Protein AF-A0AA88YRN0-F1 (afdb_monomer)

Foldseek 3Di:
DQVLVLVLVVPDPDDDPVSVVLSVVVVVVQLVVLQVVCVVVVNRDDSQDDPVSHDQWDDHDQWIWGKDWDDKFKAFCDDPDPDPPGDHPLRSVVVLVVVAQWKWKDFPRFIWIWGQDPQKIKIWGQAAADPLRADDPNGGIDIDIGNDSVVVSVVVVRRCVSVVGDSRTMMIMIRMDIDTPDDPPPDDDPVVVVVVVVVVVVVVVVVQVVDPVSVVVVVVVVVVQVVDPVSVVVVVVVVVVLVVDPVSVVVVVVVVVVVVVVLCVDPVSVVVVVVVVVVLCVPPVSVVVVVVVVVVQCVDPVSVVVVVVVVVVVVVVLCVDPVSVVVVVVVVVVLCVPPVSVVVVVVVVVVCVVDPVSVVVVVVVVVVVVVVLCVDPVSVVVVVVVVVVVVVVVVVVVVVVVVVVVCVPPPVNVVVVVVVVVVVVVVVVVVVVVVVVVVCVVCVVVVVVVPD

InterPro domains:
  IPR006928 Herpesvirus large tegument protein, USP domain [PF04843] (11-161)
  IPR038765 Papain-like cysteine peptidase superfamily [SSF54001] (12-160)

Structure (mmCIF, N/CA/C/O backbone):
data_AF-A0AA88YRN0-F1
#
_entry.id   AF-A0AA88YRN0-F1
#
loop_
_atom_site.group_PDB
_atom_site.id
_atom_site.type_symbol
_atom_site.label_atom_id
_atom_site.label_alt_id
_atom_site.label_comp_id
_atom_site.label_asym_id
_atom_site.label_entity_id
_atom_site.label_seq_id
_atom_site.pdbx_PDB_ins_code
_atom_site.Cartn_x
_atom_site.Cartn_y
_atom_site.Cartn_z
_atom_site.occupancy
_atom_site.B_iso_or_equiv
_atom_site.auth_seq_id
_atom_site.auth_comp_id
_atom_site.auth_asym_id
_atom_site.auth_atom_id
_atom_site.pdbx_PDB_model_num
ATOM 1 N N . MET A 1 1 ? 15.027 7.876 -19.108 1.00 95.56 1 MET A N 1
ATOM 2 C CA . MET A 1 1 ? 14.178 8.380 -20.213 1.00 95.56 1 MET A CA 1
ATOM 3 C C . MET A 1 1 ? 13.533 7.250 -21.004 1.00 95.56 1 MET A C 1
ATOM 5 O O . MET A 1 1 ? 12.315 7.155 -21.005 1.00 95.56 1 MET A O 1
ATOM 9 N N . SER A 1 2 ? 14.324 6.357 -21.598 1.00 97.25 2 SER A N 1
ATOM 10 C CA . SER A 1 2 ? 13.883 5.284 -22.508 1.00 97.25 2 SER A CA 1
ATOM 11 C C . SER A 1 2 ? 12.809 4.357 -21.918 1.00 97.25 2 SER A C 1
ATOM 13 O O . SER A 1 2 ? 11.824 4.045 -22.579 1.00 97.25 2 SER A O 1
ATOM 15 N N . LEU A 1 3 ? 12.898 4.029 -20.623 1.00 96.50 3 LEU A N 1
ATOM 16 C CA . LEU A 1 3 ? 11.845 3.286 -19.918 1.00 96.50 3 LEU A CA 1
ATOM 17 C C . LEU A 1 3 ? 10.495 4.034 -19.868 1.00 96.50 3 LEU A C 1
ATOM 19 O O . LEU A 1 3 ? 9.449 3.426 -20.072 1.00 96.50 3 LEU A O 1
ATOM 23 N N . SER A 1 4 ? 10.498 5.354 -19.643 1.00 95.75 4 SER A N 1
ATOM 24 C CA . SER A 1 4 ? 9.270 6.165 -19.682 1.00 95.75 4 SER A CA 1
ATOM 25 C C . SER A 1 4 ? 8.643 6.168 -21.079 1.00 95.75 4 SER A C 1
ATOM 27 O O . SER A 1 4 ? 7.421 6.210 -21.189 1.00 95.75 4 SER A O 1
ATOM 29 N N . MET A 1 5 ? 9.460 6.106 -22.138 1.00 96.25 5 MET A N 1
ATOM 30 C CA . MET A 1 5 ? 8.958 6.027 -23.512 1.00 96.25 5 MET A CA 1
ATOM 31 C C . MET A 1 5 ? 8.219 4.711 -23.758 1.00 96.25 5 MET A C 1
ATOM 33 O O . MET A 1 5 ? 7.119 4.728 -24.303 1.00 96.25 5 MET A O 1
ATOM 37 N N . ILE A 1 6 ? 8.785 3.585 -23.307 1.00 96.00 6 ILE A N 1
ATOM 38 C CA . ILE A 1 6 ? 8.146 2.263 -23.416 1.00 96.00 6 ILE A CA 1
ATOM 39 C C . ILE A 1 6 ? 6.750 2.270 -22.781 1.00 96.00 6 ILE A C 1
ATOM 41 O O . ILE A 1 6 ? 5.816 1.715 -23.356 1.00 96.00 6 ILE A O 1
ATOM 45 N N . LEU A 1 7 ? 6.597 2.914 -21.617 1.00 93.88 7 LEU A N 1
ATOM 46 C CA . LEU A 1 7 ? 5.299 3.044 -20.948 1.00 93.88 7 LEU A CA 1
ATOM 47 C C . LEU A 1 7 ? 4.345 3.970 -21.705 1.00 93.88 7 LEU A C 1
ATOM 49 O O . LEU A 1 7 ? 3.177 3.635 -21.868 1.00 93.88 7 LEU A O 1
ATOM 53 N N . SER A 1 8 ? 4.849 5.091 -22.223 1.00 93.06 8 SER A N 1
ATOM 54 C CA . SER A 1 8 ? 4.070 6.004 -23.067 1.00 93.06 8 SER A CA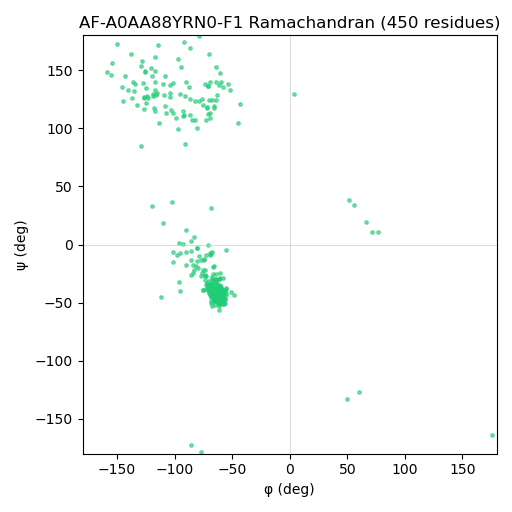 1
ATOM 55 C C . SER A 1 8 ? 3.495 5.302 -24.301 1.00 93.06 8 SER A C 1
ATOM 57 O O . SER A 1 8 ? 2.322 5.461 -24.624 1.00 93.06 8 SER A O 1
ATOM 59 N N . LEU A 1 9 ? 4.286 4.426 -24.933 1.00 91.25 9 LEU A N 1
ATOM 60 C CA . LEU A 1 9 ? 3.877 3.610 -26.082 1.00 91.25 9 LEU A CA 1
ATOM 61 C C . LEU A 1 9 ? 2.788 2.580 -25.772 1.00 91.25 9 LEU A C 1
ATOM 63 O O . LEU A 1 9 ? 2.131 2.122 -26.709 1.00 91.25 9 LEU A O 1
ATOM 67 N N . GLN A 1 10 ? 2.557 2.232 -24.502 1.00 85.00 10 GLN A N 1
ATOM 68 C CA . GLN A 1 10 ? 1.431 1.369 -24.129 1.00 85.00 10 GLN A CA 1
ATOM 69 C C . GLN A 1 10 ? 0.098 2.121 -24.181 1.00 85.00 10 GLN A C 1
ATOM 71 O O . GLN A 1 10 ? -0.903 1.558 -24.616 1.00 85.00 10 GLN A O 1
ATOM 76 N N . ASP A 1 11 ? 0.095 3.383 -23.750 1.00 79.12 11 ASP A N 1
ATOM 77 C CA . ASP A 1 11 ? -1.127 4.166 -23.551 1.00 79.12 11 ASP A CA 1
ATOM 78 C C . ASP A 1 11 ? -1.468 5.052 -24.764 1.00 79.12 11 ASP A C 1
ATOM 80 O O . ASP A 1 11 ? -2.645 5.256 -25.062 1.00 79.12 11 ASP A O 1
ATOM 84 N N . ASP A 1 12 ? -0.460 5.547 -25.489 1.00 77.88 12 ASP A N 1
ATOM 85 C CA . ASP A 1 12 ? -0.651 6.536 -26.550 1.00 77.88 12 ASP A CA 1
ATOM 86 C C . ASP A 1 12 ? -0.623 5.898 -27.954 1.00 77.88 12 ASP A C 1
ATOM 88 O O . ASP A 1 12 ? 0.185 5.016 -28.279 1.00 77.88 12 ASP A O 1
ATOM 92 N N . THR A 1 13 ? -1.527 6.356 -28.823 1.00 71.56 13 THR A N 1
ATOM 93 C CA . THR A 1 13 ? -1.601 5.959 -30.242 1.00 71.56 13 THR A CA 1
ATOM 94 C C . THR A 1 13 ? -1.006 7.005 -31.184 1.00 71.56 13 THR A C 1
ATOM 96 O O . THR A 1 13 ? -0.731 6.698 -32.342 1.00 71.56 13 THR A O 1
ATOM 99 N N . GLN A 1 14 ? -0.783 8.229 -30.700 1.00 80.44 14 GLN A N 1
ATOM 100 C CA . GLN A 1 14 ? -0.220 9.345 -31.458 1.00 80.44 14 GLN A CA 1
ATOM 101 C C . GLN A 1 14 ? 0.821 10.080 -30.614 1.00 80.44 14 GLN A C 1
ATOM 103 O O . GLN A 1 14 ? 0.616 10.292 -29.421 1.00 80.44 14 GLN A O 1
ATOM 108 N N . PHE A 1 15 ? 1.923 10.482 -31.248 1.00 86.25 15 PHE A N 1
ATOM 109 C CA . PHE A 1 15 ? 3.025 11.182 -30.594 1.00 86.25 15 PHE A CA 1
ATOM 110 C C . PHE A 1 15 ? 3.221 12.558 -31.209 1.00 86.25 15 PHE A C 1
ATOM 112 O O . PHE A 1 15 ? 3.353 12.692 -32.425 1.00 86.25 15 PHE A O 1
ATOM 119 N N . SER A 1 16 ? 3.272 13.568 -30.347 1.00 89.81 16 SER A N 1
ATOM 120 C CA . SER A 1 16 ? 3.706 14.919 -30.682 1.00 89.81 16 SER A CA 1
ATOM 121 C C . SER A 1 16 ? 5.003 15.252 -29.941 1.00 89.81 16 SER A C 1
ATOM 123 O O . SER A 1 16 ? 5.440 14.519 -29.049 1.00 89.81 16 SER A O 1
ATOM 125 N N . SER A 1 17 ? 5.609 16.393 -30.274 1.00 91.12 17 SER A N 1
ATOM 126 C CA . SER A 1 17 ? 6.739 16.933 -29.508 1.00 91.12 17 SER A CA 1
ATOM 127 C C . SER A 1 17 ? 6.391 17.112 -28.025 1.00 91.12 17 SER A C 1
ATOM 129 O O . SER A 1 17 ? 7.205 16.799 -27.164 1.00 91.12 17 SER A O 1
ATOM 131 N N . GLU A 1 18 ? 5.156 17.519 -27.710 1.00 91.69 18 GLU A N 1
ATOM 132 C CA . GLU A 1 18 ? 4.689 17.656 -26.324 1.00 91.69 18 GLU A CA 1
ATOM 133 C C . GLU A 1 18 ? 4.621 16.300 -25.606 1.00 91.69 18 GLU A C 1
ATOM 135 O O . GLU A 1 18 ? 5.002 16.195 -24.438 1.00 91.69 18 GLU A O 1
ATOM 140 N N . SER A 1 19 ? 4.195 15.237 -26.301 1.00 90.69 19 SER A N 1
ATOM 141 C CA . SER A 1 19 ? 4.218 13.873 -25.758 1.00 90.69 19 SER A CA 1
ATOM 142 C C . SER A 1 19 ? 5.640 13.447 -25.383 1.00 90.69 19 SER A C 1
ATOM 144 O O . SER A 1 19 ? 5.849 12.852 -24.322 1.00 90.69 19 SER A O 1
ATOM 146 N N . LEU A 1 20 ? 6.630 13.777 -26.222 1.00 93.75 20 LEU A N 1
ATOM 147 C CA . LEU A 1 20 ? 8.038 13.489 -25.941 1.00 93.75 20 LEU A CA 1
ATOM 148 C C . LEU A 1 20 ? 8.564 14.318 -24.762 1.00 93.75 20 LEU A C 1
ATOM 150 O O . LEU A 1 20 ? 9.238 13.764 -23.895 1.00 93.75 20 LEU A O 1
ATOM 154 N N . ASP A 1 21 ? 8.190 15.592 -24.644 1.00 95.31 21 ASP A N 1
ATOM 155 C CA . ASP A 1 21 ? 8.561 16.421 -23.490 1.00 95.31 21 ASP A CA 1
ATOM 156 C C . ASP A 1 21 ? 8.028 15.848 -22.168 1.00 95.31 21 ASP A C 1
ATOM 158 O O . ASP A 1 21 ? 8.721 15.871 -21.146 1.00 95.31 21 ASP A O 1
ATOM 162 N N . ILE A 1 22 ? 6.810 15.294 -22.170 1.00 93.75 22 ILE A N 1
ATOM 163 C CA . ILE A 1 22 ? 6.241 14.602 -21.003 1.00 93.75 22 ILE A CA 1
ATOM 164 C C . ILE A 1 22 ? 7.070 13.359 -20.661 1.00 93.75 22 ILE A C 1
ATOM 166 O O . ILE A 1 22 ? 7.390 13.137 -19.490 1.00 93.75 22 ILE A O 1
ATOM 170 N N . VAL A 1 23 ? 7.451 12.561 -21.663 1.00 95.56 23 VAL A N 1
ATOM 171 C CA . VAL A 1 23 ? 8.312 11.380 -21.484 1.00 95.56 23 VAL A CA 1
ATOM 172 C C . VAL A 1 23 ? 9.662 11.764 -20.879 1.00 95.56 23 VAL A C 1
ATOM 174 O O . VAL A 1 23 ? 10.114 11.101 -19.938 1.00 95.56 23 VAL A O 1
ATOM 177 N N . LEU A 1 24 ? 10.278 12.844 -21.368 1.00 96.88 24 LEU A N 1
ATOM 178 C CA . LEU A 1 24 ? 11.551 13.351 -20.861 1.00 96.88 24 LEU A CA 1
ATOM 179 C C . LEU A 1 24 ? 11.419 13.837 -19.413 1.00 96.88 24 LEU A C 1
ATOM 181 O O . LEU A 1 24 ? 12.128 13.357 -18.532 1.00 96.88 24 LEU A O 1
ATOM 185 N N . LYS A 1 25 ? 10.446 14.702 -19.108 1.00 96.50 25 LYS A N 1
ATOM 186 C CA . LYS A 1 25 ? 10.207 15.168 -17.728 1.00 96.50 25 LYS A CA 1
ATOM 187 C C . LYS A 1 25 ? 9.932 14.008 -16.773 1.00 96.50 25 LYS A C 1
ATOM 189 O O . LYS A 1 25 ? 10.431 13.981 -15.649 1.00 96.50 25 LYS A O 1
ATOM 194 N N . HIS A 1 26 ? 9.148 13.025 -17.211 1.00 95.94 26 HIS A N 1
ATOM 195 C CA . HIS A 1 26 ? 8.875 11.839 -16.411 1.00 95.94 26 HIS A CA 1
ATOM 196 C C . HIS A 1 26 ? 10.141 11.012 -16.164 1.00 95.94 26 HIS A C 1
ATOM 198 O O . HIS A 1 26 ? 10.394 10.570 -15.045 1.00 95.94 26 HIS A O 1
ATOM 204 N N . GLY A 1 27 ? 10.943 10.789 -17.206 1.00 96.12 27 GLY A N 1
ATOM 205 C CA . GLY A 1 27 ? 12.175 10.020 -17.099 1.00 96.12 27 GLY A CA 1
ATOM 206 C C . GLY A 1 27 ? 13.249 10.689 -16.240 1.00 96.12 27 GLY A C 1
ATOM 207 O O . GLY A 1 27 ? 13.956 9.962 -15.548 1.00 96.12 27 GLY A O 1
ATOM 208 N N . ASP A 1 28 ? 13.336 12.021 -16.227 1.00 97.12 28 ASP A N 1
ATOM 209 C CA . ASP A 1 28 ? 14.232 12.763 -15.327 1.00 97.12 28 ASP A CA 1
ATOM 210 C C . ASP A 1 28 ? 13.811 12.588 -13.863 1.00 97.12 28 ASP A C 1
ATOM 212 O O . ASP A 1 28 ? 14.594 12.169 -13.010 1.00 97.12 28 ASP A O 1
ATOM 216 N N . ASN A 1 29 ? 12.519 12.783 -13.584 1.00 96.12 29 ASN A N 1
ATOM 217 C CA . ASN A 1 29 ? 11.952 12.547 -12.257 1.00 96.12 29 ASN A CA 1
ATOM 218 C C . ASN A 1 29 ? 12.169 11.104 -11.783 1.00 96.12 29 ASN A C 1
ATOM 220 O O . ASN A 1 29 ? 12.456 10.870 -10.608 1.00 96.12 29 ASN A O 1
ATOM 224 N N . LEU A 1 30 ? 12.025 10.129 -12.685 1.00 95.56 30 LEU A N 1
ATOM 225 C CA . LEU A 1 30 ? 12.288 8.725 -12.389 1.00 95.56 30 LEU A CA 1
ATOM 226 C C . LEU A 1 30 ? 13.760 8.490 -12.053 1.00 95.56 30 LEU A C 1
ATOM 228 O O . LEU A 1 30 ? 14.049 7.850 -11.045 1.00 95.56 30 LEU A O 1
ATOM 232 N N . TYR A 1 31 ? 14.674 9.014 -12.871 1.00 96.44 31 TYR A N 1
ATOM 233 C CA . TYR A 1 31 ? 16.110 8.901 -12.642 1.00 96.44 31 TYR A CA 1
ATOM 234 C C . TYR A 1 31 ? 16.485 9.463 -11.267 1.00 96.44 31 TYR A C 1
ATOM 236 O O . TYR A 1 31 ? 17.073 8.751 -10.458 1.00 96.44 31 TYR A O 1
ATOM 244 N N . ASN A 1 32 ? 16.041 10.681 -10.946 1.00 96.25 32 ASN A N 1
ATOM 245 C CA . ASN A 1 32 ? 16.316 11.315 -9.656 1.00 96.25 32 ASN A CA 1
ATOM 246 C C . ASN A 1 32 ? 15.798 10.482 -8.470 1.00 96.25 32 ASN A C 1
ATOM 248 O O . ASN A 1 32 ? 16.504 10.325 -7.473 1.00 96.25 32 ASN A O 1
ATOM 252 N N . LYS A 1 33 ? 14.603 9.884 -8.585 1.00 94.81 33 LYS A N 1
ATOM 253 C CA . LYS A 1 33 ? 14.072 8.958 -7.567 1.00 94.81 33 LYS A CA 1
ATOM 254 C C . LYS A 1 33 ? 14.955 7.719 -7.400 1.00 94.81 33 LYS A C 1
ATOM 256 O O . LYS A 1 33 ? 15.285 7.368 -6.272 1.00 94.81 33 LYS A O 1
ATOM 261 N N . VAL A 1 34 ? 15.367 7.092 -8.504 1.00 94.94 34 VAL A N 1
ATOM 262 C CA . VAL A 1 34 ? 16.240 5.907 -8.474 1.00 94.94 34 VAL A CA 1
ATOM 263 C C . VAL A 1 34 ? 17.595 6.242 -7.850 1.00 94.94 34 VAL A C 1
ATOM 265 O O . VAL A 1 34 ? 18.062 5.492 -6.997 1.00 94.94 34 VAL A O 1
ATOM 268 N N . ILE A 1 35 ? 18.198 7.388 -8.186 1.00 96.25 35 ILE A N 1
ATOM 269 C CA . ILE A 1 35 ? 19.454 7.832 -7.562 1.00 96.25 35 ILE A CA 1
ATOM 270 C C . ILE A 1 35 ? 19.300 7.964 -6.044 1.00 96.25 35 ILE A C 1
ATOM 272 O O . ILE A 1 35 ? 20.125 7.429 -5.302 1.00 96.25 35 ILE A O 1
ATOM 276 N N . ILE A 1 36 ? 18.245 8.637 -5.576 1.00 95.00 36 ILE A N 1
ATOM 277 C CA . ILE A 1 36 ? 17.977 8.810 -4.141 1.00 95.00 36 ILE A CA 1
ATOM 278 C C . ILE A 1 36 ? 17.814 7.447 -3.454 1.00 95.00 36 ILE A C 1
ATOM 280 O O . ILE A 1 36 ? 18.398 7.213 -2.394 1.00 95.00 36 ILE A O 1
ATOM 284 N N . ASP A 1 37 ? 17.069 6.522 -4.057 1.00 93.44 37 ASP A N 1
ATOM 285 C CA . ASP A 1 37 ? 16.861 5.180 -3.506 1.00 93.44 37 ASP A CA 1
ATOM 286 C C . ASP A 1 37 ? 18.167 4.367 -3.448 1.00 93.44 37 ASP A C 1
ATOM 288 O O . ASP A 1 37 ? 18.453 3.704 -2.443 1.00 93.44 37 ASP A O 1
ATOM 292 N N . LEU A 1 38 ? 19.010 4.452 -4.480 1.00 94.31 38 LEU A N 1
ATOM 293 C CA . LEU A 1 38 ? 20.328 3.813 -4.499 1.00 94.31 38 LEU A CA 1
ATOM 294 C C . LEU A 1 38 ? 21.266 4.406 -3.441 1.00 94.31 38 LEU A C 1
ATOM 296 O O . LEU A 1 38 ? 21.993 3.661 -2.782 1.00 94.31 38 LEU A O 1
ATOM 300 N N . GLN A 1 39 ? 21.238 5.725 -3.234 1.00 95.31 39 GLN A N 1
ATOM 301 C CA . GLN A 1 39 ? 22.027 6.393 -2.194 1.00 95.31 39 GLN A CA 1
ATOM 302 C C . GLN A 1 39 ? 21.573 5.959 -0.799 1.00 95.31 39 GLN A C 1
ATOM 304 O O . GLN A 1 39 ? 22.391 5.534 0.015 1.00 95.31 39 GLN A O 1
ATOM 309 N N . ASN A 1 40 ? 20.262 5.969 -0.551 1.00 94.69 40 ASN A N 1
ATOM 310 C CA . ASN A 1 40 ? 19.672 5.550 0.722 1.00 94.69 40 ASN A CA 1
ATOM 311 C C . ASN A 1 40 ? 19.955 4.079 1.057 1.00 94.69 40 ASN A C 1
ATOM 313 O O . ASN A 1 40 ? 20.031 3.712 2.229 1.00 94.69 40 ASN A O 1
ATOM 317 N N . THR A 1 41 ? 20.104 3.227 0.040 1.00 94.00 41 THR A N 1
ATOM 318 C CA . THR A 1 41 ? 20.406 1.797 0.209 1.00 94.00 41 THR A CA 1
ATOM 319 C C . THR A 1 41 ? 21.902 1.474 0.179 1.00 94.00 41 THR A C 1
ATOM 321 O O . THR A 1 41 ? 22.261 0.304 0.307 1.00 94.00 41 THR A O 1
ATOM 324 N N . GLY A 1 42 ? 22.777 2.477 0.025 1.00 93.31 42 GLY A N 1
ATOM 325 C CA . GLY A 1 42 ? 24.228 2.285 -0.075 1.00 93.31 42 GLY A CA 1
ATOM 326 C C . GLY A 1 42 ? 24.671 1.544 -1.342 1.00 93.31 42 GLY A C 1
ATOM 327 O O . GLY A 1 42 ? 25.758 0.974 -1.372 1.00 93.31 42 GLY A O 1
ATOM 328 N N . LYS A 1 43 ? 23.821 1.512 -2.376 1.00 92.94 43 LYS A N 1
ATOM 329 C CA . LYS A 1 43 ? 24.076 0.843 -3.662 1.00 92.94 43 LYS A CA 1
ATOM 330 C C . LYS A 1 43 ? 24.480 1.803 -4.780 1.00 92.94 43 LYS A C 1
ATOM 332 O O . LYS A 1 43 ? 24.832 1.344 -5.859 1.00 92.94 43 LYS A O 1
ATOM 337 N N . PHE A 1 44 ? 24.436 3.112 -4.540 1.00 94.31 44 PHE A N 1
ATOM 338 C CA . PHE A 1 44 ? 24.836 4.113 -5.525 1.00 94.31 44 PHE A CA 1
ATOM 339 C C . PHE A 1 44 ? 26.339 4.021 -5.822 1.00 94.31 44 PHE A C 1
ATOM 341 O O . PHE A 1 44 ? 27.161 4.218 -4.928 1.00 94.31 44 PHE A O 1
ATOM 348 N N . ARG A 1 45 ? 26.688 3.718 -7.077 1.00 91.81 45 ARG A N 1
ATOM 349 C CA . ARG A 1 45 ? 28.083 3.559 -7.530 1.00 91.81 45 ARG A CA 1
ATOM 350 C C . ARG A 1 45 ? 28.519 4.662 -8.486 1.00 91.81 45 ARG A C 1
ATOM 352 O O . ARG A 1 45 ? 29.613 5.196 -8.352 1.00 91.81 45 ARG A O 1
ATOM 359 N N . ASN A 1 46 ? 27.674 4.999 -9.452 1.00 91.38 46 ASN A N 1
ATOM 360 C CA . ASN A 1 46 ? 27.958 5.961 -10.509 1.00 91.38 46 ASN A CA 1
ATOM 361 C C . ASN A 1 46 ? 26.653 6.650 -10.960 1.00 91.38 46 ASN A C 1
ATOM 363 O O . ASN A 1 46 ? 25.556 6.285 -10.543 1.00 91.38 46 ASN A O 1
ATOM 367 N N . LYS A 1 47 ? 26.777 7.665 -11.822 1.00 91.38 47 LYS A N 1
ATOM 368 C CA . LYS A 1 47 ? 25.623 8.346 -12.438 1.00 91.38 47 LYS A CA 1
ATOM 369 C C . LYS A 1 47 ? 25.034 7.578 -13.634 1.00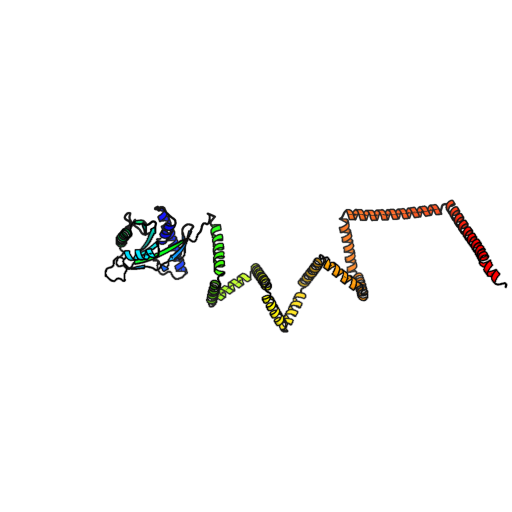 91.38 47 LYS A C 1
ATOM 371 O O . LYS A 1 47 ? 23.943 7.901 -14.084 1.00 91.38 47 LYS A O 1
ATOM 376 N N . LEU A 1 48 ? 25.757 6.591 -14.162 1.00 92.50 48 LEU A N 1
ATOM 377 C CA . LEU A 1 48 ? 25.332 5.785 -15.306 1.00 92.50 48 LEU A CA 1
ATOM 378 C C . LEU A 1 48 ? 24.707 4.484 -14.806 1.00 92.50 48 LEU A C 1
ATOM 380 O O . LEU A 1 48 ? 25.415 3.552 -14.437 1.00 92.50 48 LEU A O 1
ATOM 384 N N . LEU A 1 49 ? 23.378 4.457 -14.776 1.00 94.12 49 LEU A N 1
ATOM 385 C CA . LEU A 1 49 ? 22.613 3.331 -14.251 1.00 94.12 49 LEU A CA 1
ATOM 386 C C . LEU A 1 49 ? 22.724 2.095 -15.144 1.00 94.12 49 LEU A C 1
ATOM 388 O O . LEU A 1 49 ? 22.635 2.195 -16.366 1.00 94.12 49 LEU A O 1
ATOM 392 N N . SER A 1 50 ? 22.840 0.933 -14.507 1.00 94.25 50 SER A N 1
ATOM 393 C CA . SER A 1 50 ? 22.744 -0.370 -15.163 1.00 94.25 50 SER A CA 1
ATOM 394 C C . SER A 1 50 ? 21.289 -0.844 -15.255 1.00 94.25 50 SER A C 1
ATOM 396 O O . SER A 1 50 ? 20.386 -0.308 -14.603 1.00 94.25 50 SER A O 1
ATOM 398 N N . PHE A 1 51 ? 21.037 -1.905 -16.022 1.00 95.31 51 PHE A N 1
ATOM 399 C CA . PHE A 1 51 ? 19.713 -2.531 -16.074 1.00 95.31 51 PHE A CA 1
ATOM 400 C C . PHE A 1 51 ? 19.236 -3.074 -14.722 1.00 95.31 51 PHE A C 1
ATOM 402 O O . PHE A 1 51 ? 18.029 -3.071 -14.453 1.00 95.31 51 PHE A O 1
ATOM 409 N N . ASP A 1 52 ? 20.151 -3.477 -13.841 1.00 93.50 52 ASP A N 1
ATOM 410 C CA . ASP A 1 52 ? 19.822 -3.947 -12.493 1.00 93.50 52 ASP A CA 1
ATOM 411 C C . ASP A 1 52 ? 19.278 -2.829 -11.600 1.00 93.50 52 ASP A C 1
ATOM 413 O O . ASP A 1 52 ? 18.426 -3.084 -10.745 1.00 93.50 52 ASP A O 1
ATOM 417 N N . ASP A 1 53 ? 19.676 -1.584 -11.864 1.00 94.31 53 ASP A N 1
ATOM 418 C CA . ASP A 1 53 ? 19.250 -0.403 -11.111 1.00 94.31 53 ASP A CA 1
ATOM 419 C C . ASP A 1 53 ? 17.834 0.068 -11.476 1.00 94.31 53 ASP A C 1
ATOM 421 O O . ASP A 1 53 ? 17.234 0.874 -10.760 1.00 94.31 53 ASP A O 1
ATOM 425 N N . LEU A 1 54 ? 17.262 -0.435 -12.578 1.00 92.81 54 LEU A N 1
ATOM 426 C CA . LEU A 1 54 ? 15.899 -0.083 -12.972 1.00 92.81 54 LEU A CA 1
ATOM 427 C C . LEU A 1 54 ? 14.880 -0.569 -11.925 1.00 92.81 54 LEU A C 1
ATOM 429 O O . LEU A 1 54 ? 14.979 -1.708 -11.450 1.00 92.81 54 LEU A O 1
ATOM 433 N N . PRO A 1 55 ? 13.847 0.234 -11.610 1.00 92.81 55 PRO A N 1
ATOM 434 C CA . PRO A 1 55 ? 12.811 -0.173 -10.672 1.00 92.81 55 PRO A CA 1
ATOM 435 C C . PRO A 1 55 ? 12.028 -1.380 -11.205 1.00 92.81 55 PRO A C 1
ATOM 437 O O . PRO A 1 55 ? 11.893 -1.573 -12.409 1.00 92.81 55 PRO A O 1
ATOM 440 N N . LEU A 1 56 ? 11.472 -2.188 -10.299 1.00 90.00 56 LEU A N 1
ATOM 441 C CA . LEU A 1 56 ? 10.583 -3.306 -10.657 1.00 90.00 56 LEU A CA 1
ATOM 442 C C . LEU A 1 56 ? 9.122 -2.876 -10.817 1.00 90.00 56 LEU A C 1
ATOM 444 O O . LEU A 1 56 ? 8.300 -3.643 -11.303 1.00 90.00 56 LEU A O 1
ATOM 448 N N . ALA A 1 57 ? 8.775 -1.675 -10.366 1.00 90.19 57 ALA A N 1
ATOM 449 C CA . ALA A 1 57 ? 7.448 -1.116 -10.530 1.00 90.19 57 ALA A CA 1
ATOM 450 C C . ALA A 1 57 ? 7.517 0.406 -10.495 1.00 90.19 57 ALA A C 1
ATOM 452 O O . ALA A 1 57 ? 8.327 0.980 -9.761 1.00 90.19 57 ALA A O 1
ATOM 453 N N . MET A 1 58 ? 6.657 1.059 -11.265 1.00 89.06 58 MET A N 1
ATOM 454 C CA . MET A 1 58 ? 6.625 2.512 -11.345 1.00 89.06 58 MET A CA 1
ATOM 455 C C . MET A 1 58 ? 5.251 3.035 -11.751 1.00 89.06 58 MET A C 1
ATOM 457 O O . MET A 1 58 ? 4.444 2.339 -12.360 1.00 89.06 58 MET A O 1
ATOM 461 N N . GLU A 1 59 ? 5.004 4.283 -11.383 1.00 88.19 59 GLU A N 1
ATOM 462 C CA . GLU A 1 59 ? 3.844 5.051 -11.818 1.00 88.19 59 GLU A CA 1
ATOM 463 C C . GLU A 1 59 ? 4.204 5.798 -13.103 1.00 88.19 59 GLU A C 1
ATOM 465 O O . GLU A 1 59 ? 5.325 6.294 -13.227 1.00 88.19 59 GLU A O 1
ATOM 470 N N . TYR A 1 60 ? 3.271 5.849 -14.048 1.00 87.69 60 TYR A N 1
ATOM 471 C CA . TYR A 1 60 ? 3.356 6.659 -15.258 1.00 87.69 60 TYR A CA 1
ATOM 472 C C . TYR A 1 60 ? 1.953 7.166 -15.599 1.00 87.69 60 TYR A C 1
ATOM 474 O O . TYR A 1 60 ? 1.028 6.363 -15.736 1.00 87.69 60 TYR A O 1
ATOM 482 N N . LYS A 1 61 ? 1.784 8.492 -15.711 1.00 83.75 61 LYS A N 1
ATOM 483 C CA . LYS A 1 61 ? 0.458 9.147 -15.726 1.00 83.75 61 LYS A CA 1
ATOM 484 C C . LYS A 1 61 ? -0.383 8.642 -14.533 1.00 83.75 61 LYS A C 1
ATOM 486 O O . LYS A 1 61 ? 0.143 8.568 -13.427 1.00 83.75 61 LYS A O 1
ATOM 491 N N . ASP A 1 62 ? -1.642 8.259 -14.741 1.00 80.00 62 ASP A N 1
ATOM 492 C CA . ASP A 1 62 ? -2.520 7.699 -13.699 1.00 80.00 62 ASP A CA 1
ATOM 493 C C . ASP A 1 62 ? -2.446 6.163 -13.581 1.00 80.00 62 ASP A C 1
ATOM 495 O O . ASP A 1 62 ? -3.268 5.531 -12.912 1.00 80.00 62 ASP A O 1
ATOM 499 N N . ASN A 1 63 ? -1.450 5.542 -14.220 1.00 83.31 63 ASN A N 1
ATOM 500 C CA . ASN A 1 63 ? -1.290 4.096 -14.274 1.00 83.31 63 ASN A CA 1
ATOM 501 C C . ASN A 1 63 ? -0.111 3.619 -13.429 1.00 83.31 63 ASN A C 1
ATOM 503 O O . ASN A 1 63 ? 0.942 4.252 -13.356 1.00 83.31 63 ASN A O 1
ATOM 507 N N . TYR A 1 64 ? -0.279 2.446 -12.820 1.00 87.31 64 TYR A N 1
ATOM 508 C CA . TYR A 1 64 ? 0.794 1.761 -12.116 1.00 87.31 64 TYR A CA 1
ATOM 509 C C . TYR A 1 64 ? 1.218 0.521 -12.896 1.00 87.31 64 TYR A C 1
ATOM 511 O O . TYR A 1 64 ? 0.387 -0.318 -13.249 1.00 87.31 64 TYR A O 1
ATOM 519 N N . TYR A 1 65 ? 2.516 0.404 -13.141 1.00 90.38 65 TYR A N 1
ATOM 520 C CA . TYR A 1 65 ? 3.108 -0.655 -13.942 1.00 90.38 65 TYR A CA 1
ATOM 521 C C . TYR A 1 65 ? 4.020 -1.525 -13.084 1.00 90.38 65 TYR A C 1
ATOM 523 O O . TYR A 1 65 ? 4.885 -1.013 -12.371 1.00 90.38 65 TYR A O 1
ATOM 531 N N . SER A 1 66 ? 3.838 -2.844 -13.170 1.00 92.69 66 SER A N 1
ATOM 532 C CA . SER A 1 66 ? 4.852 -3.824 -12.776 1.00 92.69 66 SER A CA 1
ATOM 533 C C . SER A 1 66 ? 5.757 -4.078 -13.972 1.00 92.69 66 SER A C 1
ATOM 535 O O . SER A 1 66 ? 5.265 -4.241 -15.084 1.00 92.69 66 SER A O 1
ATOM 537 N N . LEU A 1 67 ? 7.067 -4.112 -13.768 1.00 94.25 67 LEU A N 1
ATOM 538 C CA . LEU A 1 67 ? 8.040 -4.304 -14.832 1.00 94.25 67 LEU A CA 1
ATOM 539 C C . LEU A 1 67 ? 8.646 -5.700 -14.726 1.00 94.25 67 LEU A C 1
ATOM 541 O O . LEU A 1 67 ? 9.370 -6.005 -13.775 1.00 94.25 67 LEU A O 1
ATOM 545 N N . VAL A 1 68 ? 8.362 -6.542 -15.717 1.00 95.31 68 VAL A N 1
ATOM 546 C CA . VAL A 1 68 ? 8.980 -7.862 -15.843 1.00 95.31 68 VAL A CA 1
ATOM 547 C C . VAL A 1 68 ? 10.229 -7.725 -16.711 1.00 95.31 68 VAL A C 1
ATOM 549 O O . VAL A 1 68 ? 10.136 -7.423 -17.900 1.00 95.31 68 VAL A O 1
ATOM 552 N N . LYS A 1 69 ? 11.401 -7.907 -16.095 1.00 96.88 69 LYS A N 1
ATOM 553 C CA . LYS A 1 69 ? 12.705 -7.936 -16.772 1.00 96.88 69 LYS A CA 1
ATOM 554 C C . LYS A 1 69 ? 12.985 -9.359 -17.257 1.00 96.88 69 LYS A C 1
ATOM 556 O O . LYS A 1 69 ? 12.957 -10.286 -16.448 1.00 96.88 69 LYS A O 1
ATOM 561 N N . HIS A 1 70 ? 13.259 -9.526 -18.547 1.00 97.12 70 HIS A N 1
ATOM 562 C CA . HIS A 1 70 ? 13.678 -10.809 -19.121 1.00 97.12 70 HIS A CA 1
ATOM 563 C C . HIS A 1 70 ? 15.202 -10.933 -19.135 1.00 97.12 70 HIS A C 1
ATOM 565 O O . HIS A 1 70 ? 15.911 -9.991 -18.794 1.00 97.12 70 HIS A O 1
ATOM 571 N N . SER A 1 71 ? 15.722 -12.099 -19.526 1.00 96.19 71 SER A N 1
ATOM 572 C CA . SER A 1 71 ? 17.170 -12.295 -19.636 1.00 96.19 71 SER A CA 1
ATOM 573 C C . SER A 1 71 ? 17.775 -11.390 -20.711 1.00 96.19 71 SER A C 1
ATOM 575 O O . SER A 1 71 ? 17.360 -11.445 -21.876 1.00 96.19 71 SER A O 1
ATOM 577 N N . THR A 1 72 ? 18.761 -10.587 -20.306 1.00 97.62 72 THR A N 1
ATOM 578 C CA . THR A 1 72 ? 19.516 -9.683 -21.178 1.00 97.62 72 THR A CA 1
ATOM 579 C C . THR A 1 72 ? 20.218 -10.463 -22.287 1.00 97.62 72 THR A C 1
ATOM 581 O O . THR A 1 72 ? 20.721 -11.567 -22.070 1.00 97.62 72 THR A O 1
ATOM 584 N N . VAL A 1 73 ? 20.207 -9.898 -23.490 1.00 97.25 73 VAL A N 1
ATOM 585 C CA . VAL A 1 73 ? 20.892 -10.411 -24.678 1.00 97.25 73 VAL A CA 1
ATOM 586 C C . VAL A 1 73 ? 22.132 -9.560 -24.915 1.00 97.25 73 VAL A C 1
ATOM 588 O O . VAL A 1 73 ? 22.069 -8.339 -24.793 1.00 97.25 73 VAL A O 1
ATOM 591 N N . TYR A 1 74 ? 23.246 -10.200 -25.249 1.00 95.88 74 TYR A N 1
ATOM 592 C CA . TYR A 1 74 ? 24.544 -9.556 -25.419 1.00 95.88 74 TYR A CA 1
ATOM 593 C C . TYR A 1 74 ? 25.158 -9.946 -26.760 1.00 95.88 74 TYR A C 1
ATOM 595 O O . TYR A 1 74 ? 24.878 -11.031 -27.268 1.00 95.88 74 TYR A O 1
ATOM 603 N N . GLY A 1 75 ? 26.017 -9.088 -27.298 1.00 93.88 75 GLY A N 1
ATOM 604 C CA . GLY A 1 75 ? 26.747 -9.368 -28.530 1.00 93.88 75 GLY A CA 1
ATOM 605 C C . GLY A 1 75 ? 27.579 -8.179 -28.991 1.00 93.88 75 GLY A C 1
ATOM 606 O O . GLY A 1 75 ? 27.820 -7.246 -28.218 1.00 93.88 75 GLY A O 1
ATOM 607 N N . LEU A 1 76 ? 27.999 -8.210 -30.253 1.00 92.00 76 LEU A N 1
ATOM 608 C CA . LEU A 1 76 ? 28.754 -7.139 -30.900 1.00 92.00 76 LEU A CA 1
ATOM 609 C C . LEU A 1 76 ? 27.948 -6.548 -32.065 1.00 92.00 76 LEU A C 1
ATOM 611 O O . LEU A 1 76 ? 27.312 -7.295 -32.807 1.00 92.00 76 LEU A O 1
ATOM 615 N N . PRO A 1 77 ? 27.954 -5.217 -32.264 1.00 87.19 77 PRO A N 1
ATOM 616 C CA . PRO A 1 77 ? 27.201 -4.599 -33.346 1.00 87.19 77 PRO A CA 1
ATOM 617 C C . PRO A 1 77 ? 27.535 -5.155 -34.728 1.00 87.19 77 PRO A C 1
ATOM 619 O O . PRO A 1 77 ? 26.628 -5.426 -35.520 1.00 87.19 77 PRO A O 1
ATOM 622 N N . VAL A 1 78 ? 28.828 -5.350 -34.983 1.00 82.88 78 VAL A N 1
ATOM 623 C CA . VAL A 1 78 ? 29.369 -5.929 -36.211 1.00 82.88 78 VAL A CA 1
ATOM 624 C C . VAL A 1 78 ? 30.241 -7.121 -35.826 1.00 82.88 78 VAL A C 1
ATOM 626 O O . VAL A 1 78 ? 31.197 -6.963 -35.068 1.00 82.88 78 VAL A O 1
ATOM 629 N N . ILE A 1 79 ? 29.917 -8.305 -36.345 1.00 72.31 79 ILE A N 1
ATOM 630 C CA . ILE A 1 79 ? 30.728 -9.511 -36.152 1.00 72.31 79 ILE A CA 1
ATOM 631 C C . ILE A 1 79 ? 31.958 -9.416 -37.068 1.00 72.31 79 ILE A C 1
ATOM 633 O O . ILE A 1 79 ? 31.813 -9.217 -38.273 1.00 72.31 79 ILE A O 1
ATOM 637 N N . GLN A 1 80 ? 33.165 -9.538 -36.505 1.00 60.69 80 GLN A N 1
ATOM 638 C CA . GLN A 1 80 ? 34.423 -9.563 -37.270 1.00 60.69 80 GLN A CA 1
ATOM 639 C C . GLN A 1 80 ? 34.957 -10.986 -37.537 1.00 60.69 80 GLN A C 1
ATOM 641 O O . GLN A 1 80 ? 35.903 -11.135 -38.306 1.00 60.69 80 GLN A O 1
ATOM 646 N N . SER A 1 81 ? 34.378 -12.029 -36.928 1.00 56.38 81 SER A N 1
ATOM 647 C CA . SER A 1 81 ? 34.852 -13.418 -37.032 1.00 56.38 81 SER A CA 1
ATOM 648 C C . SER A 1 81 ? 33.710 -14.437 -37.080 1.00 56.38 81 SER A C 1
ATOM 650 O O . SER A 1 81 ? 32.733 -14.274 -36.357 1.00 56.38 81 SER A O 1
ATOM 652 N N . ASP A 1 82 ? 33.883 -15.528 -37.836 1.00 57.97 82 ASP A N 1
ATOM 653 C CA . ASP A 1 82 ? 32.936 -16.657 -38.009 1.00 57.97 82 ASP A CA 1
ATOM 654 C C . ASP A 1 82 ? 32.738 -17.528 -36.743 1.00 57.97 82 ASP A C 1
ATOM 656 O O . ASP A 1 82 ? 32.547 -18.741 -36.807 1.00 57.97 82 ASP A O 1
ATOM 660 N N . THR A 1 83 ? 32.844 -16.942 -35.554 1.00 60.31 83 THR A N 1
ATOM 661 C CA . THR A 1 83 ? 32.568 -17.633 -34.295 1.00 60.31 83 THR A CA 1
ATOM 662 C C . THR A 1 83 ? 31.072 -17.564 -34.008 1.00 60.31 83 THR A C 1
ATOM 664 O O . THR A 1 83 ? 30.588 -16.514 -33.584 1.00 60.31 83 THR A O 1
ATOM 667 N N . ASP A 1 84 ? 30.371 -18.689 -34.171 1.00 61.62 84 ASP A N 1
ATOM 668 C CA . ASP A 1 84 ? 28.915 -18.866 -33.976 1.00 61.62 84 ASP A CA 1
ATOM 669 C C . ASP A 1 84 ? 28.375 -18.458 -32.581 1.00 61.62 84 ASP A C 1
ATOM 671 O O . ASP A 1 84 ? 27.172 -18.500 -32.329 1.00 61.62 84 ASP A O 1
ATOM 675 N N . GLU A 1 85 ? 29.244 -18.083 -31.638 1.00 76.81 85 GLU A N 1
ATOM 676 C CA . GLU A 1 85 ? 28.878 -17.786 -30.250 1.00 76.81 85 GLU A CA 1
ATOM 677 C C . GLU A 1 85 ? 28.524 -16.309 -29.989 1.00 76.81 85 GLU A C 1
ATOM 679 O O . GLU A 1 85 ? 27.905 -16.007 -28.965 1.00 76.81 85 GLU A O 1
ATOM 684 N N . ILE A 1 86 ? 28.896 -15.378 -30.879 1.00 86.44 86 ILE A N 1
ATOM 685 C CA . ILE A 1 86 ? 28.676 -13.935 -30.677 1.00 86.44 86 ILE A CA 1
ATOM 686 C C . ILE A 1 86 ? 27.578 -13.432 -31.610 1.00 86.44 86 ILE A C 1
ATOM 688 O O . ILE A 1 86 ? 27.722 -13.451 -32.825 1.00 86.44 86 ILE A O 1
ATOM 692 N N . LEU A 1 87 ? 26.504 -12.904 -31.023 1.00 91.75 87 LEU A N 1
ATOM 693 C CA . LEU A 1 87 ? 25.382 -12.343 -31.771 1.00 91.75 87 LEU A CA 1
ATOM 694 C C . LEU A 1 87 ? 25.737 -10.989 -32.394 1.00 91.75 87 LEU A C 1
ATOM 696 O O . LEU A 1 87 ? 26.296 -10.115 -31.724 1.00 91.75 87 LEU A O 1
ATOM 700 N N . SER A 1 88 ? 25.311 -10.785 -33.638 1.00 92.81 88 SER A N 1
ATOM 701 C CA . SER A 1 88 ? 25.242 -9.462 -34.261 1.00 92.81 88 SER A CA 1
ATOM 702 C C . SER A 1 88 ? 24.132 -8.622 -33.624 1.00 92.81 88 SER A C 1
ATOM 704 O O . SER A 1 88 ? 23.219 -9.150 -32.981 1.00 92.81 88 SER A O 1
ATOM 706 N N . LEU A 1 89 ? 24.147 -7.300 -33.837 1.00 94.50 89 LEU A N 1
ATOM 707 C CA . LEU A 1 89 ? 23.044 -6.436 -33.386 1.00 94.50 89 LEU A CA 1
ATOM 708 C C . LEU A 1 89 ? 21.694 -6.880 -33.965 1.00 94.50 89 LEU A C 1
ATOM 710 O O . LEU A 1 89 ? 20.684 -6.873 -33.261 1.00 94.50 89 LEU A O 1
ATOM 714 N N . HIS A 1 90 ? 21.687 -7.288 -35.234 1.00 95.06 90 HIS A N 1
ATOM 715 C CA . HIS A 1 90 ? 20.491 -7.760 -35.918 1.00 95.06 90 HIS A CA 1
ATOM 716 C C . HIS A 1 90 ? 19.909 -9.010 -35.239 1.00 95.06 90 HIS A C 1
ATOM 718 O O . HIS A 1 90 ? 18.747 -9.017 -34.827 1.00 95.06 90 HIS A O 1
ATOM 724 N N . GLU A 1 91 ? 20.732 -10.042 -35.036 1.00 95.25 91 GLU A N 1
ATOM 725 C CA . GLU A 1 91 ? 20.320 -11.283 -34.364 1.00 95.25 91 GLU A CA 1
ATOM 726 C C . GLU A 1 91 ? 19.933 -11.040 -32.904 1.00 95.25 91 GLU A C 1
ATOM 728 O O . GLU A 1 91 ? 18.929 -11.573 -32.428 1.00 95.25 91 GLU A O 1
ATOM 733 N N . GLY A 1 92 ? 20.686 -10.189 -32.203 1.00 96.38 92 GLY A N 1
ATOM 734 C CA . GLY A 1 92 ? 20.415 -9.810 -30.822 1.00 96.38 92 GLY A CA 1
ATOM 735 C C . GLY A 1 92 ? 19.036 -9.177 -30.651 1.00 96.38 92 GLY A C 1
ATOM 736 O O . GLY A 1 92 ? 18.302 -9.547 -29.732 1.00 96.38 92 GLY A O 1
ATOM 737 N N . ILE A 1 93 ? 18.643 -8.274 -31.558 1.00 97.81 93 ILE A N 1
ATOM 738 C CA . ILE A 1 93 ? 17.304 -7.669 -31.554 1.00 97.81 93 ILE A CA 1
ATOM 739 C C . ILE A 1 93 ? 16.234 -8.725 -31.852 1.00 97.81 93 ILE A C 1
ATOM 741 O O . ILE A 1 93 ? 15.235 -8.768 -31.134 1.00 97.81 93 ILE A O 1
ATOM 745 N N . ILE A 1 94 ? 16.434 -9.608 -32.839 1.00 97.25 94 ILE A N 1
ATOM 746 C CA . ILE A 1 94 ? 15.480 -10.692 -33.147 1.00 97.25 94 ILE A CA 1
ATOM 747 C C . ILE A 1 94 ? 15.248 -11.577 -31.919 1.00 97.25 94 ILE A C 1
ATOM 749 O O . ILE A 1 94 ? 14.104 -11.777 -31.509 1.00 97.25 94 ILE A O 1
ATOM 753 N N . ILE A 1 95 ? 16.324 -12.060 -31.292 1.00 97.31 95 ILE A N 1
ATOM 754 C CA . ILE A 1 95 ? 16.264 -12.921 -30.102 1.00 97.31 95 ILE A CA 1
ATOM 755 C C . ILE A 1 95 ? 15.632 -12.185 -28.914 1.00 97.31 95 ILE A C 1
ATOM 757 O O . ILE A 1 95 ? 14.909 -12.776 -28.112 1.00 97.31 95 ILE A O 1
ATOM 761 N N . ALA A 1 96 ? 15.881 -10.885 -28.766 1.00 98.06 96 ALA A N 1
ATOM 762 C CA . ALA A 1 96 ? 15.254 -10.099 -27.713 1.00 98.06 96 ALA A CA 1
ATOM 763 C C . ALA A 1 96 ? 13.739 -9.937 -27.945 1.00 98.06 96 ALA A C 1
ATOM 765 O O . ALA A 1 96 ? 12.956 -10.059 -26.997 1.00 98.06 96 ALA A O 1
ATOM 766 N N . LEU A 1 97 ? 13.314 -9.738 -29.198 1.00 98.00 97 LEU A N 1
ATOM 767 C CA . LEU A 1 97 ? 11.904 -9.588 -29.570 1.00 98.00 97 LEU A CA 1
ATOM 768 C C . LEU A 1 97 ? 11.078 -10.858 -29.356 1.00 98.00 97 LEU A C 1
ATOM 770 O O . LEU A 1 97 ? 9.883 -10.749 -29.085 1.00 98.00 97 LEU A O 1
ATOM 774 N N . THR A 1 98 ? 11.687 -12.051 -29.379 1.00 97.50 98 THR A N 1
ATOM 775 C CA . THR A 1 98 ? 10.970 -13.286 -29.007 1.00 97.50 98 THR A CA 1
ATOM 776 C C . THR A 1 98 ? 10.587 -13.320 -27.525 1.00 97.50 98 THR A C 1
ATOM 778 O O . THR A 1 98 ? 9.726 -14.106 -27.135 1.00 97.50 98 THR A O 1
ATOM 781 N N . LYS A 1 99 ? 11.241 -12.509 -26.680 1.00 97.69 99 LYS A N 1
ATOM 782 C CA . LYS A 1 99 ? 10.981 -12.429 -25.233 1.00 97.69 99 LYS A CA 1
ATOM 783 C C . LYS A 1 99 ? 10.010 -11.302 -24.887 1.00 97.69 99 LYS A C 1
ATOM 785 O O . LYS A 1 99 ? 9.171 -11.468 -24.005 1.00 97.69 99 LYS A O 1
ATOM 790 N N . SER A 1 100 ? 10.129 -10.148 -25.544 1.00 97.69 100 SER A N 1
ATOM 791 C CA . SER A 1 100 ? 9.204 -9.026 -25.369 1.00 97.69 100 SER A CA 1
ATOM 792 C C . SER A 1 100 ? 9.235 -8.075 -26.558 1.00 97.69 100 SER A C 1
ATOM 794 O O . SER A 1 100 ? 10.288 -7.810 -27.125 1.00 97.69 100 SER A O 1
ATOM 796 N N . HIS A 1 101 ? 8.094 -7.456 -26.853 1.00 97.44 101 HIS A N 1
ATOM 797 C CA . HIS A 1 101 ? 7.995 -6.384 -27.840 1.00 97.44 101 HIS A CA 1
ATOM 798 C C . HIS A 1 101 ? 8.605 -5.053 -27.388 1.00 97.44 101 HIS A C 1
ATOM 800 O O . HIS A 1 101 ? 8.699 -4.147 -28.206 1.00 97.44 101 HIS A O 1
ATOM 806 N N . ASN A 1 102 ? 8.996 -4.894 -26.120 1.00 98.12 102 ASN A N 1
ATOM 807 C CA . ASN A 1 102 ? 9.675 -3.683 -25.655 1.00 98.12 102 ASN A CA 1
ATOM 808 C C . ASN A 1 102 ? 11.086 -4.019 -25.201 1.00 98.12 102 ASN A C 1
ATOM 810 O O . ASN A 1 102 ? 11.277 -4.900 -24.362 1.00 98.12 102 ASN A O 1
ATOM 814 N N . LEU A 1 103 ? 12.050 -3.280 -25.725 1.00 98.50 103 LEU A N 1
ATOM 815 C CA . LEU A 1 103 ? 13.468 -3.485 -25.512 1.00 98.50 103 LEU A CA 1
ATOM 816 C C . LEU A 1 103 ? 14.108 -2.184 -25.038 1.00 98.50 103 LEU A C 1
ATOM 818 O O . LEU A 1 103 ? 13.833 -1.106 -25.569 1.00 98.50 103 LEU A O 1
ATOM 822 N N . LEU A 1 104 ? 15.008 -2.298 -24.073 1.00 98.50 104 LEU A N 1
ATOM 823 C CA . LEU A 1 104 ? 16.012 -1.281 -23.798 1.00 98.50 104 LEU A CA 1
ATOM 824 C C . LEU A 1 104 ? 17.336 -1.777 -24.353 1.00 98.50 104 LEU A C 1
ATOM 826 O O . LEU A 1 104 ? 17.724 -2.905 -24.068 1.00 98.50 104 LEU A O 1
ATOM 830 N N . ILE A 1 105 ? 18.020 -0.947 -25.126 1.00 97.88 105 ILE A N 1
ATOM 831 C CA . ILE A 1 105 ? 19.325 -1.271 -25.696 1.00 97.88 105 ILE A CA 1
ATOM 832 C C . ILE A 1 105 ? 20.372 -0.307 -25.155 1.00 97.88 105 ILE A C 1
ATOM 834 O O . ILE A 1 105 ? 20.147 0.902 -25.134 1.00 97.88 105 ILE A O 1
ATOM 838 N N . MET A 1 106 ? 21.504 -0.846 -24.711 1.00 96.50 106 MET A N 1
ATOM 839 C CA . MET A 1 106 ? 22.684 -0.091 -24.314 1.00 96.50 106 MET A CA 1
ATOM 840 C C . MET A 1 106 ? 23.863 -0.462 -25.202 1.00 96.50 106 MET A C 1
ATOM 842 O O . MET A 1 106 ? 24.187 -1.639 -25.331 1.00 96.50 106 MET A O 1
ATOM 846 N N . ILE A 1 107 ? 24.510 0.545 -25.788 1.00 94.56 107 ILE A N 1
ATOM 847 C CA . ILE A 1 107 ? 25.819 0.407 -26.439 1.00 94.56 107 ILE A CA 1
ATOM 848 C C . ILE A 1 107 ? 26.686 1.561 -25.944 1.00 94.56 107 ILE A C 1
ATOM 850 O O . ILE A 1 107 ? 26.318 2.733 -26.074 1.00 94.56 107 ILE A O 1
ATOM 854 N N . GLY A 1 108 ? 27.806 1.234 -25.299 1.00 90.00 108 GLY A N 1
ATOM 855 C CA . GLY A 1 108 ? 28.581 2.216 -24.542 1.00 90.00 108 GLY A CA 1
ATOM 856 C C . GLY A 1 108 ? 27.746 2.844 -23.416 1.00 90.00 108 GLY A C 1
ATOM 857 O O . GLY A 1 108 ? 27.159 2.139 -22.601 1.00 90.00 108 GLY A O 1
ATOM 858 N N . ALA A 1 109 ? 27.687 4.178 -23.366 1.00 89.44 109 ALA A N 1
ATOM 859 C CA . ALA A 1 109 ? 26.931 4.922 -22.350 1.00 89.44 109 ALA A CA 1
ATOM 860 C C . ALA A 1 109 ? 25.519 5.351 -22.803 1.00 89.44 109 ALA A C 1
ATOM 862 O O . ALA A 1 109 ? 24.817 6.030 -22.050 1.00 89.44 109 ALA A O 1
ATOM 863 N N . ILE A 1 110 ? 25.100 4.994 -24.023 1.00 93.62 110 ILE A N 1
ATOM 864 C CA . ILE A 1 110 ? 23.801 5.392 -24.578 1.00 93.62 110 ILE A CA 1
ATOM 865 C C . ILE A 1 110 ? 22.778 4.289 -24.342 1.00 93.62 110 ILE A C 1
ATOM 867 O O . ILE A 1 110 ? 23.022 3.136 -24.679 1.00 93.62 110 ILE A O 1
ATOM 871 N N . CYS A 1 111 ? 21.619 4.666 -23.794 1.00 96.56 111 CYS A N 1
ATOM 872 C CA . CYS A 1 111 ? 20.480 3.784 -23.563 1.00 96.56 111 CYS A CA 1
ATOM 873 C C . CYS A 1 111 ? 19.274 4.257 -24.382 1.00 96.56 111 CYS A C 1
ATOM 875 O O . CYS A 1 111 ? 18.701 5.310 -24.089 1.00 96.56 111 CYS A O 1
ATOM 877 N N . SER A 1 112 ? 18.834 3.455 -25.344 1.00 97.56 112 SER A N 1
ATOM 878 C CA . SER A 1 112 ? 17.710 3.764 -26.238 1.00 97.56 112 SER A CA 1
ATOM 879 C C . SER A 1 112 ? 16.571 2.754 -26.037 1.00 97.56 112 SER A C 1
ATOM 881 O O . SER A 1 112 ? 16.764 1.689 -25.447 1.00 97.56 112 SER A O 1
ATOM 883 N N . ALA A 1 113 ? 15.358 3.092 -26.477 1.00 98.25 113 ALA A N 1
ATOM 884 C CA . ALA A 1 113 ? 14.206 2.187 -26.434 1.00 98.25 113 ALA A CA 1
ATOM 885 C C . ALA A 1 113 ? 13.816 1.737 -27.842 1.00 98.25 113 ALA A C 1
ATOM 887 O O . ALA A 1 113 ? 13.758 2.553 -28.760 1.00 98.25 113 ALA A O 1
ATOM 888 N N . ILE A 1 114 ? 13.502 0.450 -27.984 1.00 98.44 114 ILE A N 1
ATOM 889 C CA . ILE A 1 114 ? 12.921 -0.131 -29.195 1.00 98.44 114 ILE A CA 1
ATOM 890 C C . ILE A 1 114 ? 11.609 -0.813 -28.808 1.00 98.44 114 ILE A C 1
ATOM 892 O O . ILE A 1 114 ? 11.595 -1.671 -27.929 1.00 98.44 114 ILE A O 1
ATOM 896 N N . THR A 1 115 ? 10.511 -0.464 -29.473 1.00 97.88 115 THR A N 1
ATOM 897 C CA . THR A 1 115 ? 9.208 -1.110 -29.269 1.00 97.88 115 THR A CA 1
ATOM 898 C C . THR A 1 115 ? 8.635 -1.591 -30.596 1.00 97.88 115 THR A C 1
ATOM 900 O O . THR A 1 115 ? 8.474 -0.803 -31.525 1.00 97.88 115 THR A O 1
ATOM 903 N N . LEU A 1 116 ? 8.277 -2.872 -30.674 1.00 97.06 116 LEU A N 1
ATOM 904 C CA . LEU A 1 116 ? 7.497 -3.440 -31.769 1.00 97.06 116 LEU A CA 1
ATOM 905 C C . LEU A 1 116 ? 6.003 -3.253 -31.474 1.00 97.06 116 LEU A C 1
ATOM 907 O O . LEU A 1 116 ? 5.457 -3.862 -30.555 1.00 97.06 116 LEU A O 1
ATOM 911 N N . LYS A 1 117 ? 5.332 -2.403 -32.249 1.00 94.19 117 LYS A N 1
ATOM 912 C CA . LYS A 1 117 ? 3.900 -2.114 -32.102 1.00 94.19 117 LYS A CA 1
ATOM 913 C C . LYS A 1 117 ? 3.264 -1.998 -33.480 1.00 94.19 117 LYS A C 1
ATOM 915 O O . LYS A 1 117 ? 3.824 -1.357 -34.363 1.00 94.19 117 LYS A O 1
ATOM 920 N N . ASP A 1 118 ? 2.120 -2.650 -33.669 1.00 92.62 118 ASP A N 1
ATOM 921 C CA . ASP A 1 118 ? 1.359 -2.639 -34.927 1.00 92.62 118 ASP A CA 1
ATOM 922 C C . ASP A 1 118 ? 2.209 -3.004 -36.163 1.00 92.62 118 ASP A C 1
ATOM 924 O O . ASP A 1 118 ? 2.081 -2.411 -37.234 1.00 92.62 118 ASP A O 1
ATOM 928 N N . GLY A 1 119 ? 3.126 -3.967 -35.995 1.00 94.69 119 GLY A N 1
ATOM 929 C CA . GLY A 1 119 ? 4.043 -4.423 -37.046 1.00 94.69 119 GLY A CA 1
ATOM 930 C C . GLY A 1 119 ? 5.153 -3.432 -37.411 1.00 94.69 119 GLY A C 1
ATOM 931 O O . GLY A 1 119 ? 5.834 -3.640 -38.409 1.00 94.69 119 GLY A O 1
ATOM 932 N N . LYS A 1 120 ? 5.339 -2.360 -36.633 1.00 96.56 120 LYS A N 1
ATOM 933 C CA . LYS A 1 120 ? 6.366 -1.334 -36.850 1.00 96.56 120 LYS A CA 1
ATOM 934 C C . LYS A 1 120 ? 7.307 -1.225 -35.660 1.00 96.56 120 LYS A C 1
ATOM 936 O O . LYS A 1 120 ? 6.919 -1.455 -34.513 1.00 96.56 120 LYS A O 1
ATOM 941 N N . TYR A 1 121 ? 8.537 -0.816 -35.937 1.00 97.88 121 TYR A N 1
ATOM 942 C CA . TYR A 1 121 ? 9.593 -0.663 -34.946 1.00 97.88 121 TYR A CA 1
ATOM 943 C C . TYR A 1 121 ? 9.753 0.806 -34.570 1.00 97.88 121 TYR A C 1
ATOM 945 O O . TYR A 1 121 ? 10.174 1.627 -35.382 1.00 97.88 121 TYR A O 1
ATOM 953 N N . TYR A 1 122 ? 9.419 1.133 -33.329 1.00 97.69 122 TYR A N 1
ATOM 954 C CA . TYR A 1 122 ? 9.562 2.461 -32.749 1.00 97.69 122 TYR A CA 1
ATOM 955 C C . TYR A 1 122 ? 10.912 2.547 -32.048 1.00 97.69 122 TYR A C 1
ATOM 957 O O . TYR A 1 122 ? 11.125 1.854 -31.059 1.00 97.69 122 TYR A O 1
ATOM 965 N N . PHE A 1 123 ? 11.804 3.400 -32.538 1.00 97.94 123 PHE A N 1
ATOM 966 C CA . PHE A 1 123 ? 13.089 3.704 -31.921 1.00 97.94 123 PHE A CA 1
ATOM 967 C C . PHE A 1 123 ? 13.033 5.064 -31.234 1.00 97.94 123 PHE A C 1
ATOM 969 O O . PHE A 1 123 ? 12.698 6.063 -31.871 1.00 97.94 123 PHE A O 1
ATOM 976 N N . PHE A 1 124 ? 13.397 5.114 -29.958 1.00 97.94 124 PHE A N 1
ATOM 977 C CA . PHE A 1 124 ? 13.491 6.348 -29.190 1.00 97.94 124 PHE A CA 1
ATOM 978 C C . PHE A 1 124 ? 14.870 6.517 -28.571 1.00 97.94 124 PHE A C 1
ATOM 980 O O . PHE A 1 124 ? 15.366 5.611 -27.896 1.00 97.94 124 PHE A O 1
ATOM 987 N N . ASP A 1 125 ? 15.412 7.724 -28.698 1.00 97.44 125 ASP A N 1
ATOM 988 C CA . ASP A 1 125 ? 16.590 8.150 -27.959 1.00 97.44 125 ASP A CA 1
ATOM 989 C C . ASP A 1 125 ? 16.402 9.554 -27.376 1.00 97.44 125 ASP A C 1
ATOM 991 O O . ASP A 1 125 ? 15.848 10.450 -28.018 1.00 97.44 125 ASP A O 1
ATOM 995 N N . SER A 1 126 ? 16.851 9.732 -26.132 1.00 96.25 126 SER A N 1
ATOM 996 C CA . SER A 1 126 ? 16.672 10.977 -25.383 1.00 96.25 126 SER A CA 1
ATOM 997 C C . SER A 1 126 ? 17.796 11.998 -25.545 1.00 96.25 126 SER A C 1
ATOM 999 O O . SER A 1 126 ? 17.679 13.085 -24.982 1.00 96.25 126 SER A O 1
ATOM 1001 N N . HIS A 1 127 ? 18.890 11.658 -26.228 1.00 94.56 127 HIS A N 1
ATOM 1002 C CA . HIS A 1 127 ? 19.999 12.584 -26.448 1.00 94.56 127 HIS A CA 1
ATOM 1003 C C . HIS A 1 127 ? 19.680 13.600 -27.551 1.00 94.56 127 HIS A C 1
ATOM 1005 O O . HIS A 1 127 ? 18.578 13.658 -28.096 1.00 94.56 127 HIS A O 1
ATOM 1011 N N . SER A 1 128 ? 20.659 14.455 -27.823 1.00 94.94 128 SER A N 1
ATOM 1012 C CA . SER A 1 128 ? 20.557 15.572 -28.749 1.00 94.94 128 SER A CA 1
ATOM 1013 C C . SER A 1 128 ? 20.779 15.092 -30.187 1.00 94.94 128 SER A C 1
ATOM 1015 O O . SER A 1 128 ? 21.903 14.761 -30.565 1.00 94.94 128 SER A O 1
ATOM 1017 N N . HIS A 1 129 ? 19.709 15.042 -30.986 1.00 95.69 129 HIS A N 1
ATOM 1018 C CA . HIS A 1 129 ? 19.757 14.604 -32.386 1.00 95.69 129 HIS A CA 1
ATOM 1019 C C . HIS A 1 129 ? 19.161 15.627 -33.350 1.00 95.69 129 HIS A C 1
ATOM 1021 O O . HIS A 1 129 ? 18.241 16.376 -33.012 1.00 95.69 129 HIS A O 1
ATOM 1027 N N . GLY A 1 130 ? 19.689 15.657 -34.572 1.00 93.69 130 GLY A N 1
ATOM 1028 C CA . GLY A 1 130 ? 19.171 16.474 -35.664 1.00 93.69 130 GLY A CA 1
ATOM 1029 C C . GLY A 1 130 ? 17.923 15.872 -36.331 1.00 93.69 130 GLY A C 1
ATOM 1030 O O . GLY A 1 130 ? 17.489 14.771 -35.988 1.00 93.69 130 GLY A O 1
ATOM 1031 N N . PRO A 1 131 ? 17.350 16.546 -37.348 1.00 90.88 131 PRO A N 1
ATOM 1032 C CA . PRO A 1 131 ? 16.162 16.065 -38.070 1.00 90.88 131 PRO A CA 1
ATOM 1033 C C . PRO A 1 131 ? 16.350 14.715 -38.781 1.00 90.88 131 PRO A C 1
ATOM 1035 O O . PRO A 1 131 ? 15.386 13.991 -39.020 1.00 90.88 131 PRO A O 1
ATOM 1038 N N . ASN A 1 132 ? 17.592 14.362 -39.115 1.00 92.25 132 ASN A N 1
ATOM 1039 C CA . ASN A 1 132 ? 17.958 13.069 -39.696 1.00 92.25 132 ASN A CA 1
ATOM 1040 C C . ASN A 1 132 ? 18.079 11.945 -38.649 1.00 92.25 132 ASN A C 1
ATOM 1042 O O . ASN A 1 132 ? 18.324 10.800 -39.026 1.00 92.25 132 ASN A O 1
ATOM 1046 N N . GLY A 1 133 ? 17.907 12.258 -37.361 1.00 92.81 133 GLY A N 1
ATOM 1047 C CA . GLY A 1 133 ? 18.038 11.331 -36.243 1.00 92.81 133 GLY A CA 1
ATOM 1048 C C . GLY A 1 133 ? 19.475 10.992 -35.847 1.00 92.81 133 GLY A C 1
ATOM 1049 O O . GLY A 1 133 ? 19.656 10.046 -35.093 1.00 92.81 133 GLY A O 1
ATOM 1050 N N . LEU A 1 134 ? 20.474 11.710 -36.367 1.00 95.50 134 LEU A N 1
ATOM 1051 C CA . LEU A 1 134 ? 21.883 11.549 -35.997 1.00 95.50 134 LEU A CA 1
ATOM 1052 C C . LEU A 1 134 ? 22.288 12.581 -34.939 1.00 95.50 134 LEU A C 1
ATOM 1054 O O . LEU A 1 134 ? 21.647 13.628 -34.819 1.00 95.50 134 LEU A O 1
ATOM 1058 N N . SER A 1 135 ? 23.374 12.300 -34.219 1.00 94.88 135 SER A N 1
ATOM 1059 C CA . SER A 1 135 ? 23.909 13.157 -33.155 1.00 94.88 135 SER A CA 1
ATOM 1060 C C . SER A 1 135 ? 24.102 14.605 -33.619 1.00 94.88 135 SER A C 1
ATOM 1062 O O . SER A 1 135 ? 24.660 14.865 -34.687 1.00 94.88 135 SER A O 1
ATOM 1064 N N . SER A 1 136 ? 23.637 15.557 -32.813 1.00 95.44 136 SER A N 1
ATOM 1065 C CA . SER A 1 136 ? 23.743 16.992 -33.083 1.00 95.44 136 SER A CA 1
ATOM 1066 C C . SER A 1 136 ? 23.922 17.755 -31.770 1.00 95.44 136 SER A C 1
ATOM 1068 O O . SER A 1 136 ? 23.169 17.493 -30.838 1.00 95.44 136 SER A O 1
ATOM 1070 N N . PRO A 1 137 ? 24.842 18.732 -31.668 1.00 91.06 137 PRO A N 1
ATOM 1071 C CA . PRO A 1 137 ? 25.004 19.534 -30.452 1.00 91.06 137 PRO A CA 1
ATOM 1072 C C . PRO A 1 137 ? 23.701 20.231 -30.023 1.00 91.06 137 PRO A C 1
ATOM 1074 O O . PRO A 1 137 ? 23.277 20.088 -28.878 1.00 91.06 137 PRO A O 1
ATOM 1077 N N . ASP A 1 138 ? 23.007 20.863 -30.976 1.00 92.44 138 ASP A N 1
ATOM 1078 C CA . ASP A 1 138 ? 21.758 21.618 -30.761 1.00 92.44 138 ASP A CA 1
ATOM 1079 C C . ASP A 1 138 ? 20.508 20.827 -31.190 1.00 92.44 138 ASP A C 1
ATOM 1081 O O . ASP A 1 138 ? 19.568 21.344 -31.800 1.00 92.44 138 ASP A O 1
ATOM 1085 N N . GLY A 1 139 ? 20.539 19.521 -30.953 1.00 94.06 139 GLY A N 1
ATOM 1086 C CA . GLY A 1 139 ? 19.473 18.589 -31.278 1.00 94.06 139 GLY A CA 1
ATOM 1087 C C . GLY A 1 139 ? 18.373 18.463 -30.220 1.00 94.06 139 GLY A C 1
ATOM 1088 O O . GLY A 1 139 ? 18.272 19.211 -29.246 1.00 94.06 139 GLY A O 1
ATOM 1089 N N . ARG A 1 140 ? 17.492 17.490 -30.451 1.00 95.31 140 ARG A N 1
ATOM 1090 C CA . ARG A 1 140 ? 16.367 17.128 -29.576 1.00 95.31 140 ARG A CA 1
ATOM 1091 C C . ARG A 1 140 ? 16.256 15.609 -29.481 1.00 95.31 140 ARG A C 1
ATOM 1093 O O . ARG A 1 140 ? 16.795 14.902 -30.329 1.00 95.31 140 ARG A O 1
ATOM 1100 N N . ALA A 1 141 ? 15.516 15.124 -28.486 1.00 96.75 141 ALA A N 1
ATOM 1101 C CA . ALA A 1 141 ? 15.129 13.718 -28.424 1.00 96.75 141 ALA A CA 1
ATOM 1102 C C . ALA A 1 141 ? 14.292 13.333 -29.652 1.00 96.75 141 ALA A C 1
ATOM 1104 O O . ALA A 1 141 ? 13.517 14.146 -30.166 1.00 96.75 141 ALA A O 1
ATOM 1105 N N . ILE A 1 142 ? 14.420 12.085 -30.097 1.00 96.06 142 ILE A N 1
ATOM 1106 C CA . ILE A 1 142 ? 13.774 11.596 -31.319 1.00 96.06 142 ILE A CA 1
ATOM 1107 C C . ILE A 1 142 ? 12.947 10.346 -31.055 1.00 96.06 142 ILE A C 1
ATOM 1109 O O . ILE A 1 142 ? 13.294 9.511 -30.223 1.00 96.06 142 ILE A O 1
ATOM 1113 N N . LEU A 1 143 ? 11.875 10.207 -31.831 1.00 96.50 143 LEU A N 1
ATOM 1114 C CA . LEU A 1 143 ? 11.123 8.973 -32.008 1.00 96.50 143 LEU A CA 1
ATOM 1115 C C . LEU A 1 143 ? 11.042 8.697 -33.510 1.00 96.50 143 LEU A C 1
ATOM 1117 O O . LEU A 1 143 ? 10.465 9.492 -34.252 1.00 96.50 143 LEU A O 1
ATOM 1121 N N . ARG A 1 144 ? 11.629 7.592 -33.966 1.00 95.75 144 ARG A N 1
ATOM 1122 C CA . ARG A 1 144 ? 11.607 7.168 -35.371 1.00 95.75 144 ARG A CA 1
ATOM 1123 C C . ARG A 1 144 ? 10.878 5.846 -35.515 1.00 95.75 144 ARG A C 1
ATOM 1125 O O . ARG A 1 144 ? 10.874 5.034 -34.597 1.00 95.75 144 ARG A O 1
ATOM 1132 N N . ILE A 1 145 ? 10.237 5.657 -36.660 1.00 96.31 145 ILE A N 1
ATOM 1133 C CA . ILE A 1 145 ? 9.408 4.487 -36.937 1.00 96.31 145 ILE A CA 1
ATOM 1134 C C . ILE A 1 145 ? 9.939 3.824 -38.201 1.00 96.31 145 ILE A C 1
ATOM 1136 O O . ILE A 1 145 ? 10.075 4.488 -39.228 1.00 96.31 145 ILE A O 1
ATOM 1140 N N . TYR A 1 146 ? 10.201 2.527 -38.114 1.00 97.88 146 TYR A N 1
ATOM 1141 C CA . TYR A 1 146 ? 10.689 1.700 -39.212 1.00 97.88 146 TYR A CA 1
ATOM 1142 C C . TYR A 1 146 ? 9.692 0.585 -39.508 1.00 97.88 146 TYR A C 1
ATOM 1144 O O . TYR A 1 146 ? 9.031 0.070 -38.602 1.00 97.88 146 TYR A O 1
ATOM 1152 N N . SER A 1 147 ? 9.565 0.226 -40.783 1.00 97.25 147 SER A N 1
ATOM 1153 C CA . SER A 1 147 ? 8.651 -0.834 -41.226 1.00 97.25 147 SER A CA 1
ATOM 1154 C C . SER A 1 147 ? 9.290 -2.219 -41.145 1.00 97.25 147 SER A C 1
ATOM 1156 O O . SER A 1 147 ? 8.579 -3.207 -41.006 1.00 97.25 147 SER A O 1
ATOM 1158 N N . THR A 1 148 ? 10.620 -2.293 -41.226 1.00 97.62 148 THR A N 1
ATOM 1159 C CA . THR A 1 148 ? 11.384 -3.541 -41.184 1.00 97.62 148 THR A CA 1
ATOM 1160 C C . THR A 1 148 ? 12.485 -3.461 -40.130 1.00 97.62 148 THR A C 1
ATOM 1162 O O . THR A 1 148 ? 12.901 -2.372 -39.721 1.00 97.62 148 THR A O 1
ATOM 1165 N N . ILE A 1 149 ? 12.946 -4.626 -39.674 1.00 97.06 149 ILE A N 1
ATOM 1166 C CA . ILE A 1 149 ? 14.085 -4.718 -38.760 1.00 97.06 149 ILE A CA 1
ATOM 1167 C C . ILE A 1 149 ? 15.395 -4.313 -39.445 1.00 97.06 149 ILE A C 1
ATOM 1169 O O . ILE A 1 149 ? 16.222 -3.665 -38.808 1.00 97.06 149 ILE A O 1
ATOM 1173 N N . ASP A 1 150 ? 15.547 -4.606 -40.739 1.00 96.69 150 ASP A N 1
ATOM 1174 C CA . ASP A 1 150 ? 16.723 -4.230 -41.525 1.00 96.69 150 ASP A CA 1
ATOM 1175 C C . ASP A 1 150 ? 16.899 -2.706 -41.559 1.00 96.69 150 ASP A C 1
ATOM 1177 O O . ASP A 1 150 ? 17.980 -2.198 -41.257 1.00 96.69 150 ASP A O 1
ATOM 1181 N N . ASP A 1 151 ? 15.818 -1.960 -41.822 1.00 97.62 151 ASP A N 1
ATOM 1182 C CA . ASP A 1 151 ? 15.850 -0.492 -41.835 1.00 97.62 151 ASP A CA 1
ATOM 1183 C C . ASP A 1 151 ? 16.223 0.085 -40.461 1.00 97.62 151 ASP A C 1
ATOM 1185 O O . ASP A 1 151 ? 16.991 1.049 -40.366 1.00 97.62 151 ASP A O 1
ATOM 1189 N N . LEU A 1 152 ? 15.687 -0.507 -39.385 1.00 97.94 152 LEU A N 1
ATOM 1190 C CA . LEU A 1 152 ? 16.024 -0.124 -38.016 1.00 97.94 152 LEU A CA 1
ATOM 1191 C C . LEU A 1 152 ? 17.513 -0.356 -37.746 1.00 97.94 152 LEU A C 1
ATOM 1193 O O . LEU A 1 152 ? 18.188 0.546 -37.259 1.00 97.94 152 LEU A O 1
ATOM 1197 N N . VAL A 1 153 ? 18.030 -1.549 -38.045 1.00 96.62 153 VAL A N 1
ATOM 1198 C CA . VAL A 1 153 ? 19.420 -1.923 -37.751 1.00 96.62 153 VAL A CA 1
ATOM 1199 C C . VAL A 1 153 ? 20.404 -1.092 -38.573 1.00 96.62 153 VAL A C 1
ATOM 1201 O O . VAL A 1 153 ? 21.369 -0.567 -38.016 1.00 96.62 153 VAL A O 1
ATOM 1204 N N . MET A 1 154 ? 20.120 -0.869 -39.857 1.00 95.62 154 MET A N 1
ATOM 1205 C CA . MET A 1 154 ? 20.910 0.028 -40.708 1.00 95.62 154 MET A CA 1
ATOM 1206 C C . MET A 1 154 ? 20.957 1.455 -40.156 1.00 95.62 154 MET A C 1
ATOM 1208 O O . MET A 1 154 ? 22.012 2.102 -40.151 1.00 95.62 154 MET A O 1
ATOM 1212 N N . PHE A 1 155 ? 19.829 1.949 -39.640 1.00 97.25 155 PHE A N 1
ATOM 1213 C CA . PHE A 1 155 ? 19.808 3.225 -38.942 1.00 97.25 155 PHE A CA 1
ATOM 1214 C C . PHE A 1 155 ? 20.627 3.189 -37.646 1.00 97.25 155 PHE A C 1
ATOM 1216 O O . PHE A 1 155 ? 21.394 4.121 -37.420 1.00 97.25 155 PHE A O 1
ATOM 1223 N N . LEU A 1 156 ? 20.515 2.139 -36.824 1.00 96.62 156 LEU A N 1
ATOM 1224 C CA . LEU A 1 156 ? 21.266 2.014 -35.569 1.00 96.62 156 LEU A CA 1
ATOM 1225 C C . LEU A 1 156 ? 22.781 2.076 -35.801 1.00 96.62 156 LEU A C 1
ATOM 1227 O O . LEU A 1 156 ? 23.473 2.752 -35.043 1.00 96.62 156 LEU A O 1
ATOM 1231 N N . TYR A 1 157 ? 23.301 1.466 -36.870 1.00 94.62 157 TYR A N 1
ATOM 1232 C CA . TYR A 1 157 ? 24.719 1.601 -37.224 1.00 94.62 157 TYR A CA 1
ATOM 1233 C C . TYR A 1 157 ? 25.113 3.055 -37.484 1.00 94.62 157 TYR A C 1
ATOM 1235 O O . TYR A 1 157 ? 26.070 3.556 -36.895 1.00 94.62 157 TYR A O 1
ATOM 1243 N N . SER A 1 158 ? 24.340 3.758 -38.314 1.00 94.94 158 SER A N 1
ATOM 1244 C CA . SER A 1 158 ? 24.587 5.173 -38.621 1.00 94.94 158 SER A CA 1
ATOM 1245 C C . SER A 1 158 ? 24.460 6.055 -37.373 1.00 94.94 158 SER A C 1
ATOM 1247 O O . SER A 1 158 ? 25.257 6.967 -37.155 1.00 94.94 158 SER A O 1
ATOM 1249 N N . PHE A 1 159 ? 23.471 5.756 -36.532 1.00 95.69 159 PHE A N 1
ATOM 1250 C CA . PHE A 1 159 ? 23.195 6.434 -35.274 1.00 95.69 159 PHE A CA 1
ATOM 1251 C C . PHE A 1 159 ? 24.371 6.313 -34.301 1.00 95.69 159 PHE A C 1
ATOM 1253 O O . PHE A 1 159 ? 24.927 7.335 -33.899 1.00 95.69 159 PHE A O 1
ATOM 1260 N N . TYR A 1 160 ? 24.807 5.093 -33.971 1.00 94.31 160 TYR A N 1
ATOM 1261 C CA . TYR A 1 160 ? 25.888 4.877 -33.006 1.00 94.31 160 TYR A CA 1
ATOM 1262 C C . TYR A 1 160 ? 27.228 5.430 -33.505 1.00 94.31 160 TYR A C 1
ATOM 1264 O O . TYR A 1 160 ? 27.946 6.059 -32.726 1.00 94.31 160 TYR A O 1
ATOM 1272 N N . LEU A 1 161 ? 27.516 5.318 -34.809 1.00 93.38 161 LEU A N 1
ATOM 1273 C CA . LEU A 1 161 ? 28.680 5.972 -35.415 1.00 93.38 161 LEU A CA 1
ATOM 1274 C C . LEU A 1 161 ? 28.621 7.498 -35.263 1.00 93.38 161 LEU A C 1
ATOM 1276 O O . LEU A 1 161 ? 29.616 8.112 -34.888 1.00 93.38 161 LEU A O 1
ATOM 1280 N N . SER A 1 162 ? 27.454 8.120 -35.476 1.00 94.94 162 SER A N 1
ATOM 1281 C CA . SER A 1 162 ? 27.293 9.571 -35.288 1.00 94.94 162 SER A CA 1
ATOM 1282 C C . SER A 1 162 ? 27.485 10.019 -33.833 1.00 94.94 162 SER A C 1
ATOM 1284 O O . SER A 1 162 ? 27.881 11.154 -33.573 1.00 94.94 162 SER A O 1
ATOM 1286 N N . CYS A 1 163 ? 27.245 9.123 -32.874 1.00 92.44 163 CYS A N 1
ATOM 1287 C CA . CYS A 1 163 ? 27.498 9.346 -31.453 1.00 92.44 163 CYS A CA 1
ATOM 1288 C C . CYS A 1 163 ? 28.958 9.079 -31.042 1.00 92.44 163 CYS A C 1
ATOM 1290 O O . CYS A 1 163 ? 29.258 9.131 -29.850 1.00 92.44 163 CYS A O 1
ATOM 1292 N N . ASN A 1 164 ? 29.858 8.804 -31.996 1.00 92.06 164 ASN A N 1
ATOM 1293 C CA . ASN A 1 164 ? 31.244 8.387 -31.759 1.00 92.06 164 ASN A CA 1
ATOM 1294 C C . ASN A 1 164 ? 31.355 7.129 -30.876 1.00 92.06 164 ASN A C 1
ATOM 1296 O O . ASN A 1 164 ? 32.285 7.006 -30.078 1.00 92.06 164 ASN A O 1
ATOM 1300 N N . ILE A 1 165 ? 30.399 6.203 -30.995 1.00 91.75 165 ILE A N 1
ATOM 1301 C CA . ILE A 1 165 ? 30.462 4.900 -30.330 1.00 91.75 165 ILE A CA 1
ATOM 1302 C C . ILE A 1 165 ? 31.133 3.907 -31.270 1.00 91.75 165 ILE A C 1
ATOM 1304 O O . ILE A 1 165 ? 30.717 3.734 -32.416 1.00 91.75 165 ILE A O 1
ATOM 1308 N N . ASP A 1 166 ? 32.161 3.236 -30.759 1.00 88.25 166 ASP A N 1
ATOM 1309 C CA . ASP A 1 166 ? 32.835 2.162 -31.475 1.00 88.25 166 ASP A CA 1
ATOM 1310 C C . ASP A 1 166 ? 31.894 0.957 -31.625 1.00 88.25 166 ASP A C 1
ATOM 1312 O O . ASP A 1 166 ? 31.395 0.423 -30.631 1.00 88.25 166 ASP A O 1
ATOM 1316 N N . LEU A 1 167 ? 31.679 0.511 -32.865 1.00 86.62 167 LEU A N 1
ATOM 1317 C CA . LEU A 1 167 ? 30.869 -0.665 -33.193 1.00 86.62 167 LEU A CA 1
ATOM 1318 C C . LEU A 1 167 ? 31.533 -1.997 -32.797 1.00 86.62 167 LEU A C 1
ATOM 1320 O O . LEU A 1 167 ? 30.936 -3.051 -33.003 1.00 86.62 167 LEU A O 1
ATOM 1324 N N . GLN A 1 168 ? 32.736 -1.961 -32.219 1.00 87.12 168 GLN A N 1
ATOM 1325 C CA . GLN A 1 168 ? 33.343 -3.078 -31.486 1.00 87.12 168 GLN A CA 1
ATOM 1326 C C . GLN A 1 168 ? 32.928 -3.128 -30.007 1.00 87.12 168 GLN A C 1
ATOM 1328 O O . GLN A 1 16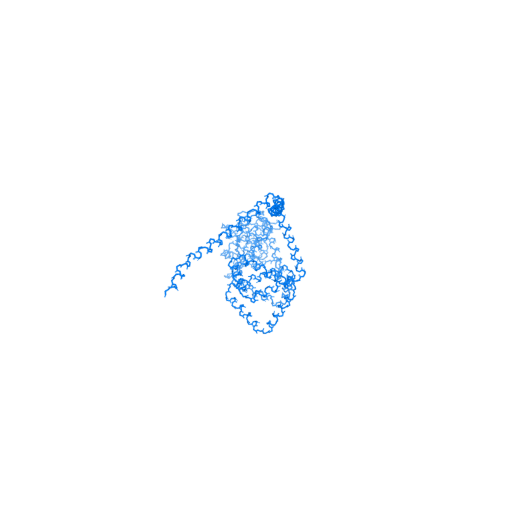8 ? 33.276 -4.067 -29.294 1.00 87.12 168 GLN A O 1
ATOM 1333 N N . SER A 1 169 ? 32.178 -2.135 -29.523 1.00 90.06 169 SER A N 1
ATOM 1334 C CA . SER A 1 169 ? 31.658 -2.141 -28.155 1.00 90.06 169 SER A CA 1
ATOM 1335 C C . SER A 1 169 ? 30.555 -3.180 -28.007 1.00 90.06 169 SER A C 1
ATOM 1337 O O . SER A 1 169 ? 29.646 -3.248 -28.831 1.00 90.06 169 SER A O 1
ATOM 1339 N N . GLN A 1 170 ? 30.583 -3.932 -26.909 1.00 93.56 170 GLN A N 1
ATOM 1340 C CA . GLN A 1 170 ? 29.503 -4.847 -26.558 1.00 93.56 170 GLN A CA 1
ATOM 1341 C C . GLN A 1 170 ? 28.169 -4.100 -26.434 1.00 93.56 170 GLN A C 1
ATOM 1343 O O . GLN A 1 170 ? 28.096 -3.039 -25.807 1.00 93.56 170 GLN A O 1
ATOM 1348 N N . PHE A 1 171 ? 27.112 -4.675 -27.008 1.00 96.00 171 PHE A N 1
ATOM 1349 C CA . PHE A 1 171 ? 25.748 -4.238 -26.743 1.00 96.00 171 PHE A CA 1
ATOM 1350 C C . PHE A 1 171 ? 25.110 -5.071 -25.631 1.00 96.00 171 PHE A C 1
ATOM 1352 O O . PHE A 1 171 ? 25.406 -6.257 -25.459 1.00 96.00 171 PHE A O 1
ATOM 1359 N N . GLU A 1 172 ? 24.157 -4.460 -24.935 1.00 97.62 172 GLU A N 1
ATOM 1360 C CA . GLU A 1 172 ? 23.251 -5.127 -24.007 1.00 97.62 172 GLU A CA 1
ATOM 1361 C C . GLU A 1 172 ? 21.806 -4.786 -24.375 1.00 97.62 172 GLU A C 1
ATOM 1363 O O . GLU A 1 172 ? 21.442 -3.614 -24.459 1.00 97.62 172 GLU A O 1
ATOM 1368 N N . ILE A 1 173 ? 20.954 -5.790 -24.564 1.00 98.44 173 ILE A N 1
ATOM 1369 C CA . ILE A 1 173 ? 19.526 -5.604 -24.830 1.00 98.44 173 ILE A CA 1
ATOM 1370 C C . ILE A 1 173 ? 18.733 -6.252 -23.705 1.00 98.44 173 ILE A C 1
ATOM 1372 O O . ILE A 1 173 ? 18.771 -7.469 -23.532 1.00 98.44 173 ILE A O 1
ATOM 1376 N N . LEU A 1 174 ? 17.974 -5.451 -22.963 1.00 98.50 174 LEU A N 1
ATOM 1377 C CA . LEU A 1 174 ? 17.020 -5.914 -21.964 1.00 98.50 174 LEU A CA 1
ATOM 1378 C C . LEU A 1 174 ? 15.603 -5.923 -22.555 1.00 98.50 174 LEU A C 1
ATOM 1380 O O . LEU A 1 174 ? 15.004 -4.853 -22.711 1.00 98.50 174 LEU A O 1
ATOM 1384 N N . PRO A 1 175 ? 15.012 -7.101 -22.816 1.00 98.44 175 PRO A N 1
ATOM 1385 C CA . PRO A 1 175 ? 13.587 -7.202 -23.078 1.00 98.44 175 PRO A CA 1
ATOM 1386 C C . PRO A 1 175 ? 12.796 -6.961 -21.788 1.00 98.44 175 PRO A C 1
ATOM 1388 O O . PRO A 1 175 ? 13.112 -7.501 -20.723 1.00 98.44 175 PRO A O 1
ATOM 1391 N N . LEU A 1 176 ? 11.729 -6.175 -21.890 1.00 96.69 176 LEU A N 1
ATOM 1392 C CA . LEU A 1 176 ? 10.920 -5.734 -20.759 1.00 96.69 176 LEU A CA 1
ATOM 1393 C C . LEU A 1 176 ? 9.431 -5.861 -21.077 1.00 96.69 176 LEU A C 1
ATOM 1395 O O . LEU A 1 176 ? 8.979 -5.389 -22.118 1.00 96.69 176 LEU A O 1
ATOM 1399 N N . SER A 1 177 ? 8.643 -6.438 -20.177 1.00 95.69 177 SER A N 1
ATOM 1400 C CA . SER A 1 177 ? 7.181 -6.483 -20.308 1.00 95.69 177 SER A CA 1
ATOM 1401 C C . SER A 1 177 ? 6.533 -5.635 -19.209 1.00 95.69 177 SER A C 1
ATOM 1403 O O . SER A 1 177 ? 6.530 -6.045 -18.044 1.00 95.69 177 SER A O 1
ATOM 1405 N N . PRO A 1 178 ? 6.025 -4.432 -19.536 1.00 93.38 178 PRO A N 1
ATOM 1406 C CA . PRO A 1 178 ? 5.259 -3.635 -18.592 1.00 93.38 178 PRO A CA 1
ATOM 1407 C C . PRO A 1 178 ? 3.848 -4.213 -18.439 1.00 93.38 178 PRO A C 1
ATOM 1409 O O . PRO A 1 178 ? 3.074 -4.279 -19.390 1.00 93.38 178 PRO A O 1
ATOM 1412 N N . GLU A 1 179 ? 3.493 -4.600 -17.221 1.00 91.00 179 GLU A N 1
ATOM 1413 C CA . GLU A 1 179 ? 2.162 -5.084 -16.872 1.00 91.00 179 GLU A CA 1
ATOM 1414 C C . GLU A 1 179 ? 1.395 -3.988 -16.136 1.00 91.00 179 GLU A C 1
ATOM 1416 O O . GLU A 1 179 ? 1.760 -3.579 -15.026 1.00 91.00 179 GLU A O 1
ATOM 1421 N N . ARG A 1 180 ? 0.308 -3.504 -16.747 1.00 85.56 180 ARG A N 1
ATOM 1422 C CA . ARG A 1 180 ? -0.570 -2.515 -16.119 1.00 85.56 180 ARG A CA 1
ATOM 1423 C C . ARG A 1 180 ? -1.322 -3.165 -14.962 1.00 85.56 180 ARG A C 1
ATOM 1425 O O . ARG A 1 180 ? -2.199 -4.006 -15.154 1.00 85.56 180 ARG A O 1
ATOM 1432 N N . ILE A 1 181 ? -1.026 -2.729 -13.745 1.00 83.12 181 ILE A N 1
ATOM 1433 C CA . ILE A 1 181 ? -1.795 -3.106 -12.564 1.00 83.12 181 ILE A CA 1
ATOM 1434 C C . ILE A 1 181 ? -3.029 -2.199 -12.551 1.00 83.12 181 ILE A C 1
ATOM 1436 O O . ILE A 1 181 ? -2.921 -1.027 -12.200 1.00 83.12 181 ILE A O 1
ATOM 1440 N N . MET A 1 182 ? -4.186 -2.711 -12.996 1.00 54.91 182 MET A N 1
ATOM 1441 C CA . MET A 1 182 ? -5.393 -1.903 -13.244 1.00 54.91 182 MET A CA 1
ATOM 1442 C C . MET A 1 182 ? -5.673 -0.866 -12.143 1.00 54.91 182 MET A C 1
ATOM 1444 O O . MET A 1 182 ? -5.900 -1.196 -10.974 1.00 54.91 182 MET A O 1
ATOM 1448 N N . HIS A 1 183 ? -5.698 0.396 -12.567 1.00 48.53 183 HIS A N 1
ATOM 1449 C CA . HIS A 1 183 ? -6.163 1.575 -11.846 1.00 48.53 183 HIS A CA 1
ATOM 1450 C C . HIS A 1 183 ? -7.136 2.309 -12.777 1.00 48.53 183 HIS A C 1
ATOM 1452 O O . HIS A 1 183 ? -6.748 3.224 -13.485 1.00 48.53 183 HIS A O 1
ATOM 1458 N N . ASN A 1 184 ? -8.408 1.913 -12.797 1.00 38.31 184 ASN A N 1
ATOM 1459 C CA . ASN A 1 184 ? -9.455 2.903 -13.042 1.00 38.31 184 ASN A CA 1
ATOM 1460 C C . ASN A 1 184 ? -9.865 3.401 -11.660 1.00 38.31 184 ASN A C 1
ATOM 1462 O O . ASN A 1 184 ? -10.760 2.843 -11.025 1.00 38.31 184 ASN A O 1
ATOM 1466 N N . PHE A 1 185 ? -9.152 4.404 -11.157 1.00 44.94 185 PHE A N 1
ATOM 1467 C CA . PHE A 1 185 ? -9.693 5.239 -10.098 1.00 44.94 185 PHE A CA 1
ATOM 1468 C C . PHE A 1 185 ? -10.351 6.421 -10.806 1.00 44.94 185 PHE A C 1
ATOM 1470 O O . PHE A 1 185 ? -9.621 7.193 -11.418 1.00 44.94 185 PHE A O 1
ATOM 1477 N N . PRO A 1 186 ? -11.691 6.548 -10.798 1.00 41.41 186 PRO A N 1
ATOM 1478 C CA . PRO A 1 186 ? -12.319 7.759 -11.309 1.00 41.41 186 PRO A CA 1
ATOM 1479 C C . PRO A 1 186 ? -11.706 8.961 -10.589 1.00 41.41 186 PRO A C 1
ATOM 1481 O O . PRO A 1 186 ? -11.460 8.881 -9.380 1.00 41.41 186 PRO A O 1
ATOM 1484 N N . ASP A 1 187 ? -11.426 10.020 -11.345 1.00 38.78 187 ASP A N 1
ATOM 1485 C CA . ASP A 1 187 ? -10.791 11.249 -10.881 1.00 38.78 187 ASP A CA 1
ATOM 1486 C C . ASP A 1 187 ? -11.400 11.726 -9.563 1.00 38.78 187 ASP A C 1
ATOM 1488 O O . ASP A 1 187 ? -12.508 12.256 -9.507 1.00 38.78 187 ASP A O 1
ATOM 1492 N N . PHE A 1 188 ? -10.670 11.523 -8.469 1.00 42.91 188 PHE A N 1
ATOM 1493 C CA . PHE A 1 188 ? -11.000 12.118 -7.186 1.00 42.91 188 PHE A CA 1
ATOM 1494 C C . PHE A 1 188 ? -9.726 12.648 -6.530 1.00 42.91 188 PHE A C 1
ATOM 1496 O O . PHE A 1 188 ? -8.753 11.914 -6.354 1.00 42.91 188 PHE A O 1
ATOM 1503 N N . GLU A 1 189 ? -9.801 13.935 -6.182 1.00 46.12 189 GLU A N 1
ATOM 1504 C CA . GLU A 1 189 ? -8.985 14.757 -5.276 1.00 46.12 189 GLU A CA 1
ATOM 1505 C C . GLU A 1 189 ? -7.748 14.087 -4.614 1.00 46.12 189 GLU A C 1
ATOM 1507 O O . GLU A 1 189 ? -7.871 13.050 -3.944 1.00 46.12 189 GLU A O 1
ATOM 1512 N N . PRO A 1 190 ? -6.552 14.709 -4.691 1.00 51.84 190 PRO A N 1
ATOM 1513 C CA . PRO A 1 190 ? -5.268 14.130 -4.264 1.00 51.84 190 PRO A CA 1
ATOM 1514 C C . PRO A 1 190 ? -5.206 13.693 -2.788 1.00 51.84 190 PRO A C 1
ATOM 1516 O O . PRO A 1 190 ? -4.527 12.717 -2.459 1.00 51.84 190 PRO A O 1
ATOM 1519 N N . GLU A 1 191 ? -5.965 14.321 -1.890 1.00 48.53 191 GLU A N 1
ATOM 1520 C CA . GLU A 1 191 ? -6.024 13.922 -0.474 1.00 48.53 191 GLU A CA 1
ATOM 1521 C C . GLU A 1 191 ? -6.692 12.549 -0.272 1.00 48.53 191 GLU A C 1
ATOM 1523 O O . GLU A 1 191 ? -6.315 11.777 0.618 1.00 48.53 191 GLU A O 1
ATOM 1528 N N . ARG A 1 192 ? -7.633 12.175 -1.151 1.00 49.00 192 ARG A N 1
ATOM 1529 C CA . ARG A 1 192 ? -8.252 10.841 -1.143 1.00 49.00 192 ARG A CA 1
ATOM 1530 C C . ARG A 1 192 ? -7.333 9.777 -1.750 1.00 49.00 192 ARG A C 1
ATOM 1532 O O . ARG A 1 192 ? -7.414 8.625 -1.315 1.00 49.00 192 ARG A O 1
ATOM 1539 N N . LYS A 1 193 ? -6.412 10.137 -2.663 1.00 51.81 193 LYS A N 1
ATOM 1540 C CA . LYS A 1 193 ? -5.394 9.215 -3.220 1.00 51.81 193 LYS A CA 1
ATOM 1541 C C . LYS A 1 193 ? -4.483 8.645 -2.118 1.00 51.81 193 LYS A C 1
ATOM 1543 O O . LYS A 1 193 ? -4.251 7.436 -2.081 1.00 51.81 193 LYS A O 1
ATOM 1548 N N . ILE A 1 194 ? -4.037 9.462 -1.156 1.00 55.16 194 ILE A N 1
ATOM 1549 C CA . ILE A 1 194 ? -3.161 9.012 -0.050 1.00 55.16 194 ILE A CA 1
ATOM 1550 C C . ILE A 1 194 ? -3.892 8.031 0.879 1.00 55.16 194 ILE A C 1
ATOM 1552 O O . ILE A 1 194 ? -3.361 6.969 1.220 1.00 55.16 194 ILE A O 1
ATOM 1556 N N . ILE A 1 195 ? -5.132 8.355 1.253 1.00 54.25 195 ILE A N 1
ATOM 1557 C CA . ILE A 1 195 ? -5.956 7.525 2.142 1.00 54.25 195 ILE A CA 1
ATOM 1558 C C . ILE A 1 195 ? -6.306 6.192 1.460 1.00 54.25 195 ILE A C 1
ATOM 1560 O O . ILE A 1 195 ? -6.215 5.129 2.085 1.00 54.25 195 ILE A O 1
ATOM 1564 N N . ASN A 1 196 ? -6.626 6.220 0.163 1.00 55.62 196 ASN A N 1
ATOM 1565 C CA . ASN A 1 196 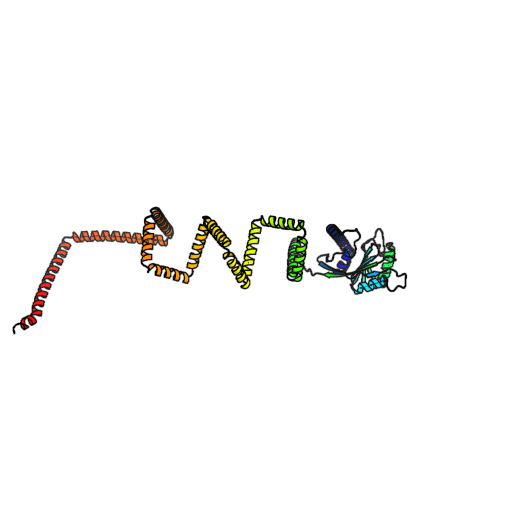? -6.935 5.020 -0.613 1.00 55.62 196 ASN A CA 1
ATOM 1566 C C . ASN A 1 196 ? -5.701 4.148 -0.863 1.00 55.62 196 ASN A C 1
ATOM 1568 O O . ASN A 1 196 ? -5.802 2.931 -0.732 1.00 55.62 196 ASN A O 1
ATOM 1572 N N . ARG A 1 197 ? -4.517 4.730 -1.099 1.00 58.53 197 ARG A N 1
ATOM 1573 C CA . ARG A 1 197 ? -3.254 3.978 -1.206 1.00 58.53 197 ARG A CA 1
ATOM 1574 C C . ARG A 1 197 ? -2.888 3.283 0.103 1.00 58.53 197 ARG A C 1
ATOM 1576 O O . ARG A 1 197 ? -2.512 2.111 0.093 1.00 58.53 197 ARG A O 1
ATOM 1583 N N . GLN A 1 198 ? -3.025 3.968 1.241 1.00 64.44 198 GLN A N 1
ATOM 1584 C CA . GLN A 1 198 ? -2.792 3.363 2.558 1.00 64.44 198 GLN A CA 1
ATOM 1585 C C . GLN A 1 198 ? -3.781 2.228 2.840 1.00 64.44 198 GLN A C 1
ATOM 1587 O O . GLN A 1 198 ? -3.391 1.174 3.350 1.00 64.44 198 GLN A O 1
ATOM 1592 N N . ARG A 1 199 ? -5.055 2.415 2.479 1.00 67.31 199 ARG A N 1
ATOM 1593 C CA . ARG A 1 199 ? -6.087 1.383 2.605 1.00 67.31 199 ARG A CA 1
ATOM 1594 C C . ARG A 1 199 ? -5.815 0.190 1.687 1.00 67.31 199 ARG A C 1
ATOM 1596 O O . ARG A 1 199 ? -5.861 -0.942 2.160 1.00 67.31 199 ARG A O 1
ATOM 1603 N N . TYR A 1 200 ? -5.444 0.434 0.435 1.00 69.69 200 TYR A N 1
ATOM 1604 C CA . TYR A 1 200 ? -5.084 -0.601 -0.530 1.00 69.69 200 TYR A CA 1
ATOM 1605 C C . TYR A 1 200 ? -3.860 -1.397 -0.076 1.00 69.69 200 TYR A C 1
ATOM 1607 O O . TYR A 1 200 ? -3.928 -2.618 0.005 1.00 69.69 200 TYR A O 1
ATOM 1615 N N . MET A 1 201 ? -2.766 -0.734 0.319 1.00 67.00 201 MET A N 1
ATOM 1616 C CA . MET A 1 201 ? -1.580 -1.422 0.844 1.00 67.00 201 MET A CA 1
ATOM 1617 C C . MET A 1 201 ? -1.909 -2.246 2.087 1.00 67.00 201 MET A C 1
ATOM 1619 O O . MET A 1 201 ? -1.412 -3.360 2.258 1.00 67.00 201 MET A O 1
ATOM 1623 N N . LYS A 1 202 ? -2.800 -1.739 2.943 1.00 73.56 202 LYS A N 1
ATOM 1624 C CA . LYS A 1 202 ? -3.299 -2.486 4.096 1.00 73.56 202 LYS A CA 1
ATOM 1625 C C . LYS A 1 202 ? -4.080 -3.732 3.667 1.00 73.56 202 LYS A C 1
ATOM 1627 O O . LYS A 1 202 ? -3.851 -4.790 4.246 1.00 73.56 202 LYS A O 1
ATOM 1632 N N . GLU A 1 203 ? -4.952 -3.641 2.668 1.00 73.69 203 GLU A N 1
ATOM 1633 C CA . GLU A 1 203 ? -5.733 -4.770 2.141 1.00 73.69 203 GLU A CA 1
ATOM 1634 C C . GLU A 1 203 ? -4.862 -5.787 1.383 1.00 73.69 203 GLU A C 1
ATOM 1636 O O . GLU A 1 203 ? -4.988 -6.992 1.600 1.00 73.69 203 GLU A O 1
ATOM 1641 N N . TYR A 1 204 ? -3.914 -5.326 0.568 1.00 78.44 204 TYR A N 1
ATOM 1642 C CA . TYR A 1 204 ? -2.929 -6.156 -0.124 1.00 78.44 204 TYR A CA 1
ATOM 1643 C C . TYR A 1 204 ? -2.047 -6.928 0.865 1.00 78.44 204 TYR A C 1
ATOM 1645 O O . TYR A 1 204 ? -1.948 -8.155 0.790 1.00 78.44 204 TYR A O 1
ATOM 1653 N N . MET A 1 205 ? -1.478 -6.242 1.863 1.00 77.12 205 MET A N 1
ATOM 1654 C CA . MET A 1 205 ? -0.682 -6.895 2.907 1.00 77.12 205 MET A CA 1
ATOM 1655 C C . MET A 1 205 ? -1.535 -7.830 3.768 1.00 77.12 205 MET A C 1
ATOM 1657 O O . MET A 1 205 ? -1.045 -8.865 4.214 1.00 77.12 205 MET A O 1
ATOM 1661 N N . GLN A 1 206 ? -2.819 -7.523 3.987 1.00 80.62 206 GLN A N 1
ATOM 1662 C CA . GLN A 1 206 ? -3.749 -8.458 4.627 1.00 80.62 206 GLN A CA 1
ATOM 1663 C C . GLN A 1 206 ? -3.980 -9.710 3.777 1.00 80.62 206 GLN A C 1
ATOM 1665 O O . GLN A 1 206 ? -3.981 -10.802 4.339 1.00 80.62 206 GLN A O 1
ATOM 1670 N N . LYS A 1 207 ? -4.140 -9.581 2.452 1.00 80.88 207 LYS A N 1
ATOM 1671 C CA . LYS A 1 207 ? -4.262 -10.725 1.535 1.00 80.88 207 LYS A CA 1
ATOM 1672 C C . LYS A 1 207 ? -2.996 -11.585 1.556 1.00 80.88 207 LYS A C 1
ATOM 1674 O O . LYS A 1 207 ? -3.113 -12.786 1.777 1.00 80.88 207 LYS A O 1
ATOM 1679 N N . LYS A 1 208 ? -1.801 -10.988 1.449 1.00 78.44 208 LYS A N 1
ATOM 1680 C CA . LYS A 1 208 ? -0.529 -11.730 1.554 1.00 78.44 208 LYS A CA 1
ATOM 1681 C C . LYS A 1 208 ? -0.370 -12.438 2.902 1.00 78.44 208 LYS A C 1
ATOM 1683 O O . LYS A 1 208 ? -0.036 -13.616 2.934 1.00 78.44 208 LYS A O 1
ATOM 1688 N N . ARG A 1 209 ? -0.721 -11.781 4.014 1.00 82.81 209 ARG A N 1
ATOM 1689 C CA . ARG A 1 209 ? -0.694 -12.378 5.365 1.00 82.81 209 ARG A CA 1
ATOM 1690 C C . ARG A 1 209 ? -1.717 -13.495 5.600 1.00 82.81 209 ARG A C 1
ATOM 1692 O O . ARG A 1 209 ? -1.677 -14.106 6.666 1.00 82.81 209 ARG A O 1
ATOM 1699 N N . LYS A 1 210 ? -2.631 -13.780 4.662 1.00 83.38 210 LYS A N 1
ATOM 1700 C CA . LYS A 1 210 ? -3.460 -14.996 4.732 1.00 83.38 210 LYS A CA 1
ATOM 1701 C C . LYS A 1 210 ? -2.640 -16.250 4.422 1.00 83.38 210 LYS A C 1
ATOM 1703 O O . LYS A 1 210 ? -2.893 -17.282 5.042 1.00 83.38 210 LYS A O 1
ATOM 1708 N N . SER A 1 211 ? -1.642 -16.150 3.538 1.00 87.62 211 SER A N 1
ATOM 1709 C CA . SER A 1 211 ? -0.709 -17.250 3.274 1.00 87.62 211 SER A CA 1
ATOM 1710 C C . SER A 1 211 ? 0.057 -17.615 4.553 1.00 87.62 211 SER A C 1
ATOM 1712 O O . SER A 1 211 ? 0.438 -16.745 5.346 1.00 87.62 211 SER A O 1
ATOM 1714 N N . ALA A 1 212 ? 0.214 -18.914 4.809 1.00 83.12 212 ALA A N 1
ATOM 1715 C CA . ALA A 1 212 ? 1.017 -19.412 5.923 1.00 83.12 212 ALA A CA 1
ATOM 1716 C C . ALA A 1 212 ? 2.508 -19.121 5.690 1.00 83.12 212 ALA A C 1
ATOM 1718 O O . ALA A 1 212 ? 3.162 -18.595 6.591 1.00 83.12 212 ALA A O 1
ATOM 1719 N N . ASP A 1 213 ? 2.987 -19.329 4.463 1.00 86.56 213 ASP A N 1
ATOM 1720 C CA . ASP A 1 213 ? 4.394 -19.169 4.079 1.00 86.56 213 ASP A CA 1
ATOM 1721 C C . ASP A 1 213 ? 4.859 -17.726 4.267 1.00 86.56 213 ASP A C 1
ATOM 1723 O O . ASP A 1 213 ? 5.863 -17.463 4.927 1.00 86.56 213 ASP A O 1
ATOM 1727 N N . PHE A 1 214 ? 4.054 -16.762 3.806 1.00 88.25 214 PHE A N 1
ATOM 1728 C CA . PHE A 1 214 ? 4.363 -15.341 3.982 1.00 88.25 214 PHE A CA 1
ATOM 1729 C C . PHE A 1 214 ? 4.409 -14.940 5.466 1.00 88.25 214 PHE A C 1
ATOM 1731 O O . PHE A 1 214 ? 5.241 -14.129 5.875 1.00 88.25 214 PHE A O 1
ATOM 1738 N N . ARG A 1 215 ? 3.528 -15.509 6.306 1.00 85.38 215 ARG A N 1
ATOM 1739 C CA . ARG A 1 215 ? 3.551 -15.261 7.760 1.00 85.38 215 ARG A CA 1
ATOM 1740 C C . ARG A 1 215 ? 4.809 -15.832 8.404 1.00 85.38 215 ARG A C 1
ATOM 1742 O O . ARG A 1 215 ? 5.369 -15.185 9.289 1.00 85.38 215 ARG A O 1
ATOM 1749 N N . GLN A 1 216 ? 5.240 -17.015 7.979 1.00 85.56 216 GLN A N 1
ATOM 1750 C CA . GLN A 1 216 ? 6.445 -17.659 8.489 1.00 85.56 216 GLN A CA 1
ATOM 1751 C C . GLN A 1 216 ? 7.705 -16.891 8.071 1.00 85.56 216 GLN A C 1
ATOM 1753 O O . GLN A 1 216 ? 8.559 -16.624 8.914 1.00 85.56 216 GLN A O 1
ATOM 1758 N N . GLU A 1 217 ? 7.774 -16.434 6.821 1.00 88.31 217 GLU A N 1
ATOM 1759 C CA . GLU A 1 217 ? 8.870 -15.602 6.318 1.00 88.31 217 GLU A CA 1
ATOM 1760 C C . GLU A 1 217 ? 8.941 -14.240 7.041 1.00 88.31 217 GLU A C 1
ATOM 1762 O O . GLU A 1 217 ? 10.018 -13.808 7.459 1.00 88.31 217 GLU A O 1
ATOM 1767 N N . GLU A 1 218 ? 7.796 -13.576 7.268 1.00 87.50 218 GLU A N 1
ATOM 1768 C CA . GLU A 1 218 ? 7.728 -12.316 8.029 1.00 87.50 218 GLU A CA 1
ATOM 1769 C C . GLU A 1 218 ? 8.198 -12.512 9.485 1.00 87.50 218 GLU A C 1
ATOM 1771 O O . GLU A 1 218 ? 8.871 -11.641 10.047 1.00 87.50 218 GLU A O 1
ATOM 1776 N N . LEU A 1 219 ? 7.869 -13.651 10.108 1.00 88.56 219 LEU A N 1
ATOM 1777 C CA . LEU A 1 219 ? 8.333 -14.002 11.454 1.00 88.56 219 LEU A CA 1
ATOM 1778 C C . LEU A 1 219 ? 9.843 -14.252 11.497 1.00 88.56 219 LEU A C 1
ATOM 1780 O O . LEU A 1 219 ? 10.504 -13.711 12.382 1.00 88.56 219 LEU A O 1
ATOM 1784 N N . LEU A 1 220 ? 10.387 -14.998 10.533 1.00 90.56 220 LEU A N 1
ATOM 1785 C CA . LEU A 1 220 ? 11.823 -15.261 10.401 1.00 90.56 220 LEU A CA 1
ATOM 1786 C C . LEU A 1 220 ? 12.616 -13.966 10.213 1.00 90.56 220 LEU A C 1
ATOM 1788 O O . LEU A 1 220 ? 13.599 -13.735 10.915 1.00 90.56 220 LEU A O 1
ATOM 1792 N N . LYS A 1 221 ? 12.149 -13.071 9.333 1.00 89.56 221 LYS A N 1
ATOM 1793 C CA . LYS A 1 221 ? 12.747 -11.740 9.149 1.00 89.56 221 LYS A CA 1
ATOM 1794 C C . LYS A 1 221 ? 12.750 -10.944 10.456 1.00 89.56 221 LYS A C 1
ATOM 1796 O O . LYS A 1 221 ? 13.781 -10.399 10.837 1.00 89.56 221 LYS A O 1
ATOM 1801 N N . LYS A 1 222 ? 11.633 -10.928 11.196 1.00 85.19 222 LYS A N 1
ATOM 1802 C CA . LYS A 1 222 ? 11.557 -10.250 12.505 1.00 85.19 222 LYS A CA 1
ATOM 1803 C C . LYS A 1 222 ? 12.464 -10.877 13.562 1.00 85.19 222 LYS A C 1
ATOM 1805 O O . LYS A 1 222 ? 12.993 -10.140 14.387 1.00 85.19 222 LYS A O 1
ATOM 1810 N N . GLN A 1 223 ? 12.615 -12.199 13.573 1.00 89.25 223 GLN A N 1
ATOM 1811 C CA . GLN A 1 223 ? 13.529 -12.888 14.485 1.00 89.25 223 GLN A CA 1
ATOM 1812 C C . GLN A 1 223 ? 14.981 -12.509 14.188 1.00 89.25 223 GLN A C 1
ATOM 1814 O O . GLN A 1 223 ? 15.654 -12.048 15.103 1.00 89.25 223 GLN A O 1
ATOM 1819 N N . LYS A 1 224 ? 15.401 -12.556 12.916 1.00 89.94 224 LYS A N 1
ATOM 1820 C CA . LYS A 1 224 ? 16.738 -12.114 12.483 1.00 89.94 224 LYS A CA 1
ATOM 1821 C C . LYS A 1 224 ? 17.014 -10.654 12.855 1.00 89.94 224 LYS A C 1
ATOM 1823 O O . LYS A 1 224 ? 18.040 -10.347 13.446 1.00 89.94 224 LYS A O 1
ATOM 1828 N N . CYS A 1 225 ? 16.069 -9.739 12.618 1.00 83.19 225 CYS A N 1
ATOM 1829 C CA . CYS A 1 225 ? 16.236 -8.335 13.025 1.00 83.19 225 CYS A CA 1
ATOM 1830 C C . CYS A 1 225 ? 16.381 -8.158 14.548 1.00 83.19 225 CYS A C 1
ATOM 1832 O O . CYS A 1 225 ? 17.045 -7.228 14.994 1.00 83.19 225 CYS A O 1
ATOM 1834 N N . ARG A 1 226 ? 15.773 -9.038 15.356 1.00 84.75 226 ARG A N 1
ATOM 1835 C CA . ARG A 1 226 ? 15.872 -9.016 16.825 1.00 84.75 226 ARG A CA 1
ATOM 1836 C C . ARG A 1 226 ? 17.154 -9.639 17.369 1.00 84.75 226 ARG A C 1
ATOM 1838 O O . ARG A 1 226 ? 17.331 -9.617 18.583 1.00 84.75 226 ARG A O 1
ATOM 1845 N N . GLU A 1 227 ? 18.029 -10.193 16.536 1.00 89.25 227 GLU A N 1
ATOM 1846 C CA . GLU A 1 227 ? 19.380 -10.579 16.961 1.00 89.25 227 GLU A CA 1
ATOM 1847 C C . GLU A 1 227 ? 20.238 -9.335 17.223 1.00 89.25 227 GLU A C 1
ATOM 1849 O O . GLU A 1 227 ? 21.043 -9.328 18.152 1.00 89.25 227 GLU A O 1
ATOM 1854 N N . ASN A 1 228 ? 19.985 -8.250 16.483 1.00 92.81 228 ASN A N 1
ATOM 1855 C CA . ASN A 1 228 ? 20.623 -6.959 16.699 1.00 92.81 228 ASN A CA 1
ATOM 1856 C C . ASN A 1 228 ? 20.097 -6.295 17.990 1.00 92.81 228 ASN A C 1
ATOM 1858 O O . ASN A 1 228 ? 18.910 -5.970 18.115 1.00 92.81 228 ASN A O 1
ATOM 1862 N N . GLU A 1 229 ? 21.000 -6.072 18.946 1.00 89.69 229 GLU A N 1
ATOM 1863 C CA . GLU A 1 229 ? 20.686 -5.492 20.255 1.00 89.69 229 GLU A CA 1
ATOM 1864 C C . GLU A 1 229 ? 20.151 -4.058 20.157 1.00 89.69 229 GLU A C 1
ATOM 1866 O O . GLU A 1 229 ? 19.176 -3.712 20.824 1.00 89.69 229 GLU A O 1
ATOM 1871 N N . GLU A 1 230 ? 20.710 -3.235 19.270 1.00 91.19 230 GLU A N 1
ATOM 1872 C CA . GLU A 1 230 ? 20.265 -1.855 19.072 1.00 91.19 230 GLU A CA 1
ATOM 1873 C C . GLU A 1 230 ? 18.812 -1.808 18.573 1.00 91.19 230 GLU A C 1
ATOM 1875 O O . GLU A 1 230 ? 17.994 -1.013 19.050 1.00 91.19 230 GLU A O 1
ATOM 1880 N N . TYR A 1 231 ? 18.454 -2.714 17.657 1.00 89.69 231 TYR A N 1
ATOM 1881 C CA . TYR A 1 231 ? 17.080 -2.850 17.178 1.00 89.69 231 TYR A CA 1
ATOM 1882 C C . TYR A 1 231 ? 16.128 -3.286 18.302 1.00 89.69 231 TYR A C 1
ATOM 1884 O O . TYR A 1 231 ? 15.038 -2.720 18.434 1.00 89.69 231 TYR A O 1
ATOM 1892 N N . ARG A 1 232 ? 16.536 -4.241 19.155 1.00 89.25 232 ARG A N 1
ATOM 1893 C CA . ARG A 1 232 ? 15.739 -4.664 20.323 1.00 89.25 232 ARG A CA 1
ATOM 1894 C C . ARG A 1 232 ? 15.468 -3.502 21.274 1.00 89.25 232 ARG A C 1
ATOM 1896 O O . ARG A 1 232 ? 14.317 -3.305 21.670 1.00 89.25 232 ARG A O 1
ATOM 1903 N N . GLN A 1 233 ? 16.492 -2.717 21.603 1.00 90.38 233 GLN A N 1
ATOM 1904 C CA . GLN A 1 233 ? 16.353 -1.575 22.509 1.00 90.38 233 GLN A CA 1
ATOM 1905 C C . GLN A 1 233 ? 15.434 -0.495 21.922 1.00 90.38 233 GLN A C 1
ATOM 1907 O O . GLN A 1 233 ? 14.534 -0.010 22.613 1.00 90.38 233 GLN A O 1
ATOM 1912 N N . LYS A 1 234 ? 15.558 -0.187 20.621 1.00 91.25 234 LYS A N 1
ATOM 1913 C CA . LYS A 1 234 ? 14.634 0.726 19.923 1.00 91.25 234 LYS A CA 1
ATOM 1914 C C . LYS A 1 234 ? 13.192 0.199 19.924 1.00 91.25 234 LYS A C 1
ATOM 1916 O O . LYS A 1 234 ? 12.268 0.954 20.230 1.00 91.25 234 LYS A O 1
ATOM 1921 N N . GLU A 1 235 ? 12.976 -1.091 19.645 1.00 89.50 235 GLU A N 1
ATOM 1922 C CA . GLU A 1 235 ? 11.641 -1.716 19.673 1.00 89.50 235 GLU A CA 1
ATOM 1923 C C . GLU A 1 235 ? 11.012 -1.636 21.079 1.00 89.50 235 GLU A C 1
ATOM 1925 O O . GLU A 1 235 ? 9.824 -1.321 21.218 1.00 89.50 235 GLU A O 1
ATOM 1930 N N . LEU A 1 236 ? 11.798 -1.893 22.130 1.00 90.25 236 LEU A N 1
ATOM 1931 C CA . LEU A 1 236 ? 11.357 -1.796 23.524 1.00 90.25 236 LEU A CA 1
ATOM 1932 C C . LEU A 1 236 ? 11.028 -0.358 23.925 1.00 90.25 236 LEU A C 1
ATOM 1934 O O . LEU A 1 236 ? 9.973 -0.129 24.522 1.00 90.25 236 LEU A O 1
ATOM 1938 N N . PHE A 1 237 ? 11.869 0.608 23.555 1.00 92.38 237 PHE A N 1
ATOM 1939 C CA . PHE A 1 237 ? 11.635 2.023 23.832 1.00 92.38 237 PHE A CA 1
ATOM 1940 C C . PHE A 1 237 ? 10.327 2.513 23.204 1.00 92.38 237 PHE A C 1
ATOM 1942 O O . PHE A 1 237 ? 9.501 3.121 23.887 1.00 92.38 237 PHE A O 1
ATOM 1949 N N . VAL A 1 238 ? 10.078 2.182 21.931 1.00 89.94 238 VAL A N 1
ATOM 1950 C CA . VAL A 1 238 ? 8.827 2.541 21.242 1.00 89.94 238 VAL A CA 1
ATOM 1951 C C . VAL A 1 238 ? 7.618 1.908 21.933 1.00 89.94 238 VAL A C 1
ATOM 1953 O O . VAL A 1 238 ? 6.617 2.588 22.159 1.00 89.94 238 VAL A O 1
ATOM 1956 N N . LYS A 1 239 ? 7.704 0.633 22.338 1.00 87.94 239 LYS A N 1
ATOM 1957 C CA . LYS A 1 239 ? 6.628 -0.033 23.094 1.00 87.94 239 LYS A CA 1
ATOM 1958 C C . LYS A 1 239 ? 6.390 0.611 24.456 1.00 87.94 239 LYS A C 1
ATOM 1960 O O . LYS A 1 239 ? 5.237 0.771 24.851 1.00 87.94 239 LYS A O 1
ATOM 1965 N N . HIS A 1 240 ? 7.449 0.979 25.172 1.00 89.44 240 HIS A N 1
ATOM 1966 C CA . HIS A 1 240 ? 7.336 1.628 26.474 1.00 89.44 240 HIS A CA 1
ATOM 1967 C C . HIS A 1 240 ? 6.724 3.028 26.343 1.00 89.44 240 HIS A C 1
ATOM 1969 O O . HIS A 1 240 ? 5.801 3.364 27.082 1.00 89.44 240 HIS A O 1
ATOM 1975 N N . LYS A 1 241 ? 7.161 3.807 25.347 1.00 90.50 241 LYS A N 1
ATOM 1976 C CA . LYS A 1 241 ? 6.593 5.120 25.016 1.00 90.50 241 LYS A CA 1
ATOM 1977 C C . LYS A 1 241 ? 5.125 5.019 24.596 1.00 90.50 241 LYS A C 1
ATOM 1979 O O . LYS A 1 241 ? 4.320 5.826 25.030 1.00 90.50 241 LYS A O 1
ATOM 1984 N N . ALA A 1 242 ? 4.742 4.010 23.816 1.00 85.50 242 ALA A N 1
ATOM 1985 C CA . ALA A 1 242 ? 3.334 3.784 23.482 1.00 85.50 242 ALA A CA 1
ATOM 1986 C C . ALA A 1 242 ? 2.504 3.398 24.721 1.00 85.50 242 ALA A C 1
ATOM 1988 O O . ALA A 1 242 ? 1.369 3.834 24.872 1.00 85.50 242 ALA A O 1
ATOM 1989 N N . ARG A 1 243 ? 3.071 2.607 25.642 1.00 89.44 243 ARG A N 1
ATOM 1990 C CA . ARG A 1 243 ? 2.402 2.188 26.884 1.00 89.44 243 ARG A CA 1
ATOM 1991 C C . ARG A 1 243 ? 2.396 3.244 27.988 1.00 89.44 243 ARG A C 1
ATOM 1993 O O . ARG A 1 243 ? 1.698 3.039 28.980 1.00 89.44 243 ARG A O 1
ATOM 2000 N N . SER A 1 244 ? 3.132 4.347 27.870 1.00 86.88 244 SER A N 1
ATOM 2001 C CA . SER A 1 244 ? 2.981 5.456 28.819 1.00 86.88 244 SER A CA 1
ATOM 2002 C C . SER A 1 244 ? 1.623 6.141 28.631 1.00 86.88 244 SER A C 1
ATOM 2004 O O . SER A 1 244 ? 0.971 6.493 29.620 1.00 86.88 244 SER A O 1
ATOM 2006 N N . ASP A 1 245 ? 1.127 6.197 27.392 1.00 90.62 245 ASP A N 1
ATOM 2007 C CA . ASP A 1 245 ? -0.221 6.658 27.086 1.00 90.62 245 ASP A CA 1
ATOM 2008 C C . ASP A 1 245 ? -1.285 5.743 27.726 1.00 90.62 245 ASP A C 1
ATOM 2010 O O . ASP A 1 245 ? -1.266 4.508 27.647 1.00 90.62 245 ASP A O 1
ATOM 2014 N N . LYS A 1 246 ? -2.220 6.370 28.440 1.00 90.94 246 LYS A N 1
ATOM 2015 C CA . LYS A 1 246 ? -3.331 5.693 29.107 1.00 90.94 246 LYS A CA 1
ATOM 2016 C C . LYS A 1 246 ? -4.333 5.153 28.087 1.00 90.94 246 LYS A C 1
ATOM 2018 O O . LYS A 1 246 ? -4.819 4.037 28.269 1.00 90.94 246 LYS A O 1
ATOM 2023 N N . GLU A 1 247 ? -4.612 5.900 27.020 1.00 91.56 247 GLU A N 1
ATOM 2024 C CA . GLU A 1 247 ? -5.603 5.497 26.021 1.00 91.56 247 GLU A CA 1
ATOM 2025 C C . GLU A 1 247 ? -5.126 4.264 25.247 1.00 91.56 247 GLU A C 1
ATOM 2027 O O . GLU A 1 247 ? -5.869 3.285 25.106 1.00 91.56 247 GLU A O 1
ATOM 2032 N N . TYR A 1 248 ? -3.859 4.260 24.822 1.00 90.19 248 TYR A N 1
ATOM 2033 C CA . TYR A 1 248 ? -3.234 3.088 24.216 1.00 90.19 248 TYR A CA 1
ATOM 2034 C C . TYR A 1 248 ? -3.306 1.851 25.127 1.00 90.19 248 TYR A C 1
ATOM 2036 O O . TYR A 1 248 ? -3.734 0.785 24.677 1.00 90.19 248 TYR A O 1
ATOM 2044 N N . ARG A 1 249 ? -2.967 1.985 26.420 1.00 89.81 249 ARG A N 1
ATOM 2045 C CA . ARG A 1 249 ? -3.060 0.881 27.399 1.00 89.81 249 ARG A CA 1
ATOM 2046 C C . ARG A 1 249 ? -4.474 0.334 27.537 1.00 89.81 249 ARG A C 1
ATOM 2048 O O . ARG A 1 249 ? -4.659 -0.877 27.660 1.00 89.81 249 ARG A O 1
ATOM 2055 N N . ASP A 1 250 ? -5.477 1.202 27.540 1.00 88.69 250 ASP A N 1
ATOM 2056 C CA . ASP A 1 250 ? -6.868 0.780 27.669 1.00 88.69 250 ASP A CA 1
ATOM 2057 C C . ASP A 1 250 ? -7.353 0.066 26.396 1.00 88.69 250 ASP A C 1
ATOM 2059 O O . ASP A 1 250 ? -7.994 -0.984 26.498 1.00 88.69 250 ASP A O 1
ATOM 2063 N N . LYS A 1 251 ? -6.954 0.531 25.203 1.00 89.81 251 LYS A N 1
ATOM 2064 C CA . LYS A 1 251 ? -7.210 -0.168 23.927 1.00 89.81 251 LYS A CA 1
ATOM 2065 C C . LYS A 1 251 ? -6.493 -1.521 23.844 1.00 89.81 251 LYS A C 1
ATOM 2067 O O . LYS A 1 251 ? -7.094 -2.497 23.392 1.00 89.81 251 LYS A O 1
ATOM 2072 N N . GLU A 1 252 ? -5.234 -1.604 24.280 1.00 88.69 252 GLU A N 1
ATOM 2073 C CA . GLU A 1 252 ? -4.460 -2.856 24.340 1.00 88.69 252 GLU A CA 1
ATOM 2074 C C . GLU A 1 252 ? -5.162 -3.871 25.262 1.00 88.69 252 GLU A C 1
ATOM 2076 O O . GLU A 1 252 ? -5.445 -4.996 24.840 1.00 88.69 252 GLU A O 1
ATOM 2081 N N . ARG A 1 253 ? -5.575 -3.439 26.464 1.00 90.31 253 ARG A N 1
ATOM 2082 C CA . ARG A 1 253 ? -6.343 -4.264 27.414 1.00 90.31 253 ARG A CA 1
ATOM 2083 C C . ARG A 1 253 ? -7.687 -4.724 26.851 1.00 90.31 253 ARG A C 1
ATOM 2085 O O . ARG A 1 253 ? -8.051 -5.886 27.019 1.00 90.31 253 ARG A O 1
ATOM 2092 N N . GLN A 1 254 ? -8.429 -3.855 26.165 1.00 89.75 254 GLN A N 1
ATOM 2093 C CA . GLN A 1 254 ? -9.703 -4.235 25.541 1.00 89.75 254 GLN A CA 1
ATOM 2094 C C . GLN A 1 254 ? -9.520 -5.310 24.463 1.00 89.75 254 GLN A C 1
ATOM 2096 O O . GLN A 1 254 ? -10.279 -6.282 24.436 1.00 89.75 254 GLN A O 1
ATOM 2101 N N . LYS A 1 255 ? -8.499 -5.176 23.605 1.00 89.44 255 LYS A N 1
ATOM 2102 C CA . LYS A 1 255 ? -8.169 -6.187 22.588 1.00 89.44 255 LYS A CA 1
ATOM 2103 C C . LYS A 1 255 ? -7.795 -7.524 23.221 1.00 89.44 255 LYS A C 1
ATOM 2105 O O . LYS A 1 255 ? -8.269 -8.559 22.760 1.00 89.44 255 LYS A O 1
ATOM 2110 N N . GLU A 1 256 ? -7.004 -7.510 24.292 1.00 90.06 256 GLU A N 1
ATOM 2111 C CA . GLU A 1 256 ? -6.637 -8.722 25.029 1.00 90.06 256 GLU A CA 1
ATOM 2112 C C . GLU A 1 256 ? -7.870 -9.418 25.632 1.00 90.06 256 GLU A C 1
ATOM 2114 O O . GLU A 1 256 ? -8.040 -10.632 25.494 1.00 90.06 256 GLU A O 1
ATOM 2119 N N . VAL A 1 257 ? -8.775 -8.651 26.251 1.00 91.19 257 VAL A N 1
ATOM 2120 C CA . VAL A 1 257 ? -10.030 -9.171 26.816 1.00 91.19 257 VAL A CA 1
ATOM 2121 C C . VAL A 1 257 ? -10.921 -9.775 25.727 1.00 91.19 257 VAL A C 1
ATOM 2123 O O . VAL A 1 257 ? -11.459 -10.867 25.920 1.00 91.19 257 VAL A O 1
ATOM 2126 N N . LEU A 1 258 ? -11.059 -9.107 24.577 1.00 90.31 258 LEU A N 1
ATOM 2127 C CA . LEU A 1 258 ? -11.814 -9.615 23.426 1.00 90.31 258 LEU A CA 1
ATOM 2128 C C . LEU A 1 258 ? -11.195 -10.896 22.857 1.00 90.31 258 LEU A C 1
ATOM 2130 O O . LEU A 1 258 ? -11.923 -11.853 22.597 1.00 90.31 258 LEU A O 1
ATOM 2134 N N . GLY A 1 259 ? -9.866 -10.941 22.727 1.00 89.56 259 GLY A N 1
ATOM 2135 C CA . GLY A 1 259 ? -9.130 -12.126 22.288 1.00 89.56 259 GLY A CA 1
ATOM 2136 C C . GLY A 1 259 ? -9.383 -13.319 23.206 1.00 89.56 259 GLY A C 1
ATOM 2137 O O . GLY A 1 259 ? -9.839 -14.361 22.744 1.00 89.56 259 GLY A O 1
ATOM 2138 N N . LYS A 1 260 ? -9.219 -13.135 24.523 1.00 89.25 260 LYS A N 1
ATOM 2139 C CA . LYS A 1 260 ? -9.528 -14.169 25.526 1.00 89.25 260 LYS A CA 1
ATOM 2140 C C . LYS A 1 260 ? -10.992 -14.603 25.482 1.00 89.25 260 LYS A C 1
ATOM 2142 O O . LYS A 1 260 ? -11.281 -15.788 25.614 1.00 89.25 260 LYS A O 1
ATOM 2147 N N . LYS A 1 261 ? -11.933 -13.671 25.287 1.00 90.06 261 LYS A N 1
ATOM 2148 C CA . LYS A 1 261 ? -13.362 -13.999 25.158 1.00 90.06 261 LYS A CA 1
ATOM 2149 C C . LYS A 1 261 ? -13.632 -14.866 23.925 1.00 90.06 261 LYS A C 1
ATOM 2151 O O . LYS A 1 261 ? -14.403 -15.812 24.040 1.00 90.06 261 LYS A O 1
ATOM 2156 N N . LYS A 1 262 ? -12.988 -14.570 22.790 1.00 90.06 262 LYS A N 1
ATOM 2157 C CA . LYS A 1 262 ? -13.086 -15.367 21.559 1.00 90.06 262 LYS A CA 1
ATOM 2158 C C . LYS A 1 262 ? -12.470 -16.755 21.743 1.00 90.06 262 LYS A C 1
ATOM 2160 O O . LYS A 1 262 ? -13.128 -17.740 21.449 1.00 90.06 262 LYS A O 1
ATOM 2165 N N . SER A 1 263 ? -11.269 -16.850 22.317 1.00 87.25 263 SER A N 1
ATOM 2166 C CA . SER A 1 263 ? -10.627 -18.143 22.602 1.00 87.25 263 SER A CA 1
ATOM 2167 C C . SER A 1 263 ? -11.443 -19.010 23.562 1.00 87.25 263 SER A C 1
ATOM 2169 O O . SER A 1 263 ? -11.508 -20.213 23.383 1.00 87.25 263 SER A O 1
ATOM 2171 N N . ARG A 1 264 ? -12.143 -18.421 24.540 1.00 88.88 264 ARG A N 1
ATOM 2172 C CA . ARG A 1 264 ? -13.036 -19.159 25.456 1.00 88.88 264 ARG A CA 1
ATOM 2173 C C . ARG A 1 264 ? -14.307 -19.717 24.808 1.00 88.88 264 ARG A C 1
ATOM 2175 O O . ARG A 1 264 ? -15.063 -20.393 25.509 1.00 88.88 264 ARG A O 1
ATOM 2182 N N . GLN A 1 265 ? -14.594 -19.397 23.544 1.00 88.56 265 GLN A N 1
ATOM 2183 C CA . GLN A 1 265 ? -15.658 -20.071 22.788 1.00 88.56 265 GLN A CA 1
ATOM 2184 C C . GLN A 1 265 ? -15.248 -21.497 22.405 1.00 88.56 265 GLN A C 1
ATOM 2186 O O . GLN A 1 265 ? -16.119 -22.349 22.288 1.00 88.56 265 GLN A O 1
ATOM 2191 N N . ASP A 1 266 ? -13.944 -21.751 22.270 1.00 92.19 266 ASP A N 1
ATOM 2192 C CA . ASP A 1 266 ? -13.382 -23.085 22.092 1.00 92.19 266 ASP A CA 1
ATOM 2193 C C . ASP A 1 266 ? -13.323 -23.812 23.445 1.00 92.19 266 ASP A C 1
ATOM 2195 O O . ASP A 1 266 ? -12.747 -23.320 24.425 1.00 92.19 266 ASP A O 1
ATOM 2199 N N . GLU A 1 267 ? -13.952 -24.984 23.502 1.00 91.56 267 GLU A N 1
ATOM 2200 C CA . GLU A 1 267 ? -14.038 -25.796 24.713 1.00 91.56 267 GLU A CA 1
ATOM 2201 C C . GLU A 1 267 ? -12.663 -26.347 25.116 1.00 91.56 267 GLU A C 1
ATOM 2203 O O . GLU A 1 267 ? -12.333 -26.361 26.301 1.00 91.56 267 GLU A O 1
ATOM 2208 N N . THR A 1 268 ? -11.800 -26.690 24.154 1.00 92.06 268 THR A N 1
ATOM 2209 C CA . THR A 1 268 ? -10.453 -27.213 24.444 1.00 92.06 268 THR A CA 1
ATOM 2210 C C . THR A 1 268 ? -9.592 -26.166 25.153 1.00 92.06 268 THR A C 1
ATOM 2212 O O . THR A 1 268 ? -8.950 -26.445 26.171 1.00 92.06 268 THR A O 1
ATOM 2215 N N . TYR A 1 269 ? -9.650 -24.917 24.680 1.00 92.69 269 TYR A N 1
ATOM 2216 C CA . TYR A 1 269 ? -8.983 -23.785 25.315 1.00 92.69 269 TYR A CA 1
ATOM 2217 C C . TYR A 1 269 ? -9.533 -23.533 26.721 1.00 92.69 269 TYR A C 1
ATOM 2219 O O . TYR A 1 269 ? -8.765 -23.269 27.649 1.00 92.69 269 TYR A O 1
ATOM 2227 N N . ARG A 1 270 ? -10.856 -23.633 26.902 1.00 91.44 270 ARG A N 1
ATOM 2228 C CA . ARG A 1 270 ? -11.510 -23.440 28.201 1.00 91.44 270 ARG A CA 1
ATOM 2229 C C . ARG A 1 270 ? -11.064 -24.487 29.222 1.00 91.44 270 ARG A C 1
ATOM 2231 O O . ARG A 1 270 ? -10.719 -24.108 30.341 1.00 91.44 270 ARG A O 1
ATOM 2238 N N . GLN A 1 271 ? -11.015 -25.760 28.836 1.00 91.25 271 GLN A N 1
ATOM 2239 C CA . GLN A 1 271 ? -10.543 -26.844 29.701 1.00 91.25 271 GLN A CA 1
ATOM 2240 C C . GLN A 1 271 ? -9.069 -26.658 30.074 1.00 91.25 271 GLN A C 1
ATOM 2242 O O . GLN A 1 271 ? -8.713 -26.724 31.251 1.00 91.25 271 GLN A O 1
ATOM 2247 N N . LYS A 1 272 ? -8.217 -26.291 29.107 1.00 93.38 272 LYS A N 1
ATOM 2248 C CA . LYS A 1 272 ? -6.805 -25.973 29.369 1.00 93.38 272 LYS A CA 1
ATOM 2249 C C . LYS A 1 272 ? -6.647 -24.780 30.319 1.00 93.38 272 LYS A C 1
ATOM 2251 O O . LYS A 1 272 ? -5.829 -24.825 31.235 1.00 93.38 272 LYS A O 1
ATOM 2256 N N . GLU A 1 273 ? -7.441 -23.720 30.146 1.00 91.31 273 GLU A N 1
ATOM 2257 C CA . GLU A 1 273 ? -7.434 -22.558 31.045 1.00 91.31 273 GLU A CA 1
ATOM 2258 C C . GLU A 1 273 ? -7.887 -22.933 32.470 1.00 91.31 273 GLU A C 1
ATOM 2260 O O . GLU A 1 273 ? -7.332 -22.422 33.446 1.00 91.31 273 GLU A O 1
ATOM 2265 N N . LEU A 1 274 ? -8.885 -23.814 32.610 1.00 91.69 274 LEU A N 1
ATOM 2266 C CA . LEU A 1 274 ? -9.351 -24.316 33.907 1.00 91.69 274 LEU A CA 1
ATOM 2267 C C . LEU A 1 274 ? -8.292 -25.175 34.598 1.00 91.69 274 LEU A C 1
ATOM 2269 O O . LEU A 1 274 ? -8.016 -24.939 35.773 1.00 91.69 274 LEU A O 1
ATOM 2273 N N . PHE A 1 275 ? -7.653 -26.084 33.863 1.00 93.44 275 PHE A N 1
ATOM 2274 C CA . PHE A 1 275 ? -6.582 -26.937 34.373 1.00 93.44 275 PHE A CA 1
ATOM 2275 C C . PHE A 1 275 ? -5.401 -26.116 34.908 1.00 93.44 275 PHE A C 1
ATOM 2277 O O . PHE A 1 275 ? -4.952 -26.322 36.035 1.00 93.44 275 PHE A O 1
ATOM 2284 N N . VAL A 1 276 ? -4.954 -25.102 34.155 1.00 91.31 276 VAL A N 1
ATOM 2285 C CA . VAL A 1 276 ? -3.889 -24.180 34.599 1.00 91.31 276 VAL A CA 1
ATOM 2286 C C . VAL A 1 276 ? -4.301 -23.411 35.861 1.00 91.31 276 VAL A C 1
ATOM 2288 O O . VAL A 1 276 ? -3.483 -23.155 36.741 1.00 91.31 276 VAL A O 1
ATOM 2291 N N . LYS A 1 277 ? -5.581 -23.040 35.994 1.00 89.88 277 LYS A N 1
ATOM 2292 C CA . LYS A 1 277 ? -6.080 -22.369 37.206 1.00 89.88 277 LYS A CA 1
ATOM 2293 C C . LYS A 1 277 ? -6.194 -23.310 38.401 1.00 89.88 277 LYS A C 1
ATOM 2295 O O . LYS A 1 277 ? -6.003 -22.848 39.522 1.00 89.88 277 LYS A O 1
ATOM 2300 N N . GLN A 1 278 ? -6.547 -24.575 38.189 1.00 90.25 278 GLN A N 1
ATOM 2301 C CA . GLN A 1 278 ? -6.611 -25.583 39.248 1.00 90.25 278 GLN A CA 1
ATOM 2302 C C . GLN A 1 278 ? -5.211 -25.885 39.779 1.00 90.25 278 GLN A C 1
ATOM 2304 O O . GLN A 1 278 ? -4.965 -25.650 40.959 1.00 90.25 278 GLN A O 1
ATOM 2309 N N . THR A 1 279 ? -4.272 -26.221 38.896 1.00 88.62 279 THR A N 1
ATOM 2310 C CA . THR A 1 279 ? -2.857 -26.441 39.251 1.00 88.62 279 THR A CA 1
ATOM 2311 C C . THR A 1 279 ? -2.236 -25.221 39.940 1.00 88.62 279 THR A C 1
ATOM 2313 O O . THR A 1 279 ? -1.552 -25.342 40.955 1.00 88.62 279 THR A O 1
ATOM 2316 N N . ALA A 1 280 ? -2.539 -24.002 39.480 1.00 85.00 280 ALA A N 1
ATOM 2317 C CA . ALA A 1 280 ? -2.072 -22.790 40.155 1.00 85.00 280 ALA A CA 1
ATOM 2318 C C . ALA A 1 280 ? -2.653 -22.606 41.571 1.00 85.00 280 ALA A C 1
ATOM 2320 O O . ALA A 1 280 ? -1.987 -21.991 42.404 1.00 85.00 280 ALA A O 1
ATOM 2321 N N . ARG A 1 281 ? -3.871 -23.096 41.845 1.00 82.69 281 ARG A N 1
ATOM 2322 C CA . ARG A 1 281 ? -4.543 -23.015 43.159 1.00 82.69 281 ARG A CA 1
ATOM 2323 C C . ARG A 1 281 ? -4.140 -24.126 44.120 1.00 82.69 281 ARG A C 1
ATOM 2325 O O . ARG A 1 281 ? -4.258 -23.920 45.326 1.00 82.69 281 ARG A O 1
ATOM 2332 N N . GLU A 1 282 ? -3.689 -25.262 43.601 1.00 86.62 282 GLU A N 1
ATOM 2333 C CA . GLU A 1 282 ? -3.082 -26.338 44.392 1.00 86.62 282 GLU A CA 1
ATOM 2334 C C . GLU A 1 282 ? -1.775 -25.870 45.041 1.00 86.62 282 GLU A C 1
ATOM 2336 O O . GLU A 1 282 ? -1.452 -26.275 46.154 1.00 86.62 282 GLU A O 1
ATOM 2341 N N . ASN A 1 283 ? -1.068 -24.927 44.410 1.00 91.31 283 ASN A N 1
ATOM 2342 C CA . ASN A 1 283 ? 0.081 -24.278 45.026 1.00 91.31 283 ASN A CA 1
ATOM 2343 C C . ASN A 1 283 ? -0.348 -23.357 46.194 1.00 91.31 283 ASN A C 1
ATOM 2345 O O . ASN A 1 283 ? -0.893 -22.263 46.000 1.00 91.31 283 ASN A O 1
ATOM 2349 N N . GLU A 1 284 ? -0.033 -23.788 47.418 1.00 86.94 284 GLU A N 1
ATOM 2350 C CA . GLU A 1 284 ? -0.296 -23.104 48.693 1.00 86.94 284 GLU A CA 1
ATOM 2351 C C . GLU A 1 284 ? 0.131 -21.622 48.678 1.00 86.94 284 GLU A C 1
ATOM 2353 O O . GLU A 1 284 ? -0.621 -20.739 49.109 1.00 86.94 284 GLU A O 1
ATOM 2358 N N . GLN A 1 285 ? 1.309 -21.312 48.119 1.00 89.31 285 GLN A N 1
ATOM 2359 C CA . GLN A 1 285 ? 1.825 -19.941 48.078 1.00 89.31 285 GLN A CA 1
ATOM 2360 C C . GLN A 1 285 ? 0.953 -19.030 47.209 1.00 89.31 285 GLN A C 1
ATOM 2362 O O . GLN A 1 285 ? 0.698 -17.875 47.567 1.00 89.31 285 GLN A O 1
ATOM 2367 N N . ASN A 1 286 ? 0.456 -19.540 46.081 1.00 87.56 286 ASN A N 1
ATOM 2368 C CA . ASN A 1 286 ? -0.446 -18.793 45.209 1.00 87.56 286 ASN A CA 1
ATOM 2369 C C . ASN A 1 286 ? -1.804 -18.575 45.879 1.00 87.56 286 ASN A C 1
ATOM 2371 O O . ASN A 1 286 ? -2.348 -17.470 45.812 1.00 87.56 286 ASN A O 1
ATOM 2375 N N . ARG A 1 287 ? -2.319 -19.584 46.590 1.00 87.81 287 ARG A N 1
ATOM 2376 C CA . ARG A 1 287 ? -3.576 -19.489 47.346 1.00 87.81 287 ARG A CA 1
ATOM 2377 C C . ARG A 1 287 ? -3.511 -18.402 48.420 1.00 87.81 287 ARG A C 1
ATOM 2379 O O . ARG A 1 287 ? -4.434 -17.590 48.542 1.00 87.81 287 ARG A O 1
ATOM 2386 N N . LEU A 1 288 ? -2.406 -18.339 49.166 1.00 88.50 288 LEU A N 1
ATOM 2387 C CA . LEU A 1 288 ? -2.174 -17.305 50.176 1.00 88.50 288 LEU A CA 1
ATOM 2388 C C . LEU A 1 288 ? -2.054 -15.913 49.546 1.00 88.50 288 LEU A C 1
ATOM 2390 O O . LEU A 1 288 ? -2.718 -14.983 50.013 1.00 88.50 288 LEU A O 1
ATOM 2394 N N . LYS A 1 289 ? -1.291 -15.768 48.453 1.00 88.69 289 LYS A N 1
ATOM 2395 C CA . LYS A 1 289 ? -1.172 -14.499 47.712 1.00 88.69 289 LYS A CA 1
ATOM 2396 C C . LYS A 1 289 ? -2.525 -14.021 47.174 1.00 88.69 289 LYS A C 1
ATOM 2398 O O . LYS A 1 289 ? -2.872 -12.853 47.354 1.00 88.69 289 LYS A O 1
ATOM 2403 N N . GLU A 1 290 ? -3.328 -14.909 46.584 1.00 86.38 290 GLU A N 1
ATOM 2404 C CA . GLU A 1 290 ? -4.670 -14.582 46.081 1.00 86.38 290 GLU A CA 1
ATOM 2405 C C . GLU A 1 290 ? -5.611 -14.160 47.225 1.00 86.38 290 GLU A C 1
ATOM 2407 O O . GLU A 1 290 ? -6.340 -13.171 47.109 1.00 86.38 290 GLU A O 1
ATOM 2412 N N . SER A 1 291 ? -5.572 -14.867 48.360 1.00 86.38 291 SER A N 1
ATOM 2413 C CA . SER A 1 291 ? -6.365 -14.541 49.552 1.00 86.38 291 SER A CA 1
ATOM 2414 C C . SER A 1 291 ? -5.978 -13.184 50.150 1.00 86.38 291 SER A C 1
ATOM 2416 O O . SER A 1 291 ? -6.848 -12.354 50.432 1.00 86.38 291 SER A O 1
ATOM 2418 N N . GLN A 1 292 ? -4.678 -12.906 50.286 1.00 89.88 292 GLN A N 1
ATOM 2419 C CA . GLN A 1 292 ? -4.180 -11.616 50.767 1.00 89.88 292 GLN A CA 1
ATOM 2420 C C . GLN A 1 292 ? -4.547 -10.473 49.817 1.00 89.88 292 GLN A C 1
ATOM 2422 O O . GLN A 1 292 ? -5.003 -9.426 50.279 1.00 89.88 292 GLN A O 1
ATOM 2427 N N . ALA A 1 293 ? -4.420 -10.675 48.502 1.00 87.19 293 ALA A N 1
ATOM 2428 C CA . ALA A 1 293 ? -4.843 -9.697 47.506 1.00 87.19 293 ALA A CA 1
ATOM 2429 C C . ALA A 1 293 ? -6.343 -9.393 47.636 1.00 87.19 293 ALA A C 1
ATOM 2431 O O . ALA A 1 293 ? -6.717 -8.229 47.762 1.00 87.19 293 ALA A O 1
ATOM 2432 N N . LYS A 1 294 ? -7.200 -10.421 47.739 1.00 86.56 294 LYS A N 1
ATOM 2433 C CA . LYS A 1 294 ? -8.647 -10.248 47.965 1.00 86.56 294 LYS A CA 1
ATOM 2434 C C . LYS A 1 294 ? -8.949 -9.493 49.258 1.00 86.56 294 LYS A C 1
ATOM 2436 O O . LYS A 1 294 ? -9.814 -8.617 49.252 1.00 86.56 294 LYS A O 1
ATOM 2441 N N . LYS A 1 295 ? -8.250 -9.800 50.357 1.00 88.31 295 LYS A N 1
ATOM 2442 C CA . LYS A 1 295 ? -8.401 -9.084 51.636 1.00 88.31 295 LYS A CA 1
ATOM 2443 C C . LYS A 1 295 ? -8.012 -7.608 51.504 1.00 88.31 295 LYS A C 1
ATOM 2445 O O . LYS A 1 295 ? -8.777 -6.760 51.956 1.00 88.31 295 LYS A O 1
ATOM 2450 N N . LYS A 1 296 ? -6.894 -7.296 50.836 1.00 88.69 296 LYS A N 1
ATOM 2451 C CA . LYS A 1 296 ? -6.448 -5.915 50.566 1.00 88.69 296 LYS A CA 1
ATOM 2452 C C . LYS A 1 296 ? -7.421 -5.158 49.659 1.00 88.69 296 LYS A C 1
ATOM 2454 O O . LYS A 1 296 ? -7.762 -4.018 49.940 1.00 88.69 296 LYS A O 1
ATOM 2459 N N . THR A 1 297 ? -7.938 -5.777 48.599 1.00 82.12 297 THR A N 1
ATOM 2460 C CA . THR A 1 297 ? -8.934 -5.120 47.736 1.00 82.12 297 THR A CA 1
ATOM 2461 C C . THR A 1 297 ? -10.234 -4.859 48.495 1.00 82.12 297 THR A C 1
ATOM 2463 O O . THR A 1 297 ? -10.811 -3.781 48.390 1.00 82.12 297 THR A O 1
ATOM 2466 N N . ARG A 1 298 ? -10.674 -5.819 49.318 1.00 84.44 298 ARG A N 1
ATOM 2467 C CA . ARG A 1 298 ? -11.876 -5.680 50.145 1.00 84.44 298 ARG A CA 1
ATOM 2468 C C . ARG A 1 298 ? -11.695 -4.777 51.355 1.00 84.44 298 ARG A C 1
ATOM 2470 O O . ARG A 1 298 ? -12.709 -4.461 51.962 1.00 84.44 298 ARG A O 1
ATOM 2477 N N . SER A 1 299 ? -10.492 -4.375 51.760 1.00 85.25 299 SER A N 1
ATOM 2478 C CA . SER A 1 299 ? -10.344 -3.365 52.818 1.00 85.25 299 SER A CA 1
ATOM 2479 C C . SER A 1 299 ? -10.633 -1.955 52.295 1.00 85.25 299 SER A C 1
ATOM 2481 O O . SER A 1 299 ? -11.085 -1.107 53.062 1.00 85.25 299 SER A O 1
ATOM 2483 N N . ASN A 1 300 ? -10.474 -1.720 50.987 1.00 89.81 300 ASN A N 1
ATOM 2484 C CA . ASN A 1 300 ? -10.817 -0.452 50.355 1.00 89.81 300 ASN A CA 1
ATOM 2485 C C . ASN A 1 300 ? -12.341 -0.203 50.410 1.00 89.81 300 ASN A C 1
ATOM 2487 O O . ASN A 1 300 ? -13.145 -0.966 49.862 1.00 89.81 300 ASN A O 1
ATOM 2491 N N . LYS A 1 301 ? -12.737 0.895 51.068 1.00 89.31 301 LYS A N 1
ATOM 2492 C CA . LYS A 1 301 ? -14.136 1.311 51.254 1.00 89.31 301 LYS A CA 1
ATOM 2493 C C . LYS A 1 301 ? -14.862 1.530 49.925 1.00 89.31 301 LYS A C 1
ATOM 2495 O O . LYS A 1 301 ? -15.982 1.056 49.763 1.00 89.31 301 LYS A O 1
ATOM 2500 N N . GLU A 1 302 ? -14.212 2.179 48.961 1.00 89.31 302 GLU A N 1
ATOM 2501 C CA . GLU A 1 302 ? -14.810 2.479 47.658 1.00 89.31 302 GLU A CA 1
ATOM 2502 C C . GLU A 1 302 ? -15.128 1.194 46.882 1.00 89.31 302 GLU A C 1
ATOM 2504 O O . GLU A 1 302 ? -16.203 1.055 46.294 1.00 89.31 302 GLU A O 1
ATOM 2509 N N . TYR A 1 303 ? -14.220 0.214 46.936 1.00 86.56 303 TYR A N 1
ATOM 2510 C CA . TYR A 1 303 ? -14.448 -1.095 46.331 1.00 86.56 303 TYR A CA 1
ATOM 2511 C C . TYR A 1 303 ? -15.625 -1.820 46.994 1.00 86.56 303 TYR A C 1
ATOM 2513 O O . TYR A 1 303 ? -16.502 -2.315 46.286 1.00 86.56 303 TYR A O 1
ATOM 2521 N N . ARG A 1 304 ? -15.696 -1.835 48.336 1.00 87.50 304 ARG A N 1
ATOM 2522 C CA . ARG A 1 304 ? -16.827 -2.428 49.078 1.00 87.50 304 ARG A CA 1
ATOM 2523 C C . ARG A 1 304 ? -18.161 -1.804 48.691 1.00 87.50 304 ARG A C 1
ATOM 2525 O O . ARG A 1 304 ? -19.154 -2.515 48.550 1.00 87.50 304 ARG A O 1
ATOM 2532 N N . ASP A 1 305 ? -18.202 -0.488 48.539 1.00 87.62 305 ASP A N 1
ATOM 2533 C CA . ASP A 1 305 ? -19.440 0.216 48.219 1.00 87.62 305 ASP A CA 1
ATOM 2534 C C . ASP A 1 305 ? -19.862 -0.041 46.764 1.00 87.62 305 ASP A C 1
ATOM 2536 O O . ASP A 1 305 ? -21.040 -0.307 46.512 1.00 87.62 305 ASP A O 1
ATOM 2540 N N . LYS A 1 306 ? -18.911 -0.108 45.820 1.00 87.81 306 LYS A N 1
ATOM 2541 C CA . LYS A 1 306 ? -19.162 -0.548 44.433 1.00 87.81 306 LYS A CA 1
ATOM 2542 C C . LYS A 1 306 ? -19.625 -2.009 44.353 1.00 87.81 306 LYS A C 1
ATOM 2544 O O . LYS A 1 306 ? -20.555 -2.309 43.603 1.00 87.81 306 LYS A O 1
ATOM 2549 N N . GLU A 1 307 ? -19.010 -2.916 45.115 1.00 87.44 307 GLU A N 1
ATOM 2550 C CA . GLU A 1 307 ? -19.405 -4.333 45.209 1.00 87.44 307 GLU A CA 1
ATOM 2551 C C . GLU A 1 307 ? -20.846 -4.448 45.741 1.00 87.44 307 GLU A C 1
ATOM 2553 O O . GLU A 1 307 ? -21.684 -5.089 45.105 1.00 87.44 307 GLU A O 1
ATOM 2558 N N . ARG A 1 308 ? -21.182 -3.713 46.814 1.00 89.62 308 ARG A N 1
ATOM 2559 C CA . ARG A 1 308 ? -22.549 -3.636 47.361 1.00 89.62 308 ARG A CA 1
ATOM 2560 C C . ARG A 1 308 ? -23.563 -3.068 46.371 1.00 89.62 308 ARG A C 1
ATOM 2562 O O . ARG A 1 308 ? -24.659 -3.608 46.243 1.00 89.62 308 ARG A O 1
ATOM 2569 N N . GLN A 1 309 ? -23.226 -1.995 45.657 1.00 88.38 309 GLN A N 1
ATOM 2570 C CA . GLN A 1 309 ? -24.114 -1.417 44.644 1.00 88.38 309 GLN A CA 1
ATOM 2571 C C . GLN A 1 309 ? -24.397 -2.405 43.507 1.00 88.38 309 GLN A C 1
ATOM 2573 O O . GLN A 1 309 ? -25.554 -2.558 43.111 1.00 88.38 309 GLN A O 1
ATOM 2578 N N . LYS A 1 310 ? -23.370 -3.115 43.016 1.00 88.44 310 LYS A N 1
ATOM 2579 C CA . LYS A 1 310 ? -23.533 -4.172 42.006 1.00 88.44 310 LYS A CA 1
ATOM 2580 C C . LYS A 1 310 ? -24.422 -5.304 42.506 1.00 88.44 310 LYS A C 1
ATOM 2582 O O . LYS A 1 310 ? -25.298 -5.741 41.767 1.00 88.44 310 LYS A O 1
ATOM 2587 N N . GLU A 1 311 ? -24.248 -5.741 43.751 1.00 90.31 311 GLU A N 1
ATOM 2588 C CA . GLU A 1 311 ? -25.093 -6.775 44.355 1.00 90.31 311 GLU A CA 1
ATOM 2589 C C . GLU A 1 311 ? -26.561 -6.322 44.452 1.00 90.31 311 GLU A C 1
ATOM 2591 O O . GLU A 1 311 ? -27.474 -7.063 44.083 1.00 90.31 311 GLU A O 1
ATOM 2596 N N . VAL A 1 312 ? -26.804 -5.079 44.883 1.00 90.00 312 VAL A N 1
ATOM 2597 C CA . VAL A 1 312 ? -28.153 -4.495 44.952 1.00 90.00 312 VAL A CA 1
ATOM 2598 C C . VAL A 1 312 ? -28.786 -4.389 43.563 1.00 90.00 312 VAL A C 1
ATOM 2600 O O . VAL A 1 312 ? -29.958 -4.734 43.406 1.00 90.00 312 VAL A O 1
ATOM 2603 N N . LEU A 1 313 ? -28.039 -3.935 42.553 1.00 89.06 313 LEU A N 1
ATOM 2604 C CA . LEU A 1 313 ? -28.511 -3.855 41.167 1.00 89.06 313 LEU A CA 1
ATOM 2605 C C . LEU A 1 313 ? -28.802 -5.240 40.584 1.00 89.06 313 LEU A C 1
ATOM 2607 O O . LEU A 1 313 ? -29.843 -5.420 39.958 1.00 89.06 313 LEU A O 1
ATOM 2611 N N . GLY A 1 314 ? -27.934 -6.222 40.842 1.00 89.44 314 GLY A N 1
ATOM 2612 C CA . GLY A 1 314 ? -28.139 -7.616 40.450 1.00 89.44 314 GLY A CA 1
ATOM 2613 C C . GLY A 1 314 ? -29.433 -8.174 41.034 1.00 89.44 314 GLY A C 1
ATOM 2614 O O . GLY A 1 314 ? -30.292 -8.627 40.285 1.00 89.44 314 GLY A O 1
ATOM 2615 N N . LYS A 1 315 ? -29.644 -8.019 42.349 1.00 89.00 315 LYS A N 1
ATOM 2616 C CA . LYS A 1 315 ? -30.895 -8.426 43.013 1.00 89.00 315 LYS A CA 1
ATOM 2617 C C . LYS A 1 315 ? -32.116 -7.694 42.457 1.00 89.00 315 LYS A C 1
ATOM 2619 O O . LYS A 1 315 ? -33.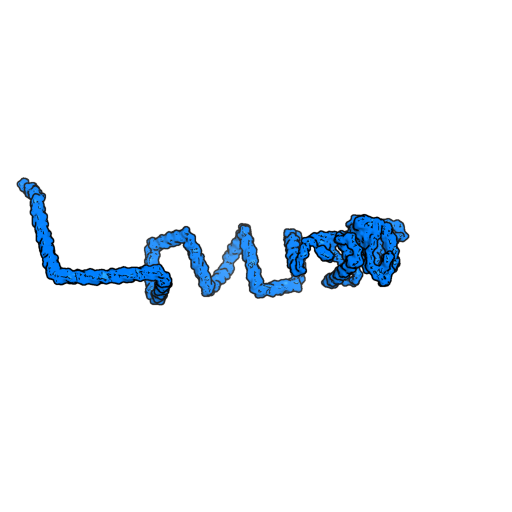159 -8.313 42.284 1.00 89.00 315 LYS A O 1
ATOM 2624 N N . LYS A 1 316 ? -32.017 -6.391 42.163 1.00 89.44 316 LYS A N 1
ATOM 2625 C CA . LYS A 1 316 ? -33.112 -5.634 41.527 1.00 89.44 316 LYS A CA 1
ATOM 2626 C C . LYS A 1 316 ? -33.449 -6.177 40.137 1.00 89.44 316 LYS A C 1
ATOM 2628 O O . LYS A 1 316 ? -34.628 -6.321 39.843 1.00 89.44 316 LYS A O 1
ATOM 2633 N N . LYS A 1 317 ? -32.441 -6.491 39.318 1.00 87.94 317 LYS A N 1
ATOM 2634 C CA . LYS A 1 317 ? -32.626 -7.057 37.976 1.00 87.94 317 LYS A CA 1
ATOM 2635 C C . LYS A 1 317 ? -33.240 -8.455 38.044 1.00 87.94 317 LYS A C 1
ATOM 2637 O O . LYS A 1 317 ? -34.227 -8.706 37.370 1.00 87.94 317 LYS A O 1
ATOM 2642 N N . SER A 1 318 ? -32.731 -9.326 38.916 1.00 86.88 318 SER A N 1
ATOM 2643 C CA . SER A 1 318 ? -33.323 -10.651 39.145 1.00 86.88 318 SER A CA 1
ATOM 2644 C C . SER A 1 318 ? -34.770 -10.556 39.627 1.00 86.88 318 SER A C 1
ATOM 2646 O O . SER A 1 318 ? -35.602 -11.332 39.193 1.00 86.88 318 SER A O 1
ATOM 2648 N N . ARG A 1 319 ? -35.119 -9.558 40.449 1.00 87.38 319 ARG A N 1
ATOM 2649 C CA . ARG A 1 319 ? -36.509 -9.316 40.869 1.00 87.38 319 ARG A CA 1
ATOM 2650 C C . ARG A 1 319 ? -37.434 -8.819 39.759 1.00 87.38 319 ARG A C 1
ATOM 2652 O O . ARG A 1 319 ? -38.627 -8.743 40.009 1.00 87.38 319 ARG A O 1
ATOM 2659 N N . GLN A 1 320 ? -36.949 -8.456 38.573 1.00 87.31 320 GLN A N 1
ATOM 2660 C CA . GLN A 1 320 ? -37.844 -8.180 37.443 1.00 87.31 320 GLN A CA 1
ATOM 2661 C C . GLN A 1 320 ? -38.428 -9.479 36.877 1.00 87.31 320 GLN A C 1
ATOM 2663 O O . GLN A 1 320 ? -39.580 -9.477 36.457 1.00 87.31 320 GLN A O 1
ATOM 2668 N N . ASP A 1 321 ? -37.684 -10.584 36.959 1.00 90.38 321 ASP A N 1
ATOM 2669 C CA . ASP A 1 321 ? -38.159 -11.923 36.613 1.00 90.38 321 ASP A CA 1
ATOM 2670 C C . ASP A 1 321 ? -39.188 -12.409 37.648 1.00 90.38 321 ASP A C 1
ATOM 2672 O O . ASP A 1 321 ? -38.936 -12.416 38.859 1.00 90.38 321 ASP A O 1
ATOM 2676 N N . GLU A 1 322 ? -40.370 -12.784 37.162 1.00 90.50 322 GLU A N 1
ATOM 2677 C CA . GLU A 1 322 ? -41.477 -13.256 37.992 1.00 90.50 322 GLU A CA 1
ATOM 2678 C C . GLU A 1 322 ? -41.130 -14.583 38.678 1.00 90.50 322 GLU A C 1
ATOM 2680 O O . GLU A 1 322 ? -41.406 -14.756 39.863 1.00 90.50 322 GLU A O 1
ATOM 2685 N N . THR A 1 323 ? -40.425 -15.489 37.994 1.00 90.38 323 THR A N 1
ATOM 2686 C CA . THR A 1 323 ? -40.056 -16.800 38.552 1.00 90.38 323 THR A CA 1
ATOM 2687 C C . THR A 1 323 ? -39.101 -16.660 39.736 1.00 90.38 323 THR A C 1
ATOM 2689 O O . THR A 1 323 ? -39.260 -17.319 40.768 1.00 90.38 323 THR A O 1
ATOM 2692 N N . TYR A 1 324 ? -38.136 -15.742 39.630 1.00 92.81 324 TYR A N 1
ATOM 2693 C CA . TYR A 1 324 ? -37.230 -15.405 40.721 1.00 92.81 324 TYR A CA 1
ATOM 2694 C C . TYR A 1 324 ? -37.981 -14.739 41.879 1.00 92.81 324 TYR A C 1
ATOM 2696 O O . TYR A 1 324 ? -37.723 -15.067 43.038 1.00 92.81 324 TYR A O 1
ATOM 2704 N N . ARG A 1 325 ? -38.935 -13.840 41.590 1.00 90.50 325 ARG A N 1
ATOM 2705 C CA . ARG A 1 325 ? -39.791 -13.210 42.609 1.00 90.50 325 ARG A CA 1
ATOM 2706 C C . ARG A 1 325 ? -40.586 -14.242 43.402 1.00 90.50 325 ARG A C 1
ATOM 2708 O O . ARG A 1 325 ? -40.567 -14.181 44.629 1.00 90.50 325 ARG A O 1
ATOM 2715 N N . GLN A 1 326 ? -41.221 -15.197 42.725 1.00 90.38 326 GLN A N 1
ATOM 2716 C CA . GLN A 1 326 ? -41.992 -16.261 43.369 1.00 90.38 326 GLN A CA 1
ATOM 2717 C C . GLN A 1 326 ? -41.095 -17.162 44.229 1.00 90.38 326 GLN A C 1
ATOM 2719 O O . GLN A 1 326 ? -41.413 -17.410 45.390 1.00 90.38 326 GLN A O 1
ATOM 2724 N N . LYS A 1 327 ? -39.912 -17.556 43.733 1.00 92.75 327 LYS A N 1
ATOM 2725 C CA . LYS A 1 327 ? -38.922 -18.302 44.535 1.00 92.75 327 LYS A CA 1
ATOM 2726 C C . LYS A 1 327 ? -38.441 -17.508 45.753 1.00 92.75 327 LYS A C 1
ATOM 2728 O O . LYS A 1 327 ? -38.354 -18.057 46.848 1.00 92.75 327 LYS A O 1
ATOM 2733 N N . GLU A 1 328 ? -38.146 -16.217 45.595 1.00 90.44 328 GLU A N 1
ATOM 2734 C CA . GLU A 1 328 ? -37.729 -15.354 46.708 1.00 90.44 328 GLU A CA 1
ATOM 2735 C C . GLU A 1 328 ? -38.853 -15.194 47.750 1.00 90.44 328 GLU A C 1
ATOM 2737 O O . GLU A 1 328 ? -38.575 -15.158 48.951 1.00 90.44 328 GLU A O 1
ATOM 2742 N N . LEU A 1 329 ? -40.115 -15.101 47.317 1.00 90.25 329 LEU A N 1
ATOM 2743 C CA . LEU A 1 329 ? -41.282 -15.059 48.201 1.00 90.25 329 LEU A CA 1
ATOM 2744 C C . LEU A 1 329 ? -41.478 -16.382 48.940 1.00 90.25 329 LEU A C 1
ATOM 2746 O O . LEU A 1 329 ? -41.644 -16.351 50.157 1.00 90.25 329 LEU A O 1
ATOM 2750 N N . PHE A 1 330 ? -41.370 -17.511 48.243 1.00 92.75 330 PHE A N 1
ATOM 2751 C CA . PHE A 1 330 ? -41.464 -18.844 48.832 1.00 92.75 330 PHE A CA 1
ATOM 2752 C C . PHE A 1 330 ? -40.396 -19.059 49.911 1.00 92.75 330 PHE A C 1
ATOM 2754 O O . PHE A 1 330 ? -40.719 -19.425 51.035 1.00 92.75 330 PHE A O 1
ATOM 2761 N N . VAL A 1 331 ? -39.129 -18.722 49.631 1.00 89.81 331 VAL A N 1
ATOM 2762 C CA . VAL A 1 331 ? -38.041 -18.794 50.628 1.00 89.81 331 VAL A CA 1
ATOM 2763 C C . VAL A 1 331 ? -38.313 -17.886 51.834 1.00 89.81 331 VAL A C 1
ATOM 2765 O O . VAL A 1 331 ? -37.992 -18.233 52.968 1.00 89.81 331 VAL A O 1
ATOM 2768 N N . LYS A 1 332 ? -38.919 -16.710 51.627 1.00 88.25 332 LYS A N 1
ATOM 2769 C CA . LYS A 1 332 ? -39.307 -15.824 52.737 1.00 88.25 332 LYS A CA 1
ATOM 2770 C C . LYS A 1 332 ? -40.495 -16.358 53.529 1.00 88.25 332 LYS A C 1
ATOM 2772 O O . LYS A 1 332 ? -40.552 -16.105 54.728 1.00 88.25 332 LYS A O 1
ATOM 2777 N N . GLN A 1 333 ? -41.442 -17.031 52.884 1.00 88.06 333 GLN A N 1
ATOM 2778 C CA . GLN A 1 333 ? -42.582 -17.663 53.545 1.00 88.06 333 GLN A CA 1
ATOM 2779 C C . GLN A 1 333 ? -42.114 -18.843 54.394 1.00 88.06 333 GLN A C 1
ATOM 2781 O O . GLN A 1 333 ? -42.342 -18.821 55.599 1.00 88.06 333 GLN A O 1
ATOM 2786 N N . THR A 1 334 ? -41.322 -19.757 53.833 1.00 86.75 334 THR A N 1
ATOM 2787 C CA . THR A 1 334 ? -40.752 -20.896 54.574 1.00 86.75 334 THR A CA 1
ATOM 2788 C C . THR A 1 334 ? -39.841 -20.444 55.718 1.00 86.75 334 THR A C 1
ATOM 2790 O O . THR A 1 334 ? -39.911 -20.959 56.832 1.00 86.75 334 THR A O 1
ATOM 2793 N N . ALA A 1 335 ? -39.040 -19.392 55.515 1.00 83.56 335 ALA A N 1
ATOM 2794 C CA . ALA A 1 335 ? -38.252 -18.807 56.600 1.00 83.56 335 ALA A CA 1
ATOM 2795 C C . ALA A 1 335 ? -39.118 -18.204 57.721 1.00 83.56 335 ALA A C 1
ATOM 2797 O O . ALA A 1 335 ? -38.673 -18.188 58.867 1.00 83.56 335 ALA A O 1
ATOM 2798 N N . ARG A 1 336 ? -40.323 -17.702 57.409 1.00 80.19 336 ARG A N 1
ATOM 2799 C CA . ARG A 1 336 ? -41.286 -17.166 58.387 1.00 80.19 336 ARG A CA 1
ATOM 2800 C C . ARG A 1 336 ? -42.137 -18.247 59.041 1.00 80.19 336 ARG A C 1
ATOM 2802 O O . ARG A 1 336 ? -42.642 -17.999 60.126 1.00 80.19 336 ARG A O 1
ATOM 2809 N N . GLU A 1 337 ? -42.296 -19.412 58.433 1.00 84.06 337 GLU A N 1
ATOM 2810 C CA . GLU A 1 337 ? -42.925 -20.564 59.088 1.00 84.06 337 GLU A CA 1
ATOM 2811 C C . GLU A 1 337 ? -42.059 -21.069 60.249 1.00 84.06 337 GLU A C 1
ATOM 2813 O O . GLU A 1 337 ? -42.582 -21.481 61.280 1.00 84.06 337 GLU A O 1
ATOM 2818 N N . ASN A 1 338 ? -40.733 -20.923 60.149 1.00 89.50 338 ASN A N 1
ATOM 2819 C CA . ASN A 1 338 ? -39.825 -21.213 61.253 1.00 89.50 338 ASN A CA 1
ATOM 2820 C C . ASN A 1 338 ? -39.947 -20.168 62.386 1.00 89.50 338 ASN A C 1
ATOM 2822 O O . ASN A 1 338 ? -39.539 -19.005 62.262 1.00 89.50 338 ASN A O 1
ATOM 2826 N N . GLU A 1 339 ? -40.463 -20.604 63.533 1.00 84.31 339 GLU A N 1
ATOM 2827 C CA . GLU A 1 339 ? -40.717 -19.763 64.703 1.00 84.31 339 GLU A CA 1
ATOM 2828 C C . GLU A 1 339 ? -39.454 -19.102 65.278 1.00 84.31 339 GLU A C 1
ATOM 2830 O O . GLU A 1 339 ? -39.477 -17.920 65.643 1.00 84.31 339 GLU A O 1
ATOM 2835 N N . GLN A 1 340 ? -38.310 -19.794 65.266 1.00 86.69 340 GLN A N 1
ATOM 2836 C CA . GLN A 1 340 ? -37.048 -19.211 65.731 1.00 86.69 340 GLN A CA 1
ATOM 2837 C C . GLN A 1 340 ? -36.615 -18.026 64.860 1.00 86.69 340 GLN A C 1
ATOM 2839 O O . GLN A 1 340 ? -36.103 -17.024 65.369 1.00 86.69 340 GLN A O 1
ATOM 2844 N N . ASN A 1 341 ? -36.850 -18.101 63.548 1.00 86.56 341 ASN A N 1
ATOM 2845 C CA . ASN A 1 341 ? -36.552 -17.002 62.633 1.00 86.56 341 ASN A CA 1
ATOM 2846 C C . ASN A 1 341 ? -37.503 -15.820 62.847 1.00 86.56 341 ASN A C 1
ATOM 2848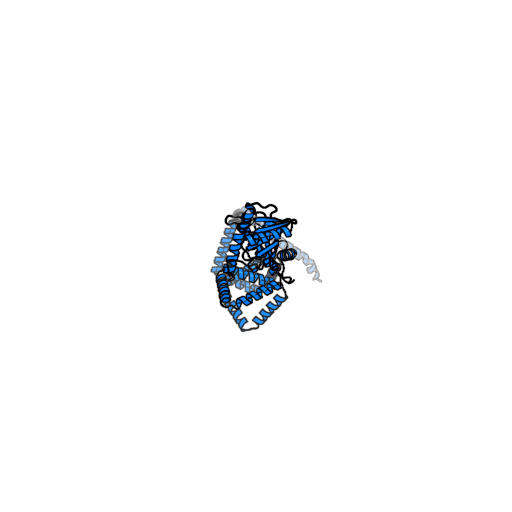 O O . ASN A 1 341 ? -37.046 -14.675 62.852 1.00 86.56 341 ASN A O 1
ATOM 2852 N N . ARG A 1 342 ? -38.795 -16.072 63.106 1.00 83.69 342 ARG A N 1
ATOM 2853 C CA . ARG A 1 342 ? -39.760 -15.015 63.464 1.00 83.69 342 ARG A CA 1
ATOM 2854 C C . ARG A 1 342 ? -39.353 -14.271 64.729 1.00 83.69 342 ARG A C 1
ATOM 2856 O O . ARG A 1 342 ? -39.405 -13.038 64.755 1.00 83.69 342 ARG A O 1
ATOM 2863 N N . LEU A 1 343 ? -38.935 -14.996 65.766 1.00 86.38 343 LEU A N 1
ATOM 2864 C CA . LEU A 1 343 ? -38.476 -14.400 67.021 1.00 86.38 343 LEU A CA 1
ATOM 2865 C C . LEU A 1 343 ? -37.207 -13.567 66.808 1.00 86.38 343 LEU A C 1
ATOM 2867 O O . LEU A 1 343 ? -37.169 -12.411 67.236 1.00 86.38 343 LEU A O 1
ATOM 2871 N N . LYS A 1 344 ? -36.219 -14.092 66.070 1.00 86.75 344 LYS A N 1
ATOM 2872 C CA . LYS A 1 344 ? -34.996 -13.352 65.709 1.00 86.75 344 LYS A CA 1
ATOM 2873 C C . LYS A 1 344 ? -35.302 -12.091 64.895 1.00 86.75 344 LYS A C 1
ATOM 2875 O O . LYS A 1 344 ? -34.773 -11.024 65.206 1.00 86.75 344 LYS A O 1
ATOM 2880 N N . GLU A 1 345 ? -36.186 -12.168 63.898 1.00 85.94 345 GLU A N 1
ATOM 2881 C CA . GLU A 1 345 ? -36.600 -11.009 63.093 1.00 85.94 345 GLU A CA 1
ATOM 2882 C C . GLU A 1 345 ? -37.330 -9.961 63.953 1.00 85.94 345 GLU A C 1
ATOM 2884 O O . GLU A 1 345 ? -37.073 -8.762 63.829 1.00 85.94 345 GLU A O 1
ATOM 2889 N N . SER A 1 346 ? -38.208 -10.398 64.861 1.00 85.44 346 SER A N 1
ATOM 2890 C CA . SER A 1 346 ? -38.936 -9.523 65.789 1.00 85.44 346 SER A CA 1
ATOM 2891 C C . SER A 1 346 ? -37.998 -8.815 66.772 1.00 85.44 346 SER A C 1
ATOM 2893 O O . SER A 1 346 ? -38.077 -7.595 66.936 1.00 85.44 346 SER A O 1
ATOM 2895 N N . GLN A 1 347 ? -37.056 -9.544 67.377 1.00 88.81 347 GLN A N 1
ATOM 2896 C CA . 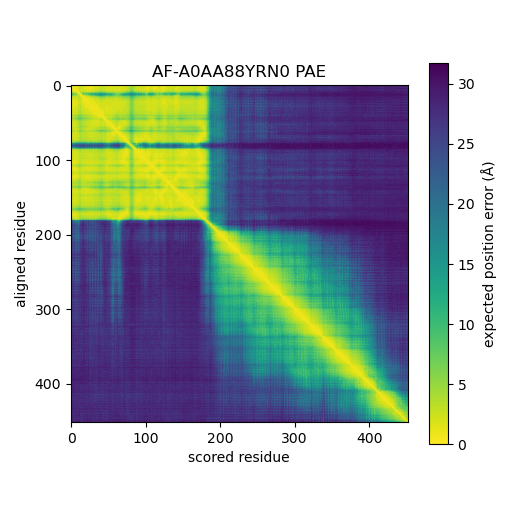GLN A 1 347 ? -36.040 -8.976 68.267 1.00 88.81 347 GLN A CA 1
ATOM 2897 C C . GLN A 1 347 ? -35.126 -7.993 67.529 1.00 88.81 347 GLN A C 1
ATOM 2899 O O . GLN A 1 347 ? -34.884 -6.891 68.027 1.00 88.81 347 GLN A O 1
ATOM 2904 N N . ALA A 1 348 ? -34.681 -8.334 66.315 1.00 85.81 348 ALA A N 1
ATOM 2905 C CA . ALA A 1 348 ? -33.894 -7.436 65.476 1.00 85.81 348 ALA A CA 1
ATOM 2906 C C . ALA A 1 348 ? -34.664 -6.143 65.166 1.00 85.81 348 ALA A C 1
ATOM 2908 O O . ALA A 1 348 ? -34.120 -5.056 65.360 1.00 85.81 348 ALA A O 1
ATOM 2909 N N . LYS A 1 349 ? -35.949 -6.244 64.788 1.00 85.56 349 LYS A N 1
ATOM 2910 C CA . LYS A 1 349 ? -36.827 -5.084 64.555 1.00 85.56 349 LYS A CA 1
ATOM 2911 C C . LYS A 1 349 ? -36.983 -4.221 65.804 1.00 85.56 349 LYS A C 1
ATOM 2913 O O . LYS A 1 349 ? -36.867 -2.999 65.699 1.00 85.56 349 LYS A O 1
ATOM 2918 N N . LYS A 1 350 ? -37.215 -4.830 66.974 1.00 85.69 350 LYS A N 1
ATOM 2919 C CA . LYS A 1 350 ? -37.297 -4.118 68.261 1.00 85.69 350 LYS A CA 1
ATOM 2920 C C . LYS A 1 350 ? -35.995 -3.371 68.564 1.00 85.69 350 LYS A C 1
ATOM 2922 O O . LYS A 1 350 ? -36.058 -2.190 68.886 1.00 85.69 350 LYS A O 1
ATOM 2927 N N . LYS A 1 351 ? -34.836 -4.008 68.367 1.00 87.25 351 LYS A N 1
ATOM 2928 C CA . LYS A 1 351 ? -33.509 -3.405 68.583 1.00 87.25 351 LYS A CA 1
ATOM 2929 C C . LYS A 1 351 ? -33.199 -2.269 67.602 1.00 87.25 351 LYS A C 1
ATOM 2931 O O . LYS A 1 351 ? -32.665 -1.239 67.994 1.00 87.25 351 LYS A O 1
ATOM 2936 N N . THR A 1 352 ? -33.563 -2.400 66.325 1.00 80.50 352 THR A N 1
ATOM 2937 C CA . THR A 1 352 ? -33.421 -1.284 65.372 1.00 80.50 352 THR A CA 1
ATOM 2938 C C . THR A 1 352 ? -34.359 -0.133 65.709 1.00 80.50 352 THR A C 1
ATOM 2940 O O . THR A 1 352 ? -33.949 1.021 65.671 1.00 80.50 352 THR A O 1
ATOM 2943 N N . ARG A 1 353 ? -35.601 -0.437 66.110 1.00 80.69 353 ARG A N 1
ATOM 2944 C CA . ARG A 1 353 ? -36.581 0.573 66.513 1.00 80.69 353 ARG A CA 1
ATOM 2945 C C . ARG A 1 353 ? -36.300 1.161 67.885 1.00 80.69 353 ARG A C 1
ATOM 2947 O O . ARG A 1 353 ? -36.918 2.162 68.201 1.00 80.69 353 ARG A O 1
ATOM 2954 N N . SER A 1 354 ? -35.433 0.606 68.726 1.00 83.12 354 SER A N 1
ATOM 2955 C CA . SER A 1 354 ? -35.017 1.268 69.970 1.00 83.12 354 SER A CA 1
ATOM 2956 C C . SER A 1 354 ? -33.947 2.335 69.732 1.00 83.12 354 SER A C 1
ATOM 2958 O O . SER A 1 354 ? -33.812 3.240 70.548 1.00 83.12 354 SER A O 1
ATOM 2960 N N . ASN A 1 355 ? -33.236 2.286 68.600 1.00 89.69 355 ASN A N 1
ATOM 2961 C CA . ASN A 1 355 ? -32.254 3.301 68.234 1.00 89.69 355 ASN A CA 1
ATOM 2962 C C . ASN A 1 355 ? -32.951 4.620 67.834 1.00 89.69 355 ASN A C 1
ATOM 2964 O O . ASN A 1 355 ? -33.700 4.671 66.855 1.00 89.69 355 ASN A O 1
ATOM 2968 N N . LYS A 1 356 ? -32.685 5.692 68.592 1.00 88.56 356 LYS A N 1
ATOM 2969 C CA . LYS A 1 356 ? -33.250 7.036 68.382 1.00 88.56 356 LYS A CA 1
ATOM 2970 C C . LYS A 1 356 ? -32.938 7.592 66.989 1.00 88.56 356 LYS A C 1
ATOM 2972 O O . LYS A 1 356 ? -33.847 8.044 66.303 1.00 88.56 356 LYS A O 1
ATOM 2977 N N . GLU A 1 357 ? -31.695 7.463 66.529 1.00 88.44 357 GLU A N 1
ATOM 2978 C CA . GLU A 1 357 ? -31.267 7.968 65.217 1.00 88.44 357 GLU A CA 1
ATOM 2979 C C . GLU A 1 357 ? -32.032 7.285 64.072 1.00 88.44 357 GLU A C 1
ATOM 2981 O O . GLU A 1 357 ? -32.413 7.917 63.083 1.00 88.44 357 GLU A O 1
ATOM 2986 N N . TYR A 1 358 ? -32.306 5.985 64.219 1.00 85.31 358 TYR A N 1
ATOM 2987 C CA . TYR A 1 358 ? -33.114 5.245 63.254 1.00 85.31 358 TYR A CA 1
ATOM 2988 C C . TYR A 1 358 ? -34.566 5.736 63.240 1.00 85.31 358 TYR A C 1
ATOM 2990 O O . TYR A 1 358 ? -35.104 5.968 62.157 1.00 85.31 358 TYR A O 1
ATOM 2998 N N . ARG A 1 359 ? -35.184 5.948 64.415 1.00 84.00 359 ARG A N 1
ATOM 2999 C CA . ARG A 1 359 ? -36.550 6.501 64.518 1.00 84.00 359 ARG A CA 1
ATOM 3000 C C . ARG A 1 359 ? -36.658 7.862 63.844 1.00 84.00 359 ARG A C 1
ATOM 3002 O O . ARG A 1 359 ? -37.618 8.103 63.117 1.00 84.00 359 ARG A O 1
ATOM 3009 N N . ASP A 1 360 ? -35.684 8.735 64.068 1.00 87.81 360 ASP A N 1
ATOM 3010 C CA . ASP A 1 360 ? -35.703 10.089 63.517 1.00 87.81 360 ASP A CA 1
ATOM 3011 C C . ASP A 1 360 ? -35.549 10.059 61.989 1.00 87.81 360 ASP A C 1
ATOM 3013 O O . ASP A 1 360 ? -36.310 10.718 61.276 1.00 87.81 360 ASP A O 1
ATOM 3017 N N . LYS A 1 361 ? -34.662 9.205 61.458 1.00 86.62 361 LYS A N 1
ATOM 3018 C CA . LYS A 1 361 ? -34.540 8.957 60.008 1.00 86.62 361 LYS A CA 1
ATOM 3019 C C . LYS A 1 361 ? -35.811 8.355 59.403 1.00 86.62 361 LYS A C 1
ATOM 3021 O O . LYS A 1 361 ? -36.184 8.719 58.287 1.00 86.62 361 LYS A O 1
ATOM 3026 N N . GLU A 1 362 ? -36.473 7.433 60.102 1.00 84.69 362 GLU A N 1
ATOM 3027 C CA . GLU A 1 362 ? -37.745 6.835 59.673 1.00 84.69 362 GLU A CA 1
ATOM 3028 C C . GLU A 1 362 ? -38.856 7.898 59.613 1.00 84.69 362 GLU A C 1
ATOM 3030 O O . GLU A 1 362 ? -39.509 8.031 58.577 1.00 84.69 362 GLU A O 1
ATOM 3035 N N . ARG A 1 363 ? -38.979 8.745 60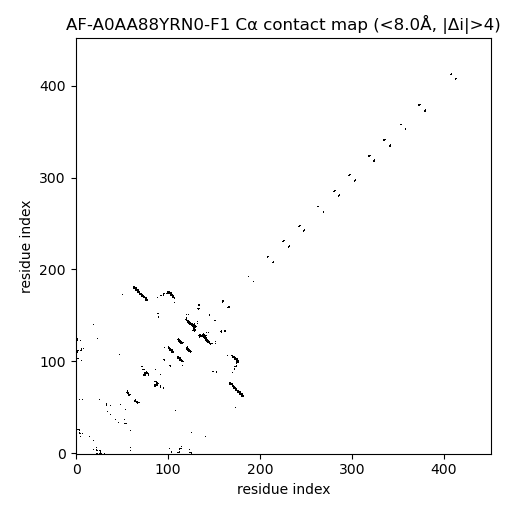.648 1.00 86.81 363 ARG A N 1
ATOM 3036 C CA . ARG A 1 363 ? -39.912 9.889 60.682 1.00 86.81 363 ARG A CA 1
ATOM 3037 C C . ARG A 1 363 ? -39.642 10.891 59.563 1.00 86.81 363 ARG A C 1
ATOM 3039 O O . ARG A 1 363 ? -40.571 11.300 58.871 1.00 86.81 363 ARG A O 1
ATOM 3046 N N . GLN A 1 364 ? -38.383 11.270 59.341 1.00 88.81 364 GLN A N 1
ATOM 3047 C CA . GLN A 1 364 ? -38.018 12.185 58.253 1.00 88.81 364 GLN A CA 1
ATOM 3048 C C . GLN A 1 364 ? -38.383 11.611 56.879 1.00 88.81 364 GLN A C 1
ATOM 3050 O O . GLN A 1 364 ? -38.947 12.323 56.046 1.00 88.81 364 GLN A O 1
ATOM 3055 N N . LYS A 1 365 ? -38.120 10.317 56.639 1.00 86.00 365 LYS A N 1
ATOM 3056 C CA . LYS A 1 365 ? -38.528 9.638 55.398 1.00 86.00 365 LYS A CA 1
ATOM 3057 C C . LYS A 1 365 ? -40.041 9.619 55.226 1.00 86.00 365 LYS A C 1
ATOM 3059 O O . LYS A 1 365 ? -40.515 9.847 54.116 1.00 86.00 365 LYS A O 1
ATOM 3064 N N . GLU A 1 366 ? -40.791 9.375 56.296 1.00 88.38 366 GLU A N 1
ATOM 3065 C CA . GLU A 1 366 ? -42.253 9.405 56.265 1.00 88.38 366 GLU A CA 1
ATOM 3066 C C . GLU A 1 366 ? -42.778 10.804 55.904 1.00 88.38 366 GLU A C 1
ATOM 3068 O O . GLU A 1 366 ? -43.627 10.942 55.021 1.00 88.38 366 GLU A O 1
ATOM 3073 N N . VAL A 1 367 ? -42.224 11.854 56.520 1.00 89.38 367 VAL A N 1
ATOM 3074 C CA . VAL A 1 367 ? -42.571 13.253 56.225 1.00 89.38 367 VAL A CA 1
ATOM 3075 C C . VAL A 1 367 ? -42.253 13.606 54.770 1.00 89.38 367 VAL A C 1
ATOM 3077 O O . VAL A 1 367 ? -43.106 14.159 54.076 1.00 89.38 367 VAL A O 1
ATOM 3080 N N . LEU A 1 368 ? -41.063 13.251 54.274 1.00 88.31 368 LEU A N 1
ATOM 3081 C CA . LEU A 1 368 ? -40.672 13.476 52.878 1.00 88.31 368 LEU A CA 1
ATOM 3082 C C . LEU A 1 368 ? -41.558 12.695 51.899 1.00 88.31 368 LEU A C 1
ATOM 3084 O O . LEU A 1 368 ? -41.961 13.240 50.872 1.00 88.31 368 LEU A O 1
ATOM 3088 N N . GLY A 1 369 ? -41.906 11.447 52.224 1.00 86.75 369 GLY A N 1
ATOM 3089 C CA . GLY A 1 369 ? -42.816 10.620 51.432 1.00 86.75 369 GLY A CA 1
ATOM 3090 C C . GLY A 1 369 ? -44.218 11.224 51.340 1.00 86.75 369 GLY A C 1
ATOM 3091 O O . GLY A 1 369 ? -44.774 11.327 50.244 1.00 86.75 369 GLY A O 1
ATOM 3092 N N . LYS A 1 370 ? -44.759 11.712 52.464 1.00 86.94 370 LYS A N 1
ATOM 3093 C CA . LYS A 1 370 ? -46.026 12.461 52.503 1.00 86.94 370 LYS A CA 1
ATOM 3094 C C . LYS A 1 370 ? -45.932 13.758 51.697 1.00 86.94 370 LYS A C 1
ATOM 3096 O O . LYS A 1 370 ? -46.827 14.036 50.905 1.00 86.94 370 LYS A O 1
ATOM 3101 N N . LYS A 1 371 ? -44.840 14.522 51.827 1.00 88.44 371 LYS A N 1
ATOM 3102 C CA . LYS A 1 371 ? -44.609 15.760 51.058 1.00 88.44 371 LYS A CA 1
ATOM 3103 C C . LYS A 1 371 ? -44.568 15.497 49.549 1.00 88.44 371 LYS A C 1
ATOM 3105 O O . LYS A 1 371 ? -45.221 16.215 48.803 1.00 88.44 371 LYS A O 1
ATOM 3110 N N . LYS A 1 372 ? -43.867 14.445 49.109 1.00 86.69 372 LYS A N 1
ATOM 3111 C CA . LYS A 1 372 ? -43.802 14.034 47.697 1.00 86.69 372 LYS A CA 1
ATOM 3112 C C . LYS A 1 372 ? -45.157 13.550 47.178 1.00 86.69 372 LYS A C 1
ATOM 3114 O O . LYS A 1 372 ? -45.567 13.938 46.094 1.00 86.69 372 LYS A O 1
ATOM 3119 N N . SER A 1 373 ? -45.883 12.756 47.965 1.00 84.88 373 SER A N 1
ATOM 3120 C CA . SER A 1 373 ? -47.224 12.280 47.586 1.00 84.88 373 SER A CA 1
ATOM 3121 C C . SER A 1 373 ? -48.211 13.442 47.438 1.00 84.88 373 SER A C 1
ATOM 3123 O O . SER A 1 373 ? -48.992 13.460 46.496 1.00 84.88 373 SER A O 1
ATOM 3125 N N . ARG A 1 374 ? -48.108 14.472 48.290 1.00 86.12 374 ARG A N 1
ATOM 3126 C CA . ARG A 1 374 ? -48.894 15.716 48.203 1.00 86.12 374 ARG A CA 1
ATOM 3127 C C . ARG A 1 374 ? -48.562 16.606 47.001 1.00 86.12 374 ARG A C 1
ATOM 3129 O O . ARG A 1 374 ? -49.278 17.572 46.780 1.00 86.12 374 ARG A O 1
ATOM 3136 N N . GLN A 1 375 ? -47.514 16.322 46.228 1.00 84.50 375 GLN A N 1
ATOM 3137 C CA . GLN A 1 375 ? -47.318 16.981 44.930 1.00 84.50 375 GLN A CA 1
ATOM 3138 C C . GLN A 1 375 ? -48.275 16.423 43.865 1.00 84.50 375 GLN A C 1
ATOM 3140 O O . GLN A 1 375 ? -48.559 17.103 42.886 1.00 84.50 375 GLN A O 1
ATOM 3145 N N . ASN A 1 376 ? -48.792 15.203 44.054 1.00 88.44 376 ASN A N 1
ATOM 3146 C CA . ASN A 1 376 ? -49.788 14.607 43.176 1.00 88.44 376 ASN A CA 1
ATOM 3147 C C . ASN A 1 376 ? -51.191 15.115 43.553 1.00 88.44 376 ASN A C 1
ATOM 3149 O O . ASN A 1 376 ? -51.641 14.943 44.690 1.00 88.44 376 ASN A O 1
ATOM 3153 N N . GLU A 1 377 ? -51.893 15.708 42.587 1.00 86.06 377 GLU A N 1
ATOM 3154 C CA . GLU A 1 377 ? -53.231 16.273 42.778 1.00 86.06 377 GLU A CA 1
ATOM 3155 C C . GLU A 1 377 ? -54.250 15.230 43.246 1.00 86.06 377 GLU A C 1
ATOM 3157 O O . GLU A 1 377 ? -54.971 15.451 44.214 1.00 86.06 377 GLU A O 1
ATOM 3162 N N . THR A 1 378 ? -54.235 14.034 42.656 1.00 86.69 378 THR A N 1
ATOM 3163 C CA . THR A 1 378 ? -55.171 12.956 43.022 1.00 86.69 378 THR A CA 1
ATOM 3164 C C . THR A 1 378 ? -55.005 12.510 44.476 1.00 86.69 378 THR A C 1
ATOM 3166 O O . THR A 1 378 ? -55.988 12.231 45.165 1.00 86.69 378 THR A O 1
ATOM 3169 N N . TYR A 1 379 ? -53.766 12.483 44.977 1.00 89.50 379 TYR A N 1
ATOM 3170 C CA . TYR A 1 379 ? -53.485 12.173 46.375 1.00 89.50 379 TYR A CA 1
ATOM 3171 C C . TYR A 1 379 ? -53.956 13.305 47.297 1.00 89.50 379 TYR A C 1
ATOM 3173 O O . TYR A 1 379 ? -54.544 13.018 48.338 1.00 89.50 379 TYR A O 1
ATOM 3181 N N . ARG A 1 380 ? -53.754 14.580 46.917 1.00 87.25 380 ARG A N 1
ATOM 3182 C CA . ARG A 1 380 ? -54.262 15.733 47.685 1.00 87.25 380 ARG A CA 1
ATOM 3183 C C . ARG A 1 380 ? -55.780 15.698 47.814 1.00 87.25 380 ARG A C 1
ATOM 3185 O O . ARG A 1 380 ? -56.277 15.834 48.927 1.00 87.25 380 ARG A O 1
ATOM 3192 N N . GLN A 1 381 ? -56.491 15.444 46.719 1.00 86.31 381 GLN A N 1
ATOM 3193 C CA . GLN A 1 381 ? -57.952 15.347 46.716 1.00 86.31 381 GLN A CA 1
ATOM 3194 C C . GLN A 1 381 ? -58.446 14.194 47.604 1.00 86.31 381 GLN A C 1
ATOM 3196 O O . GLN A 1 381 ? -59.335 14.388 48.429 1.00 86.31 381 GLN A O 1
ATOM 3201 N N . LYS A 1 382 ? -57.806 13.015 47.538 1.00 88.12 382 LYS A N 1
ATOM 3202 C CA . LYS A 1 382 ? -58.111 11.894 48.449 1.00 88.12 382 LYS A CA 1
ATOM 3203 C C . LYS A 1 382 ? -57.832 12.233 49.915 1.00 88.12 382 LYS A C 1
ATOM 3205 O O . LYS A 1 382 ? -58.643 11.914 50.778 1.00 88.12 382 LYS A O 1
ATOM 3210 N N . GLU A 1 383 ? -56.701 12.875 50.215 1.00 87.38 383 GLU A N 1
ATOM 3211 C CA . GLU A 1 383 ? -56.361 13.289 51.583 1.00 87.38 383 GLU A CA 1
ATOM 3212 C C . GLU A 1 383 ? -57.365 14.327 52.119 1.00 87.38 383 GLU A C 1
ATOM 3214 O O . GLU A 1 383 ? -57.753 14.254 53.286 1.00 87.38 383 GLU A O 1
ATOM 3219 N N . LEU A 1 384 ? -57.807 15.271 51.280 1.00 87.06 384 LEU A N 1
ATOM 3220 C CA . LEU A 1 384 ? -58.847 16.248 51.614 1.00 87.06 384 LEU A CA 1
ATOM 3221 C C . LEU A 1 384 ? -60.192 15.570 51.869 1.00 87.06 384 LEU A C 1
ATOM 3223 O O . LEU A 1 384 ? -60.794 15.832 52.905 1.00 87.06 384 LEU A O 1
ATOM 3227 N N . PHE A 1 385 ? -60.606 14.644 51.004 1.00 88.25 385 PHE A N 1
ATOM 3228 C CA . PHE A 1 385 ? -61.837 13.874 51.172 1.00 88.25 385 PHE A CA 1
ATOM 3229 C C . PHE A 1 385 ? -61.847 13.078 52.485 1.00 88.25 385 PHE A C 1
ATOM 3231 O O . PHE A 1 385 ? -62.819 13.128 53.236 1.00 88.25 385 PHE A O 1
ATOM 3238 N N . VAL A 1 386 ? -60.742 12.401 52.828 1.00 84.94 386 VAL A N 1
ATOM 3239 C CA . VAL A 1 386 ? -60.600 11.684 54.113 1.00 84.94 386 VAL A CA 1
ATOM 3240 C C . VAL A 1 386 ? -60.677 12.643 55.307 1.00 84.94 386 VAL A C 1
ATOM 3242 O O . VAL A 1 386 ? -61.291 12.326 56.324 1.00 84.94 386 VAL A O 1
ATOM 3245 N N . LYS A 1 387 ? -60.083 13.839 55.212 1.00 85.25 387 LYS A N 1
ATOM 3246 C CA . LYS A 1 387 ? -60.191 14.853 56.276 1.00 85.25 387 LYS A CA 1
ATOM 3247 C C . LYS A 1 387 ? -61.599 15.430 56.386 1.00 85.25 387 LYS A C 1
ATOM 3249 O O . LYS A 1 387 ? -62.047 15.701 57.495 1.00 85.25 387 LYS A O 1
ATOM 3254 N N . GLN A 1 388 ? -62.279 15.629 55.263 1.00 82.69 388 GLN A N 1
ATOM 3255 C CA . GLN A 1 388 ? -63.635 16.163 55.207 1.00 82.69 388 GLN A CA 1
ATOM 3256 C C . GLN A 1 388 ? -64.632 15.165 55.797 1.00 82.69 388 GLN A C 1
ATOM 3258 O O . GLN A 1 388 ? -65.339 15.512 56.735 1.00 82.69 388 GLN A O 1
ATOM 3263 N N . THR A 1 389 ? -64.570 13.901 55.377 1.00 79.88 389 THR A N 1
ATOM 3264 C CA . THR A 1 389 ? -65.355 12.807 55.973 1.00 79.88 389 THR A CA 1
ATOM 3265 C C . THR A 1 389 ? -65.062 12.616 57.463 1.00 79.88 389 THR A C 1
ATOM 3267 O O . THR A 1 389 ? -65.985 12.408 58.247 1.00 79.88 389 THR A O 1
ATOM 3270 N N . ALA A 1 390 ? -63.804 12.740 57.906 1.00 78.44 390 ALA A N 1
ATOM 3271 C CA . ALA A 1 390 ? -63.476 12.694 59.334 1.00 78.44 390 ALA A CA 1
ATOM 3272 C C . ALA A 1 390 ? -64.126 13.847 60.124 1.00 78.44 390 ALA A C 1
ATOM 3274 O O . ALA A 1 390 ? -64.684 13.610 61.195 1.00 78.44 390 ALA A O 1
ATOM 3275 N N . ARG A 1 391 ? -64.105 15.074 59.582 1.00 78.12 391 ARG A N 1
ATOM 3276 C CA . ARG A 1 391 ? -64.761 16.250 60.185 1.00 78.12 391 ARG A CA 1
ATOM 3277 C C . ARG A 1 391 ? -66.282 16.129 60.186 1.00 78.12 391 ARG A C 1
ATOM 3279 O O . ARG A 1 391 ? -66.906 16.456 61.188 1.00 78.12 391 ARG A O 1
ATOM 3286 N N . GLU A 1 392 ? -66.879 15.644 59.102 1.00 77.06 392 GLU A N 1
ATOM 3287 C CA . GLU A 1 392 ? -68.318 15.369 59.017 1.00 77.06 392 GLU A CA 1
ATOM 3288 C C . GLU A 1 392 ? -68.730 14.315 60.046 1.00 77.06 392 GLU A C 1
ATOM 3290 O O . GLU A 1 392 ? -69.691 14.520 60.781 1.00 77.06 392 GLU A O 1
ATOM 3295 N N . ASN A 1 393 ? -67.956 13.236 60.190 1.00 78.31 393 ASN A N 1
ATOM 3296 C CA . ASN A 1 393 ? -68.180 12.225 61.223 1.00 78.31 393 ASN A CA 1
ATOM 3297 C C . ASN A 1 393 ? -68.069 12.801 62.641 1.00 78.31 393 ASN A C 1
ATOM 3299 O O . ASN A 1 393 ? -68.845 12.426 63.518 1.00 78.31 393 ASN A O 1
ATOM 3303 N N . GLU A 1 394 ? -67.137 13.720 62.887 1.00 77.88 394 GLU A N 1
ATOM 3304 C CA . GLU A 1 394 ? -66.994 14.393 64.180 1.00 77.88 394 GLU A CA 1
ATOM 3305 C C . GLU A 1 394 ? -68.157 15.359 64.467 1.00 77.88 394 GLU A C 1
ATOM 3307 O O . GLU A 1 394 ? -68.732 15.331 65.557 1.00 77.88 394 GLU A O 1
ATOM 3312 N N . GLN A 1 395 ? -68.584 16.146 63.475 1.00 76.19 395 GLN A N 1
ATOM 3313 C CA . GLN A 1 395 ? -69.773 16.995 63.581 1.00 76.19 395 GLN A CA 1
ATOM 3314 C C . GLN A 1 395 ? -71.047 16.171 63.780 1.00 76.19 395 GLN A C 1
ATOM 3316 O O . GLN A 1 395 ? -71.896 16.544 64.589 1.00 76.19 395 GLN A O 1
ATOM 3321 N N . ASN A 1 396 ? -71.169 15.033 63.097 1.00 74.44 396 ASN A N 1
ATOM 3322 C CA . ASN A 1 396 ? -72.276 14.100 63.271 1.00 74.44 396 ASN A CA 1
ATOM 3323 C C . ASN A 1 396 ? -72.262 13.493 64.677 1.00 74.44 396 ASN A C 1
ATOM 3325 O O . ASN A 1 396 ? -73.300 13.488 65.333 1.00 74.44 396 ASN A O 1
ATOM 3329 N N . ARG A 1 397 ? -71.091 13.098 65.201 1.00 71.81 397 ARG A N 1
ATOM 3330 C CA . ARG A 1 397 ? -70.936 12.655 66.599 1.00 71.81 397 ARG A CA 1
ATOM 3331 C C . ARG A 1 397 ? -71.369 13.729 67.600 1.00 71.81 397 ARG A C 1
ATOM 3333 O O . ARG A 1 397 ? -72.040 13.414 68.585 1.00 71.81 397 ARG A O 1
ATOM 3340 N N . LEU A 1 398 ? -71.022 14.993 67.358 1.00 78.88 398 LEU A N 1
ATOM 3341 C CA . LEU A 1 398 ? -71.432 16.120 68.203 1.00 78.88 398 LEU A CA 1
ATOM 3342 C C . LEU A 1 398 ? -72.943 16.390 68.113 1.00 78.88 398 LEU A C 1
ATOM 3344 O O . LEU A 1 398 ? -73.589 16.524 69.154 1.00 78.88 398 LEU A O 1
ATOM 3348 N N . LYS A 1 399 ? -73.523 16.404 66.906 1.00 74.62 399 LYS A N 1
ATOM 3349 C CA . LYS A 1 399 ? -74.973 16.554 66.677 1.00 74.62 399 LYS A CA 1
ATOM 3350 C C . LYS A 1 399 ? -75.767 15.421 67.323 1.00 74.62 399 LYS A C 1
ATOM 3352 O O . LYS A 1 399 ? -76.758 15.680 67.997 1.00 74.62 399 LYS A O 1
ATOM 3357 N N . GLU A 1 400 ? -75.309 14.180 67.187 1.00 68.25 400 GLU A N 1
ATOM 3358 C CA . GLU A 1 400 ? -75.934 13.007 67.800 1.00 68.25 400 GLU A CA 1
ATOM 3359 C C . GLU A 1 400 ? -75.857 13.070 69.334 1.00 68.25 400 GLU A C 1
ATOM 3361 O O . GLU A 1 400 ? -76.840 12.798 70.026 1.00 68.25 400 GLU A O 1
ATOM 3366 N N . SER A 1 401 ? -74.716 13.502 69.883 1.00 72.38 401 SER A N 1
ATOM 3367 C CA . SER A 1 401 ? -74.553 13.748 71.322 1.00 72.38 401 SER A CA 1
ATOM 3368 C C . SER A 1 401 ? -75.509 14.839 71.831 1.00 72.38 401 SER A C 1
ATOM 3370 O O . SER A 1 401 ? -76.165 14.662 72.862 1.00 72.38 401 SER A O 1
ATOM 3372 N N . GLN A 1 402 ? -75.665 15.942 71.091 1.00 76.19 402 GLN A N 1
ATOM 3373 C CA . GLN A 1 402 ? -76.597 17.026 71.425 1.00 76.19 402 GLN A CA 1
ATOM 3374 C C . GLN A 1 402 ? -78.069 16.606 71.297 1.00 76.19 402 GLN A C 1
ATOM 3376 O O . GLN A 1 402 ? -78.868 16.918 72.182 1.00 76.19 402 GLN A O 1
ATOM 3381 N N . ALA A 1 403 ? -78.431 15.855 70.253 1.00 68.50 403 ALA A N 1
ATOM 3382 C CA . ALA A 1 403 ? -79.770 15.299 70.077 1.00 68.50 403 ALA A CA 1
ATOM 3383 C C . ALA A 1 403 ? -80.119 14.348 71.230 1.00 68.50 403 ALA A C 1
ATOM 3385 O O . ALA A 1 403 ? -81.161 14.508 71.865 1.00 68.50 403 ALA A O 1
ATOM 3386 N N . LYS A 1 404 ? -79.213 13.433 71.603 1.00 69.62 404 LYS A N 1
ATOM 3387 C CA . LYS A 1 404 ? -79.392 12.546 72.767 1.00 69.62 404 LYS A CA 1
ATOM 3388 C C . LYS A 1 404 ? -79.562 13.330 74.070 1.00 69.62 404 LYS A C 1
ATOM 3390 O O . LYS A 1 404 ? -80.402 12.954 74.885 1.00 69.62 404 LYS A O 1
ATOM 3395 N N . LYS A 1 405 ? -78.827 14.433 74.264 1.00 69.75 405 LYS A N 1
ATOM 3396 C CA . LYS A 1 405 ? -79.015 15.326 75.423 1.00 69.75 405 LYS A CA 1
ATOM 3397 C C . LYS A 1 405 ? -80.398 15.986 75.427 1.00 69.75 405 LYS A C 1
ATOM 3399 O O . LYS A 1 405 ? -81.072 15.893 76.448 1.00 69.75 405 LYS A O 1
ATOM 3404 N N . LYS A 1 406 ? -80.855 16.557 74.303 1.00 69.94 406 LYS A N 1
ATOM 3405 C CA . LYS A 1 406 ? -82.204 17.154 74.175 1.00 69.94 406 LYS A CA 1
ATOM 3406 C C . LYS A 1 406 ? -83.323 16.134 74.394 1.00 69.94 406 LYS A C 1
ATOM 3408 O O . LYS A 1 406 ? -84.304 16.420 75.071 1.00 69.94 406 LYS A O 1
ATOM 3413 N N . THR A 1 407 ? -83.160 14.923 73.865 1.00 60.47 407 THR A N 1
ATOM 3414 C CA . THR A 1 407 ? -84.156 13.850 74.018 1.00 60.47 407 THR A CA 1
ATOM 3415 C C . THR A 1 407 ? -84.221 13.367 75.472 1.00 60.47 407 THR A C 1
ATOM 3417 O O . THR A 1 407 ? -85.303 13.147 75.999 1.00 60.47 407 THR A O 1
ATOM 3420 N N . ARG A 1 408 ? -83.076 13.281 76.169 1.00 58.84 408 ARG A N 1
ATOM 3421 C CA . ARG A 1 408 ? -83.011 12.916 77.598 1.00 58.84 408 ARG A CA 1
ATOM 3422 C C . ARG A 1 408 ? -83.474 14.020 78.551 1.00 58.84 408 ARG A C 1
ATOM 3424 O O . ARG A 1 408 ? -83.869 13.691 79.669 1.00 58.84 408 ARG A O 1
ATOM 3431 N N . SER A 1 409 ? -83.386 15.293 78.159 1.00 57.84 409 SER A N 1
ATOM 3432 C CA . SER A 1 409 ? -83.898 16.423 78.948 1.00 57.84 409 SER A CA 1
ATOM 3433 C C . SER A 1 409 ? -85.391 16.666 78.733 1.00 57.84 409 SER A C 1
ATOM 3435 O O . SER A 1 409 ? -86.013 17.339 79.548 1.00 57.84 409 SER A O 1
ATOM 3437 N N . ASN A 1 410 ? -85.975 16.125 77.660 1.00 66.56 410 ASN A N 1
ATOM 3438 C CA . ASN A 1 410 ? -87.402 16.233 77.409 1.00 66.56 410 ASN A CA 1
ATO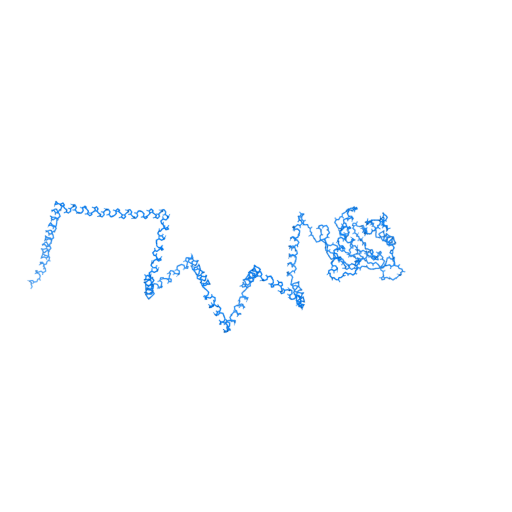M 3439 C C . ASN A 1 410 ? -88.171 15.328 78.389 1.00 66.56 410 ASN A C 1
ATOM 3441 O O . ASN A 1 410 ? -88.128 14.099 78.289 1.00 66.56 410 ASN A O 1
ATOM 3445 N N . LYS A 1 411 ? -88.845 15.951 79.365 1.00 68.38 411 LYS A N 1
ATOM 3446 C CA . LYS A 1 411 ? -89.597 15.287 80.445 1.00 68.38 411 LYS A CA 1
ATOM 3447 C C . LYS A 1 411 ? -90.567 14.236 79.896 1.00 68.38 411 LYS A C 1
ATOM 3449 O O . LYS A 1 411 ? -90.599 13.113 80.383 1.00 68.38 411 LYS A O 1
ATOM 3454 N N . GLU A 1 412 ? -91.234 14.559 78.793 1.00 67.69 412 GLU A N 1
ATOM 3455 C CA . GLU A 1 412 ? -92.199 13.680 78.132 1.00 67.69 412 GLU A CA 1
ATOM 3456 C C . GLU A 1 412 ? -91.563 12.387 77.583 1.00 67.69 412 GLU A C 1
ATOM 3458 O O . GLU A 1 412 ? -92.172 11.317 77.605 1.00 67.69 412 GLU A O 1
ATOM 3463 N N . TYR A 1 413 ? -90.309 12.460 77.120 1.00 64.56 413 TYR A N 1
ATOM 3464 C CA . TYR A 1 413 ? -89.566 11.292 76.647 1.00 64.56 413 TYR A CA 1
ATOM 3465 C C . TYR A 1 413 ? -89.075 10.431 77.815 1.00 64.56 413 TYR A C 1
ATOM 3467 O O . TYR A 1 413 ? -89.169 9.207 77.744 1.00 64.56 413 TYR A O 1
ATOM 3475 N N . ARG A 1 414 ? -88.621 11.049 78.918 1.00 63.28 414 ARG A N 1
ATOM 3476 C CA . ARG A 1 414 ? -88.306 10.330 80.168 1.00 63.28 414 ARG A CA 1
ATOM 3477 C C . ARG A 1 414 ? -89.521 9.574 80.698 1.00 63.28 414 ARG A C 1
ATOM 3479 O O . ARG A 1 414 ? -89.387 8.412 81.072 1.00 63.28 414 ARG A O 1
ATOM 3486 N N . ASP A 1 415 ? -90.694 10.193 80.668 1.00 74.38 415 ASP A N 1
ATOM 3487 C CA . ASP A 1 415 ? -91.930 9.572 81.143 1.00 74.38 415 ASP A CA 1
ATOM 3488 C C . ASP A 1 415 ? -92.372 8.422 80.222 1.00 74.38 415 ASP A C 1
ATOM 3490 O O . ASP A 1 415 ? -92.726 7.344 80.708 1.00 74.38 415 ASP A O 1
ATOM 3494 N N . LYS A 1 416 ? -92.252 8.577 78.893 1.00 75.12 416 LYS A N 1
ATOM 3495 C CA . LYS A 1 416 ? -92.496 7.489 77.923 1.00 75.12 416 LYS A CA 1
ATOM 3496 C C . LYS A 1 416 ? -91.491 6.339 78.068 1.00 75.12 416 LYS A C 1
ATOM 3498 O O . LYS A 1 416 ? -91.897 5.178 78.034 1.00 75.12 416 LYS A O 1
ATOM 3503 N N . GLU A 1 417 ? -90.205 6.627 78.268 1.00 75.69 417 GLU A N 1
ATOM 3504 C CA . GLU A 1 417 ? -89.159 5.609 78.450 1.00 75.69 417 GLU A CA 1
ATOM 3505 C C . GLU A 1 417 ? -89.331 4.854 79.779 1.00 75.69 417 GLU A C 1
ATOM 3507 O O . GLU A 1 417 ? -89.222 3.626 79.814 1.00 75.69 417 GLU A O 1
ATOM 3512 N N . ASN A 1 418 ? -89.678 5.557 80.860 1.00 78.69 418 ASN A N 1
ATOM 3513 C CA . ASN A 1 418 ? -90.000 4.946 82.149 1.00 78.69 418 ASN A CA 1
ATOM 3514 C C . ASN A 1 418 ? -91.269 4.088 82.065 1.00 78.69 418 ASN A C 1
ATOM 3516 O O . ASN A 1 418 ? -91.274 2.959 82.556 1.00 78.69 418 ASN A O 1
ATOM 3520 N N . LYS A 1 419 ? -92.316 4.563 81.373 1.00 81.75 419 LYS A N 1
ATOM 3521 C CA . LYS A 1 419 ? -93.543 3.793 81.118 1.00 81.75 419 LYS A CA 1
ATOM 3522 C C . LYS A 1 419 ? -93.266 2.539 80.283 1.00 81.75 419 LYS A C 1
ATOM 3524 O O . LYS A 1 419 ? -93.806 1.478 80.590 1.00 81.75 419 LYS A O 1
ATOM 3529 N N . LYS A 1 420 ? -92.384 2.627 79.280 1.00 83.62 420 LYS A N 1
ATOM 3530 C CA . LYS A 1 420 ? -91.943 1.476 78.475 1.00 83.62 420 LYS A CA 1
ATOM 3531 C C . LYS A 1 420 ? -91.170 0.457 79.317 1.00 83.62 420 LYS A C 1
ATOM 3533 O O . LYS A 1 420 ? -91.528 -0.714 79.300 1.00 83.62 420 LYS A O 1
ATOM 3538 N N . LYS A 1 421 ? -90.183 0.890 80.113 1.00 82.56 421 LYS A N 1
ATOM 3539 C CA . LYS A 1 421 ? -89.430 0.002 81.024 1.00 82.56 421 LYS A CA 1
ATOM 3540 C C . LYS A 1 421 ? -90.331 -0.653 82.071 1.00 82.56 421 LYS A C 1
ATOM 3542 O O . LYS A 1 421 ? -90.132 -1.817 82.410 1.00 82.56 421 LYS A O 1
ATOM 3547 N N . TYR A 1 422 ? -91.332 0.072 82.568 1.00 83.25 422 TYR A N 1
ATOM 3548 C CA . TYR A 1 422 ? -92.346 -0.474 83.467 1.00 83.25 422 TYR A CA 1
ATOM 3549 C C . TYR A 1 422 ? -93.187 -1.563 82.782 1.00 83.25 422 TYR A C 1
ATOM 3551 O O . TYR A 1 422 ? -93.346 -2.651 83.334 1.00 83.25 422 TYR A O 1
ATOM 3559 N N . LEU A 1 423 ? -93.672 -1.312 81.559 1.00 84.38 423 LEU A N 1
ATOM 3560 C CA . LEU A 1 423 ? -94.418 -2.294 80.763 1.00 84.38 423 LEU A CA 1
ATOM 3561 C C . LEU A 1 423 ? -93.574 -3.529 80.419 1.00 84.38 423 LEU A C 1
ATOM 3563 O O . LEU A 1 423 ? -94.073 -4.646 80.517 1.00 84.38 423 LEU A O 1
ATOM 3567 N N . GLU A 1 424 ? -92.300 -3.348 80.068 1.00 83.50 424 GLU A N 1
ATOM 3568 C CA . GLU A 1 424 ? -91.371 -4.449 79.795 1.00 83.50 424 GLU A CA 1
ATOM 3569 C C . GLU A 1 424 ? -91.131 -5.310 81.038 1.00 83.50 424 GLU A C 1
ATOM 3571 O O . GLU A 1 424 ? -91.247 -6.529 80.945 1.00 83.50 424 GLU A O 1
ATOM 3576 N N . ARG A 1 425 ? -90.890 -4.709 82.216 1.00 83.12 425 ARG A N 1
ATOM 3577 C CA . ARG A 1 425 ? -90.781 -5.464 83.481 1.00 83.12 425 ARG A CA 1
ATOM 3578 C C . ARG A 1 425 ? -92.067 -6.217 83.799 1.00 83.12 425 ARG A C 1
ATOM 3580 O O . ARG A 1 425 ? -92.017 -7.411 84.067 1.00 83.12 425 ARG A O 1
ATOM 3587 N N . ARG A 1 426 ? -93.221 -5.554 83.674 1.00 81.81 426 ARG A N 1
ATOM 3588 C CA . ARG A 1 426 ? -94.534 -6.172 83.900 1.00 81.81 426 ARG A CA 1
ATOM 3589 C C . ARG A 1 426 ? -94.786 -7.349 82.954 1.00 81.81 426 ARG A C 1
ATOM 3591 O O . ARG A 1 426 ? -95.317 -8.368 83.387 1.00 81.81 426 ARG A O 1
ATOM 3598 N N . ASN A 1 427 ? -94.406 -7.231 81.682 1.00 79.75 427 ASN A N 1
ATOM 3599 C CA . ASN A 1 427 ? -94.517 -8.319 80.710 1.00 79.75 427 ASN A CA 1
ATOM 3600 C C . ASN A 1 427 ? -93.540 -9.457 81.011 1.00 79.75 427 ASN A C 1
ATOM 3602 O O . ASN A 1 427 ? -93.923 -10.618 80.887 1.00 79.75 427 ASN A O 1
ATOM 3606 N N . LEU A 1 428 ? -92.316 -9.149 81.449 1.00 77.94 428 LEU A N 1
ATOM 3607 C CA . LEU A 1 428 ? -91.338 -10.150 81.869 1.00 77.94 428 LEU A CA 1
ATOM 3608 C C . LEU A 1 428 ? -91.836 -10.937 83.090 1.00 77.94 428 LEU A C 1
ATOM 3610 O O . LEU A 1 428 ? -91.722 -12.160 83.123 1.00 77.94 428 LEU A O 1
ATOM 3614 N N . ASP A 1 429 ? -92.442 -10.257 84.062 1.00 79.44 429 ASP A N 1
ATOM 3615 C CA . ASP A 1 429 ? -93.031 -10.891 85.243 1.00 79.44 429 ASP A CA 1
ATOM 3616 C C . ASP A 1 429 ? -94.271 -11.719 84.880 1.00 79.44 429 ASP A C 1
ATOM 3618 O O . ASP A 1 429 ? -94.431 -12.837 85.373 1.00 79.44 429 ASP A O 1
ATOM 3622 N N . ARG A 1 430 ? -95.097 -11.246 83.934 1.00 76.56 430 ARG A N 1
ATOM 3623 C CA . ARG A 1 430 ? -96.196 -12.035 83.348 1.00 76.56 430 ARG A CA 1
ATOM 3624 C C . ARG A 1 430 ? -95.690 -13.298 82.661 1.00 76.56 430 ARG A C 1
ATOM 3626 O O . ARG A 1 430 ? -96.236 -14.368 82.899 1.00 76.56 430 ARG A O 1
ATOM 3633 N N . MET A 1 431 ? -94.648 -13.185 81.839 1.00 73.44 431 MET A N 1
ATOM 3634 C CA . MET A 1 431 ? -94.011 -14.313 81.155 1.00 73.44 431 MET A CA 1
ATOM 3635 C C . MET A 1 431 ? -93.410 -15.300 82.155 1.00 73.44 431 MET A C 1
ATOM 3637 O O . MET A 1 431 ? -93.577 -16.502 81.989 1.00 73.44 431 MET A O 1
ATOM 3641 N N . LYS A 1 432 ? -92.780 -14.821 83.236 1.00 75.25 432 LYS A N 1
ATOM 3642 C CA . LYS A 1 432 ? -92.308 -15.681 84.330 1.00 75.25 432 LYS A CA 1
ATOM 3643 C C . LYS A 1 432 ? -93.463 -16.393 85.027 1.00 75.25 432 LYS A C 1
ATOM 3645 O O . LYS A 1 432 ? -93.338 -17.576 85.312 1.00 75.25 432 LYS A O 1
ATOM 3650 N N . HIS A 1 433 ? -94.587 -15.721 85.277 1.00 71.12 433 HIS A N 1
ATOM 3651 C CA . HIS A 1 433 ? -95.783 -16.352 85.845 1.00 71.12 433 HIS A CA 1
ATOM 3652 C C . HIS A 1 433 ? -96.413 -17.387 84.906 1.00 71.12 433 HIS A C 1
ATOM 3654 O O . HIS A 1 433 ? -96.740 -18.482 85.355 1.00 71.12 433 HIS A O 1
ATOM 3660 N N . ILE A 1 434 ? -96.529 -17.087 83.610 1.00 72.88 434 ILE A N 1
ATOM 3661 C CA . ILE A 1 434 ? -97.028 -18.027 82.595 1.00 72.88 434 ILE A CA 1
ATOM 3662 C C . ILE A 1 434 ? -96.074 -19.216 82.457 1.00 72.88 434 ILE A C 1
ATOM 3664 O O . ILE A 1 434 ? -96.525 -20.354 82.460 1.00 72.88 434 ILE A O 1
ATOM 3668 N N . GLY A 1 435 ? -94.762 -18.978 82.426 1.00 68.75 435 GLY A N 1
ATOM 3669 C CA . GLY A 1 435 ? -93.743 -20.025 82.408 1.00 68.75 435 GLY A CA 1
ATOM 3670 C C . GLY A 1 435 ? -93.804 -20.917 83.647 1.00 68.75 435 GLY A C 1
ATOM 3671 O O . GLY A 1 435 ? -93.751 -22.134 83.519 1.00 68.75 435 GLY A O 1
ATOM 3672 N N . LYS A 1 436 ? -94.013 -20.341 84.840 1.00 67.75 436 LYS A N 1
ATOM 3673 C CA . LYS A 1 436 ? -94.199 -21.108 86.085 1.00 67.75 436 LYS A CA 1
ATOM 3674 C C . LYS A 1 436 ? -95.494 -21.928 86.063 1.00 67.75 436 LYS A C 1
ATOM 3676 O O . LYS A 1 436 ? -95.490 -23.071 86.506 1.00 67.75 436 LYS A O 1
ATOM 3681 N N . LYS A 1 437 ? -96.581 -21.373 85.516 1.00 67.06 437 LYS A N 1
ATOM 3682 C CA . LYS A 1 437 ? -97.875 -22.061 85.375 1.00 67.06 437 LYS A CA 1
ATOM 3683 C C . LYS A 1 437 ? -97.804 -23.204 84.355 1.00 67.06 437 LYS A C 1
ATOM 3685 O O . LYS A 1 437 ? -98.274 -24.297 84.644 1.00 67.06 437 LYS A O 1
ATOM 3690 N N . ASN A 1 438 ? -97.154 -22.981 83.213 1.00 69.69 438 ASN A N 1
ATOM 3691 C CA . ASN A 1 438 ? -96.953 -23.996 82.177 1.00 69.69 438 ASN A CA 1
ATOM 3692 C C . ASN A 1 438 ? -95.984 -25.094 82.627 1.00 69.69 438 ASN A C 1
ATOM 3694 O O . ASN A 1 438 ? -96.235 -26.255 82.338 1.00 69.69 438 ASN A O 1
ATOM 3698 N N . TYR A 1 439 ? -94.937 -24.753 83.386 1.00 67.06 439 TYR A N 1
ATOM 3699 C CA . TYR A 1 439 ? -94.033 -25.729 84.000 1.00 67.06 439 TYR A CA 1
ATOM 3700 C C . TYR A 1 439 ? -94.751 -26.635 85.014 1.00 67.06 439 TYR A C 1
ATOM 3702 O O . TYR A 1 439 ? -94.525 -27.841 85.031 1.00 67.06 439 TYR A O 1
ATOM 3710 N N . LEU A 1 440 ? -95.651 -26.079 85.834 1.00 63.72 440 LEU A N 1
ATOM 3711 C CA . LEU A 1 440 ? -96.474 -26.866 86.762 1.00 63.72 440 LEU A CA 1
ATOM 3712 C C . LEU A 1 440 ? -97.488 -27.761 86.026 1.00 63.72 440 LEU A C 1
ATOM 3714 O O . LEU A 1 440 ? -97.697 -28.898 86.433 1.00 63.72 440 LEU A O 1
ATOM 3718 N N . LEU A 1 441 ? -98.072 -27.286 84.921 1.00 63.62 441 LEU A N 1
ATOM 3719 C CA . LEU A 1 441 ? -98.995 -28.067 84.085 1.00 63.62 441 LEU A CA 1
ATOM 3720 C C . LEU A 1 441 ? -98.292 -29.186 83.298 1.00 63.62 441 LEU A C 1
ATOM 3722 O O . LEU A 1 441 ? -98.840 -30.278 83.188 1.00 63.62 441 LEU A O 1
ATOM 3726 N N . SER A 1 442 ? -97.076 -28.960 82.787 1.00 65.38 442 SER A N 1
ATOM 3727 C CA . SER A 1 442 ? -96.328 -29.970 82.022 1.00 65.38 442 SER A CA 1
ATOM 3728 C C . SER A 1 442 ? -95.756 -31.091 82.890 1.00 65.38 442 SER A C 1
ATOM 3730 O O . SER A 1 442 ? -95.473 -32.167 82.378 1.00 65.38 442 SER A O 1
ATOM 3732 N N . ARG A 1 443 ? -95.582 -30.849 84.195 1.00 61.72 443 ARG A N 1
ATOM 3733 C CA . ARG A 1 443 ? -95.091 -31.843 85.163 1.00 61.72 443 ARG A CA 1
ATOM 3734 C C . ARG A 1 443 ? -96.206 -32.568 85.917 1.00 61.72 443 ARG A C 1
ATOM 3736 O O . ARG A 1 443 ? -95.934 -33.535 86.620 1.00 61.72 443 ARG A O 1
ATOM 3743 N N . TRP A 1 444 ? -97.454 -32.135 85.745 1.00 62.84 444 TRP A N 1
ATOM 3744 C CA . TRP A 1 444 ? -98.630 -32.772 86.337 1.00 62.84 444 TRP A CA 1
ATOM 3745 C C . TRP A 1 444 ? -98.769 -34.266 85.969 1.00 62.84 444 TRP A C 1
ATOM 3747 O O . TRP A 1 444 ? -99.059 -35.055 86.866 1.00 62.84 444 TRP A O 1
ATOM 3757 N N . PRO A 1 445 ? -98.482 -34.711 84.725 1.00 60.41 445 PRO A N 1
ATOM 3758 C CA . PRO A 1 445 ? -98.509 -36.137 84.381 1.00 60.41 445 PRO A CA 1
ATOM 3759 C C . PRO A 1 445 ? -97.391 -36.954 85.055 1.00 60.41 445 PRO A C 1
ATOM 3761 O O . PRO A 1 445 ? -97.622 -38.092 85.448 1.00 60.41 445 PRO A O 1
ATOM 3764 N N . GLU A 1 446 ? -96.197 -36.377 85.248 1.00 60.53 446 GLU A N 1
ATOM 3765 C CA . GLU A 1 446 ? -95.091 -37.032 85.973 1.00 60.53 446 GLU A CA 1
ATOM 3766 C C . GLU A 1 446 ? -95.364 -37.125 87.481 1.00 60.53 446 GLU A C 1
ATOM 3768 O O . GLU A 1 446 ? -94.999 -38.111 88.115 1.00 60.53 446 GLU A O 1
ATOM 3773 N N . MET A 1 447 ? -96.022 -36.118 88.066 1.00 58.56 447 MET A N 1
ATOM 3774 C CA . MET A 1 447 ? -96.374 -36.123 89.492 1.00 58.56 447 MET A CA 1
ATOM 3775 C C . MET A 1 447 ? -97.523 -37.091 89.814 1.00 58.56 447 MET A C 1
ATOM 3777 O O . MET A 1 447 ? -97.559 -37.619 90.921 1.00 58.56 447 MET A O 1
ATOM 3781 N N . MET A 1 448 ? -98.418 -37.373 88.860 1.00 58.84 448 MET A N 1
ATOM 3782 C CA . MET A 1 448 ? -99.511 -38.343 89.037 1.00 58.84 448 MET A CA 1
ATOM 3783 C C . MET A 1 448 ? -99.075 -39.807 88.835 1.00 58.84 448 MET A C 1
ATOM 3785 O O . MET A 1 448 ? -99.748 -40.702 89.333 1.00 58.84 448 MET A O 1
ATOM 3789 N N . ASN A 1 449 ? -97.935 -40.069 88.183 1.00 56.78 449 ASN A N 1
ATOM 3790 C CA . ASN A 1 449 ? -97.413 -41.429 87.963 1.00 56.78 449 ASN A CA 1
ATOM 3791 C C . ASN A 1 449 ? -96.557 -41.990 89.120 1.00 56.78 449 ASN A C 1
ATOM 3793 O O . ASN A 1 449 ? -96.054 -43.100 89.004 1.00 56.78 449 ASN A O 1
ATOM 3797 N N . ASN A 1 450 ? -96.400 -41.260 90.231 1.00 54.28 450 ASN A N 1
ATOM 3798 C CA . ASN A 1 450 ? -95.682 -41.719 91.434 1.00 54.28 450 ASN A CA 1
ATOM 3799 C C . ASN A 1 450 ? -96.620 -41.984 92.637 1.00 54.28 450 ASN A C 1
ATOM 3801 O O . ASN A 1 450 ? -96.159 -41.987 93.777 1.00 54.28 450 ASN A O 1
ATOM 3805 N N . ILE A 1 451 ? -97.932 -42.154 92.409 1.00 54.81 451 ILE A N 1
ATOM 3806 C CA . ILE A 1 451 ? -98.939 -42.438 93.462 1.00 54.81 451 ILE A CA 1
ATOM 3807 C C . ILE A 1 451 ? -99.656 -43.788 93.216 1.00 54.81 451 ILE A C 1
ATOM 3809 O O . ILE A 1 451 ? -100.820 -43.970 93.555 1.00 54.81 451 ILE A O 1
ATOM 3813 N N . VAL A 1 452 ? -98.959 -44.772 92.650 1.00 45.78 452 VAL A N 1
ATOM 3814 C CA . VAL A 1 452 ? -99.330 -46.199 92.725 1.00 45.78 452 VAL A CA 1
ATOM 3815 C C . VAL A 1 452 ? -98.066 -46.966 93.060 1.00 45.78 452 VAL A C 1
ATOM 3817 O O . VAL A 1 452 ? -98.143 -47.852 93.936 1.00 45.78 452 VAL A O 1
#

Sequence (452 aa):
MSLSMILSLQDDTQFSSESLDIVLKHGDNLYNKVIIDLQNTGKFRNKLLSFDDLPLAMEYKDNYYSLVKHSTVYGLPVIQSDTDEILSLHEGIIIALTKSHNLLIMIGAICSAITLKDGKYYFFDSHSHGPNGLSSPDGRAILRIYSTIDDLVMFLYSFYLSCNIDLQSQFEILPLSPERIMHNFPDFEPERKIINRQRYMKEYMQKKRKSADFRQEELLKKQKCRENEEYRQKELFVKHKARSDKEYRDKERQKEVLGKKKSRQDETYRQKELFVKQTARENEQNRLKESQAKKKTRSNKEYRDKERQKEVLGKKKSRQDETYRQKELFVKQTARENEQNRLKESQAKKKTRSNKEYRDKERQKEVLGKKKSRQNETYRQKELFVKQTARENEQNRLKESQAKKKTRSNKEYRDKENKKKYLERRNLDRMKHIGKKNYLLSRWPEMMNNIV

Solvent-accessible surface area (backbone atoms only — not comparable to full-atom values): 24772 Å² total; per-residue (Å²): 69,36,70,39,43,59,55,46,61,72,78,48,92,76,82,50,74,67,55,49,52,52,27,44,56,50,14,52,57,48,49,56,51,45,51,51,52,26,51,77,68,74,65,60,83,68,93,76,78,55,82,83,67,54,73,58,58,50,76,56,90,85,39,38,31,41,48,45,76,50,82,66,37,62,31,26,53,58,73,91,63,98,54,93,84,61,32,32,46,66,55,37,51,54,62,33,47,78,76,20,51,29,33,39,39,34,49,79,92,48,62,30,22,39,34,60,52,96,78,27,40,38,39,34,41,76,55,41,19,40,96,87,62,32,56,32,95,91,35,41,60,48,78,47,78,28,78,46,69,66,61,43,47,58,46,48,55,55,31,41,49,53,64,74,45,64,55,81,42,58,34,41,35,36,18,36,46,76,42,76,52,87,54,90,69,78,94,63,63,74,76,55,49,58,55,49,50,55,49,46,53,50,51,51,52,51,57,51,55,67,40,66,65,53,44,52,52,54,49,50,54,52,51,59,53,53,69,40,64,70,52,42,52,52,56,51,50,54,52,51,60,49,55,67,39,65,67,53,44,52,52,51,51,50,51,52,52,51,49,53,55,56,50,53,71,39,65,67,54,40,52,52,54,48,50,55,52,49,59,48,52,70,37,62,69,49,42,52,51,52,50,52,50,53,52,57,53,60,66,38,63,70,52,45,51,52,52,50,51,50,51,53,51,48,53,54,57,49,54,69,40,64,70,52,39,52,51,56,50,50,55,52,49,58,47,53,69,38,61,71,49,43,52,52,52,49,52,50,50,50,58,52,63,65,36,64,72,53,47,53,53,51,51,50,50,52,53,51,50,51,56,58,47,56,70,39,63,71,51,40,53,51,53,48,49,54,51,48,53,52,48,50,51,50,51,46,51,51,51,52,52,51,49,53,48,54,51,65,66,33,64,70,49,48,52,51,52,51,53,48,53,51,51,50,52,54,49,51,51,48,50,50,51,50,51,53,52,50,53,54,59,72,42,45,68,66,62,64,70,75,77,125

Organism: Pinctada imbricata (NCBI:txid66713)

Mean predicted aligned error: 19.49 Å

pLDDT: mean 85.71, std 11.91, range [38.31, 98.5]

Radius of gyration: 56.38 Å; Cα contacts (8 Å, |Δi|>4): 371; chains: 1; bounding box: 134×68×135 Å

Secondary structure (DSSP, 8-state):
-HHHHHHHHHH-S---HHHHHHHHHHHHHHHHHHHHHHHHTT----SS--GGGS-SEEEETTEEEEEEE---EEE-SS--S--TTSB-HHHHHHHHHTT-SEEEEEETTEEEEEEEETTEEEEEEEEEE-TTSSB-TT-EEEEEEESSHHHHHHHHHHHHHHTT--TTSPEEEEEEEEEEE--------HHHHHHHHHHHHHHHHHHHTTSHHHHHHHHHHHHHHTTSHHHHHHHHHHHHHHHHSHHHHHHHHHHHHHHHHHHTTSHHHHHHHHHHHHHHHHSHHHHHHHHHHHHHHHH-HHHHHHHHHHHHHHHHHHTTSHHHHHHHHHHHHHHHHSHHHHHHHHHHHHHHHH-HHHHHHHHHHHHHHHHHHTTSHHHHHHHHHHHHHHHHHHHHHHHHHHHHHHHHH-HHHHHHHHHHHHHHHHHHHHHHHHHHHHHHHHHHHHHHTT--

Nearest PDB structures (foldseek):
  8add-assembly1_A  TM=9.333E-01  e=4.564E-16  Danio rerio
  2j7q-assembly2_C  TM=7.459E-01  e=1.487E-08  Murid betaherpesvirus 1